Protein AF-0000000076876192 (afdb_homodimer)

Organism: Aegilops tauschii subsp. strangulata (NCBI:txid200361)

Sequence (414 aa):
RVYVVGGLIRHEGHEKGNVFTVPTNRYAEFNMFLDPLAAKTVLESNLNITLIPLTAQRKVASFGSVLEALKQTQQTPESKFAQELFSLLKELQSREKLYHHVDIFLGEVLGAVYMVQGSDLKSTVMPKRISVVANTTRSADGQIVISNQSSNLVHALSDFDGDIYYNRLANSLANKKQSAIVANFEEQKAIWSRPPDNSEPKHTKFLRVYVVGGLIRHEGHEKGNVFTVPTNRYAEFNMFLDPLAAKTVLESNLNITLIPLTAQRKVASFGSVLEALKQTQQTPESKFAQELFSLLKELQSREKLYHHVDIFLGEVLGAVYMVQGSDLKSTVMPKRISVVANTTRSADGQIVISNQSSNLVHALSDFDGDIYYNRLANSLANKKQSAIVANFEEQKAIWSRPPDNSEPKHTKFL

Radius of gyration: 24.27 Å; Cα contacts (8 Å, |Δi|>4): 724; chains: 2; bounding box: 56×61×52 Å

Secondary structure (DSSP, 8-state):
-EEEE---EE-SS------------TT--HHHHH-HHHHHHHHTSSS-EEEE-HHHHHHT--HHHHHHHHHTS---HHHHHHHHHHHHHHHHHHH-GGGTTTTHHHHHHHHHHHHHHGGGGT-EEEEEEEEE--SS-TTTTT-EEE-TT---EEEEEEE--HHHHHHHHHHHHT-GGGS-----HHHHHHHHTS---TT--------/-EEEE---EE-SS------------TT--HHHHH-HHHHHHHHTSSS-EEEE-HHHHHHT--HHHHHHHHHTS---HHHHHHHHHHHHHHHHHHH-GGGTTTTHHHHHHHHHHHHHHGGGGT-EEEEEEEEE--SS-TTTTT-EEE-TT---EEEEEEE--HHHHHHHHHHHHT-GGGS-----HHHHHHHHTS---S---------

Structure (mmCIF, N/CA/C/O backbone):
data_AF-0000000076876192-model_v1
#
loop_
_entity.id
_entity.type
_entity.pdbx_description
1 polymer 'Inosine/uridine-preferring nucleoside hydrolase domain-containing protein'
#
loop_
_atom_site.group_PDB
_atom_site.id
_atom_site.type_symbol
_atom_site.label_atom_id
_atom_site.label_alt_id
_atom_site.label_comp_id
_atom_site.label_asym_id
_atom_site.label_entity_id
_atom_site.label_seq_id
_atom_site.pdbx_PDB_ins_code
_atom_site.Cartn_x
_atom_site.Cartn_y
_atom_site.Cartn_z
_atom_site.occupancy
_atom_site.B_iso_or_equiv
_atom_site.auth_seq_id
_atom_site.auth_comp_id
_atom_site.auth_asym_id
_atom_site.auth_atom_id
_atom_site.pdbx_PDB_model_num
ATOM 1 N N . ARG A 1 1 ? -10.07 -23.906 5.203 1 87.62 1 ARG A N 1
ATOM 2 C CA . ARG A 1 1 ? -9.008 -23.781 4.215 1 87.62 1 ARG A CA 1
ATOM 3 C C . ARG A 1 1 ? -8.547 -22.328 4.098 1 87.62 1 ARG A C 1
ATOM 5 O O . ARG A 1 1 ? -9.359 -21.406 4.086 1 87.62 1 ARG A O 1
ATOM 12 N N . VAL A 1 2 ? -7.219 -22.078 4.086 1 93.38 2 VAL A N 1
ATOM 13 C CA . VAL A 1 2 ? -6.633 -20.734 4.008 1 93.38 2 VAL A CA 1
ATOM 14 C C . VAL A 1 2 ? -5.723 -20.641 2.785 1 93.38 2 VAL A C 1
ATOM 16 O O . VAL A 1 2 ? -4.887 -21.516 2.557 1 93.38 2 VAL A O 1
ATOM 19 N N . TYR A 1 3 ? -5.992 -19.656 1.974 1 94.56 3 TYR A N 1
ATOM 20 C CA . TYR A 1 3 ? -5.113 -19.344 0.853 1 94.56 3 TYR A CA 1
ATOM 21 C C . TYR A 1 3 ? -4.184 -18.188 1.193 1 94.56 3 TYR A C 1
ATOM 23 O O . TYR A 1 3 ? -4.637 -17.125 1.624 1 94.56 3 TYR A O 1
ATOM 31 N N . VAL A 1 4 ? -2.957 -18.406 1.062 1 95.88 4 VAL A N 1
ATOM 32 C CA . VAL A 1 4 ? -1.964 -17.359 1.294 1 95.88 4 VAL A CA 1
ATOM 33 C C . VAL A 1 4 ? -1.262 -17.016 -0.016 1 95.88 4 VAL A C 1
ATOM 35 O O . VAL A 1 4 ? -0.673 -17.891 -0.662 1 95.88 4 VAL A O 1
ATOM 38 N N . VAL A 1 5 ? -1.389 -15.812 -0.389 1 95.62 5 VAL A N 1
ATOM 39 C CA . VAL A 1 5 ? -0.702 -15.32 -1.579 1 95.62 5 VAL A CA 1
ATOM 40 C C . VAL A 1 5 ? 0.553 -14.555 -1.171 1 95.62 5 VAL A C 1
ATOM 42 O O . VAL A 1 5 ? 0.47 -13.547 -0.464 1 95.62 5 VAL A O 1
ATOM 45 N N . GLY A 1 6 ? 1.636 -15.086 -1.621 1 94.19 6 GLY A N 1
ATOM 46 C CA . GLY A 1 6 ? 2.902 -14.461 -1.276 1 94.19 6 GLY A CA 1
ATOM 47 C C . GLY A 1 6 ? 3.953 -15.453 -0.818 1 94.19 6 GLY A C 1
ATOM 48 O O . GLY A 1 6 ? 3.713 -16.656 -0.816 1 94.19 6 GLY A O 1
ATOM 49 N N . GLY A 1 7 ? 5.133 -14.914 -0.518 1 92.62 7 GLY A N 1
ATOM 50 C CA . GLY A 1 7 ? 6.238 -15.734 -0.058 1 92.62 7 GLY A CA 1
ATOM 51 C C . GLY A 1 7 ? 7.082 -16.281 -1.191 1 92.62 7 GLY A C 1
ATOM 52 O O . GLY A 1 7 ? 6.605 -16.422 -2.32 1 92.62 7 GLY A O 1
ATOM 53 N N . LEU A 1 8 ? 8.258 -16.516 -0.906 1 94.31 8 LEU A N 1
ATOM 54 C CA . LEU A 1 8 ? 9.211 -17.219 -1.766 1 94.31 8 LEU A CA 1
ATOM 55 C C . LEU A 1 8 ? 9.883 -18.359 -1.017 1 94.31 8 LEU A C 1
ATOM 57 O O . LEU A 1 8 ? 10.609 -18.125 -0.044 1 94.31 8 LEU A O 1
ATOM 61 N N . ILE A 1 9 ? 9.484 -19.5 -1.394 1 93 9 ILE A N 1
ATOM 62 C CA . ILE A 1 9 ? 10.156 -20.641 -0.778 1 93 9 ILE A CA 1
ATOM 63 C C . ILE A 1 9 ? 11.547 -20.797 -1.38 1 93 9 ILE A C 1
ATOM 65 O O . ILE A 1 9 ? 11.688 -21.031 -2.582 1 93 9 ILE A O 1
ATOM 69 N N . ARG A 1 10 ? 12.508 -20.547 -0.487 1 86.38 10 ARG A N 1
ATOM 70 C CA . ARG A 1 10 ? 13.883 -20.609 -0.961 1 86.38 10 ARG A CA 1
ATOM 71 C C . ARG A 1 10 ? 14.297 -22.031 -1.271 1 86.38 10 ARG A C 1
ATOM 73 O O . ARG A 1 10 ? 14.156 -22.922 -0.427 1 86.38 10 ARG A O 1
ATOM 80 N N . HIS A 1 11 ? 14.32 -22.344 -2.512 1 76.19 11 HIS A N 1
ATOM 81 C CA . HIS A 1 11 ? 14.906 -23.609 -2.967 1 76.19 11 HIS A CA 1
ATOM 82 C C . HIS A 1 11 ? 16.297 -23.391 -3.555 1 76.19 11 HIS A C 1
ATOM 84 O O . HIS A 1 11 ? 16.781 -22.25 -3.592 1 76.19 11 HIS A O 1
ATOM 90 N N . GLU A 1 12 ? 16.969 -24.484 -3.857 1 58.97 12 GLU A N 1
ATOM 91 C CA . GLU A 1 12 ? 18.266 -24.438 -4.508 1 58.97 12 GLU A CA 1
ATOM 92 C C . GLU A 1 12 ? 18.234 -23.547 -5.746 1 58.97 12 GLU A C 1
ATOM 94 O O . GLU A 1 12 ? 19.281 -23.312 -6.371 1 58.97 12 GLU A O 1
ATOM 99 N N . GLY A 1 13 ? 17.062 -22.922 -5.844 1 61.25 13 GLY A N 1
ATOM 100 C CA . GLY A 1 13 ? 17.031 -22.172 -7.09 1 61.25 13 GLY A CA 1
ATOM 101 C C . GLY A 1 13 ? 17.391 -20.703 -6.914 1 61.25 13 GLY A C 1
ATOM 102 O O . GLY A 1 13 ? 17.703 -20.266 -5.805 1 61.25 13 GLY A O 1
ATOM 103 N N . HIS A 1 14 ? 17.688 -19.938 -8 1 68.75 14 HIS A N 1
ATOM 104 C CA . HIS A 1 14 ? 18.203 -18.578 -8.18 1 68.75 14 HIS A CA 1
ATOM 105 C C . HIS A 1 14 ? 17.078 -17.547 -8.117 1 68.75 14 HIS A C 1
ATOM 107 O O . HIS A 1 14 ? 17.266 -16.391 -8.5 1 68.75 14 HIS A O 1
ATOM 113 N N . GLU A 1 15 ? 15.898 -18.047 -7.453 1 82.62 15 GLU A N 1
ATOM 114 C CA . GLU A 1 15 ? 14.828 -17.047 -7.469 1 82.62 15 GLU A CA 1
ATOM 115 C C . GLU A 1 15 ? 15.008 -16.016 -6.359 1 82.62 15 GLU A C 1
ATOM 117 O O . GLU A 1 15 ? 15.453 -16.359 -5.258 1 82.62 15 GLU A O 1
ATOM 122 N N . LYS A 1 16 ? 14.766 -14.844 -6.738 1 86.06 16 LYS A N 1
ATOM 123 C CA . LYS A 1 16 ? 14.914 -13.734 -5.797 1 86.06 16 LYS A CA 1
ATOM 124 C C . LYS A 1 16 ? 13.555 -13.195 -5.355 1 86.06 16 LYS A C 1
ATOM 126 O O . LYS A 1 16 ? 12.562 -13.328 -6.082 1 86.06 16 LYS A O 1
ATOM 131 N N . GLY A 1 17 ? 13.609 -12.789 -4.09 1 87.94 17 GLY A N 1
ATOM 132 C CA . GLY A 1 17 ? 12.414 -12.109 -3.6 1 87.94 17 GLY A CA 1
ATOM 133 C C . GLY A 1 17 ? 12.156 -10.781 -4.285 1 87.94 17 GLY A C 1
ATOM 134 O O . GLY A 1 17 ? 12.656 -10.539 -5.387 1 87.94 17 GLY A O 1
ATOM 135 N N . ASN A 1 18 ? 11.227 -10.078 -3.779 1 80.94 18 ASN A N 1
ATOM 136 C CA . ASN A 1 18 ? 10.867 -8.82 -4.43 1 80.94 18 ASN A CA 1
ATOM 137 C C . ASN A 1 18 ? 11 -7.637 -3.477 1 80.94 18 ASN A C 1
ATOM 139 O O . ASN A 1 18 ? 10.375 -6.594 -3.682 1 80.94 18 ASN A O 1
ATOM 143 N N . VAL A 1 19 ? 11.789 -7.891 -2.408 1 77.75 19 VAL A N 1
ATOM 144 C CA . VAL A 1 19 ? 12.125 -6.773 -1.533 1 77.75 19 VAL A CA 1
ATOM 145 C C . VAL A 1 19 ? 13.086 -5.824 -2.246 1 77.75 19 VAL A C 1
ATOM 147 O O . VAL A 1 19 ? 14.102 -6.262 -2.797 1 77.75 19 VAL A O 1
ATOM 150 N N . PHE A 1 20 ? 12.703 -4.57 -2.441 1 68.19 20 PHE A N 1
ATOM 151 C CA . PHE A 1 20 ? 13.562 -3.648 -3.17 1 68.19 20 PHE A CA 1
ATOM 152 C C . PHE A 1 20 ? 14.312 -2.732 -2.211 1 68.19 20 PHE A C 1
ATOM 154 O O . PHE A 1 20 ? 13.844 -2.479 -1.097 1 68.19 20 PHE A O 1
ATOM 161 N N . THR A 1 21 ? 15.547 -2.629 -2.576 1 63.03 21 THR A N 1
ATOM 162 C CA . THR A 1 21 ? 16.375 -1.671 -1.855 1 63.03 21 THR A CA 1
ATOM 163 C C . THR A 1 21 ? 16.5 -0.366 -2.637 1 63.03 21 THR A C 1
ATOM 165 O O . THR A 1 21 ? 16.672 -0.38 -3.855 1 63.03 21 THR A O 1
ATOM 168 N N . VAL A 1 22 ? 15.938 0.646 -2.107 1 62.44 22 VAL A N 1
ATOM 169 C CA . VAL A 1 22 ? 16.094 1.951 -2.74 1 62.44 22 VAL A CA 1
ATOM 170 C C . VAL A 1 22 ? 17.359 2.635 -2.217 1 62.44 22 VAL A C 1
ATOM 172 O O . VAL A 1 22 ? 17.672 2.543 -1.029 1 62.44 22 VAL A O 1
ATOM 175 N N . PRO A 1 23 ? 18.203 3.064 -3.297 1 64.12 23 PRO A N 1
ATOM 176 C CA . PRO A 1 23 ? 19.25 3.951 -2.77 1 64.12 23 PRO A CA 1
ATOM 177 C C . PRO A 1 23 ? 18.703 4.969 -1.771 1 64.12 23 PRO A C 1
ATOM 179 O O . PRO A 1 23 ? 17.516 5.27 -1.779 1 64.12 23 PRO A O 1
ATOM 182 N N . THR A 1 24 ? 19.609 5.27 -0.941 1 72.31 24 THR A N 1
ATOM 183 C CA . THR A 1 24 ? 19.234 6.199 0.118 1 72.31 24 THR A CA 1
ATOM 184 C C . THR A 1 24 ? 18.688 7.496 -0.47 1 72.31 24 THR A C 1
ATOM 186 O O . THR A 1 24 ? 19.375 8.188 -1.22 1 72.31 24 THR A O 1
ATOM 189 N N . ASN A 1 25 ? 17.484 7.664 -0.652 1 82.75 25 ASN A N 1
ATOM 190 C CA . ASN A 1 25 ? 16.797 8.922 -0.913 1 82.75 25 ASN A CA 1
ATOM 191 C C . ASN A 1 25 ? 16.281 9.555 0.376 1 82.75 25 ASN A C 1
ATOM 193 O O . ASN A 1 25 ? 15.133 9.352 0.761 1 82.75 25 ASN A O 1
ATOM 197 N N . ARG A 1 26 ? 17.094 10.383 0.998 1 84.62 26 ARG A N 1
ATOM 198 C CA . ARG A 1 26 ? 16.922 10.836 2.375 1 84.62 26 ARG A CA 1
ATOM 199 C C . ARG A 1 26 ? 15.844 11.906 2.477 1 84.62 26 ARG A C 1
ATOM 201 O O . ARG A 1 26 ? 15.312 12.156 3.561 1 84.62 26 ARG A O 1
ATOM 208 N N . TYR A 1 27 ? 15.484 12.438 1.313 1 89.75 27 TYR A N 1
ATOM 209 C CA . TYR A 1 27 ? 14.688 13.648 1.48 1 89.75 27 TYR A CA 1
ATOM 210 C C . TYR A 1 27 ? 13.367 13.539 0.729 1 89.75 27 TYR A C 1
ATOM 212 O O . TYR A 1 27 ? 12.547 14.461 0.766 1 89.75 27 TYR A O 1
ATOM 220 N N . ALA A 1 28 ? 13.141 12.438 0.085 1 91.12 28 ALA A N 1
ATOM 221 C CA . ALA A 1 28 ? 11.867 12.258 -0.612 1 91.12 28 ALA A CA 1
ATOM 222 C C . ALA A 1 28 ? 10.82 11.633 0.306 1 91.12 28 ALA A C 1
ATOM 224 O O . ALA A 1 28 ? 11.164 10.898 1.235 1 91.12 28 ALA A O 1
ATOM 225 N N . GLU A 1 29 ? 9.648 12.062 0.121 1 91.12 29 GLU A N 1
ATOM 226 C CA . GLU A 1 29 ? 8.516 11.336 0.678 1 91.12 29 GLU A CA 1
ATOM 227 C C . GLU A 1 29 ? 8.156 10.133 -0.186 1 91.12 29 GLU A C 1
ATOM 229 O O . GLU A 1 29 ? 8.266 10.188 -1.413 1 91.12 29 GLU A O 1
ATOM 234 N N . PHE A 1 30 ? 7.758 9.125 0.39 1 85.5 30 PHE A N 1
ATOM 235 C CA . PHE A 1 30 ? 7.672 7.809 -0.227 1 85.5 30 PHE A CA 1
ATOM 236 C C . PHE A 1 30 ? 6.773 7.844 -1.455 1 85.5 30 PHE A C 1
ATOM 238 O O . PHE A 1 30 ? 7.137 7.328 -2.514 1 85.5 30 PHE A O 1
ATOM 245 N N . ASN A 1 31 ? 5.633 8.398 -1.335 1 85.94 31 ASN A N 1
ATOM 246 C CA . ASN A 1 31 ? 4.703 8.414 -2.459 1 85.94 31 ASN A CA 1
ATOM 247 C C . ASN A 1 31 ? 5.215 9.281 -3.602 1 85.94 31 ASN A C 1
ATOM 249 O O . ASN A 1 31 ? 5.008 8.969 -4.773 1 85.94 31 ASN A O 1
ATOM 253 N N . MET A 1 32 ? 5.824 10.367 -3.213 1 92 32 MET A N 1
ATOM 254 C CA . MET A 1 32 ? 6.438 11.211 -4.238 1 92 32 MET A CA 1
ATOM 255 C C . MET A 1 32 ? 7.578 10.477 -4.93 1 92 32 MET A C 1
ATOM 257 O O . MET A 1 32 ? 7.789 10.641 -6.133 1 92 32 MET A O 1
ATOM 261 N N . PHE A 1 33 ? 8.266 9.703 -4.133 1 88.19 33 PHE A N 1
ATOM 262 C CA . PHE A 1 33 ? 9.367 8.906 -4.668 1 88.19 33 PHE A CA 1
ATOM 263 C C . PHE A 1 33 ? 8.844 7.836 -5.621 1 88.19 33 PHE A C 1
ATOM 265 O O . PHE A 1 33 ? 9.461 7.574 -6.66 1 88.19 33 PHE A O 1
ATOM 272 N N . LEU A 1 34 ? 7.754 7.289 -5.293 1 80.62 34 LEU A N 1
ATOM 273 C CA . LEU A 1 34 ? 7.207 6.191 -6.082 1 80.62 34 LEU A CA 1
ATOM 274 C C . LEU A 1 34 ? 6.773 6.676 -7.461 1 80.62 34 LEU A C 1
ATOM 276 O O . LEU A 1 34 ? 6.859 5.934 -8.438 1 80.62 34 LEU A O 1
ATOM 280 N N . ASP A 1 35 ? 6.277 7.879 -7.543 1 84.38 35 ASP A N 1
ATOM 281 C CA . ASP A 1 35 ? 5.863 8.422 -8.828 1 84.38 35 ASP A CA 1
ATOM 282 C C . ASP A 1 35 ? 6.199 9.906 -8.938 1 84.38 35 ASP A C 1
ATOM 284 O O . ASP A 1 35 ? 5.305 10.75 -8.961 1 84.38 35 ASP A O 1
ATOM 288 N N . PRO A 1 36 ? 7.457 10.141 -9.117 1 90.5 36 PRO A N 1
ATOM 289 C CA . PRO A 1 36 ? 7.918 11.531 -9.141 1 90.5 36 PRO A CA 1
ATOM 290 C C . PRO A 1 36 ? 7.352 12.32 -10.312 1 90.5 36 PRO A C 1
ATOM 292 O O . PRO A 1 36 ? 7.117 13.523 -10.195 1 90.5 36 PRO A O 1
ATOM 295 N N . LEU A 1 37 ? 7.07 11.672 -11.414 1 86.69 37 LEU A N 1
ATOM 296 C CA . LEU A 1 37 ? 6.555 12.359 -12.586 1 86.69 37 LEU A CA 1
ATOM 297 C C . LEU A 1 37 ? 5.133 12.852 -12.352 1 86.69 37 LEU A C 1
ATOM 299 O O . LEU A 1 37 ? 4.793 13.984 -12.695 1 86.69 37 LEU A O 1
ATOM 303 N N . ALA A 1 38 ? 4.32 11.961 -11.836 1 87.81 38 ALA A N 1
ATOM 304 C CA . ALA A 1 38 ? 2.963 12.383 -11.5 1 87.81 38 ALA A CA 1
ATOM 305 C C . ALA A 1 38 ? 2.98 13.523 -10.484 1 87.81 38 ALA A C 1
ATOM 307 O O . ALA A 1 38 ? 2.217 14.484 -10.609 1 87.81 38 ALA A O 1
ATOM 308 N N . ALA A 1 39 ? 3.854 13.367 -9.5 1 94.31 39 ALA A N 1
ATOM 309 C CA . ALA A 1 39 ? 3.988 14.422 -8.5 1 94.31 39 ALA A CA 1
ATOM 310 C C . ALA A 1 39 ? 4.359 15.75 -9.148 1 94.31 39 ALA A C 1
ATOM 312 O O . ALA A 1 39 ? 3.76 16.781 -8.844 1 94.31 39 ALA A O 1
ATOM 313 N N . LYS A 1 40 ? 5.301 15.711 -9.992 1 93.5 40 LYS A N 1
ATOM 314 C CA . LYS A 1 40 ? 5.738 16.906 -10.711 1 93.5 40 LYS A CA 1
ATOM 315 C C . LYS A 1 40 ? 4.598 17.516 -11.531 1 93.5 40 LYS A C 1
ATOM 317 O O . LYS A 1 40 ? 4.352 18.719 -11.461 1 93.5 40 LYS A O 1
ATOM 322 N N . THR A 1 41 ? 3.928 16.688 -12.258 1 93.5 41 THR A N 1
ATOM 323 C CA . THR A 1 41 ? 2.832 17.125 -13.117 1 93.5 41 THR A CA 1
ATOM 324 C C . THR A 1 41 ? 1.757 17.844 -12.305 1 93.5 41 THR A C 1
ATOM 326 O O . THR A 1 41 ? 1.262 18.891 -12.711 1 93.5 41 THR A O 1
ATOM 329 N N . VAL A 1 42 ? 1.43 17.359 -11.156 1 95.5 42 VAL A N 1
ATOM 330 C CA . VAL A 1 42 ? 0.35 17.906 -10.352 1 95.5 42 VAL A CA 1
ATOM 331 C C . VAL A 1 42 ? 0.85 19.141 -9.594 1 95.5 42 VAL A C 1
ATOM 333 O O . VAL A 1 42 ? 0.258 20.219 -9.688 1 95.5 42 VAL A O 1
ATOM 336 N N . LEU A 1 43 ? 1.987 19.047 -8.945 1 96.19 43 LEU A N 1
ATOM 337 C CA . LEU A 1 43 ? 2.439 20.094 -8.031 1 96.19 43 LEU A CA 1
ATOM 338 C C . LEU A 1 43 ? 2.941 21.312 -8.805 1 96.19 43 LEU A C 1
ATOM 340 O O . LEU A 1 43 ? 2.979 22.422 -8.266 1 96.19 43 LEU A O 1
ATOM 344 N N . GLU A 1 44 ? 3.305 21.094 -9.984 1 95.69 44 GLU A N 1
ATOM 345 C CA . GLU A 1 44 ? 3.783 22.219 -10.781 1 95.69 44 GLU A CA 1
ATOM 346 C C . GLU A 1 44 ? 2.719 22.688 -11.773 1 95.69 44 GLU A C 1
ATOM 348 O O . GLU A 1 44 ? 3.006 23.484 -12.672 1 95.69 44 GLU A O 1
ATOM 353 N N . SER A 1 45 ? 1.592 22.219 -11.594 1 94.56 45 SER A N 1
ATOM 354 C CA . SER A 1 45 ? 0.475 22.656 -12.422 1 94.56 45 SER A CA 1
ATOM 355 C C . SER A 1 45 ? -0.045 24.016 -11.984 1 94.56 45 SER A C 1
ATOM 357 O O . SER A 1 45 ? 0.449 24.594 -11.008 1 94.56 45 SER A O 1
ATOM 359 N N . ASN A 1 46 ? -1.122 24.5 -12.711 1 93.5 46 ASN A N 1
ATOM 360 C CA . ASN A 1 46 ? -1.731 25.781 -12.391 1 93.5 46 ASN A CA 1
ATOM 361 C C . ASN A 1 46 ? -2.941 25.625 -11.477 1 93.5 46 ASN A C 1
ATOM 363 O O . ASN A 1 46 ? -3.707 26.562 -11.273 1 93.5 46 ASN A O 1
ATOM 367 N N . LEU A 1 47 ? -3.033 24.516 -10.883 1 94.5 47 LEU A N 1
ATOM 368 C CA . LEU A 1 47 ? -4.145 24.266 -9.977 1 94.5 47 LEU A CA 1
ATOM 369 C C . LEU A 1 47 ? -3.947 24.984 -8.648 1 94.5 47 LEU A C 1
ATOM 371 O O . LEU A 1 47 ? -2.818 25.328 -8.281 1 94.5 47 LEU A O 1
ATOM 375 N N . ASN A 1 48 ? -5.051 25.312 -8.039 1 95.56 48 ASN A N 1
ATOM 376 C CA . ASN A 1 48 ? -5.008 25.766 -6.648 1 95.56 48 ASN A CA 1
ATOM 377 C C . ASN A 1 48 ? -4.738 24.609 -5.688 1 95.56 48 ASN A C 1
ATOM 379 O O . ASN A 1 48 ? -5.648 23.844 -5.355 1 95.56 48 ASN A O 1
ATOM 383 N N . ILE A 1 49 ? -3.494 24.516 -5.258 1 96.75 49 ILE A N 1
ATOM 384 C CA . ILE A 1 49 ? -3.082 23.328 -4.508 1 96.75 49 ILE A CA 1
ATOM 385 C C . ILE A 1 49 ? -2.768 23.719 -3.064 1 96.75 49 ILE A C 1
ATOM 387 O O . ILE A 1 49 ? -2.023 24.672 -2.818 1 96.75 49 ILE A O 1
ATOM 391 N N . THR A 1 50 ? -3.4 23.016 -2.127 1 96.38 50 THR A N 1
ATOM 392 C CA . THR A 1 50 ? -2.961 22.984 -0.735 1 96.38 50 THR A CA 1
ATOM 393 C C . THR A 1 50 ? -2.168 21.719 -0.446 1 96.38 50 THR A C 1
ATOM 395 O O . THR A 1 50 ? -2.682 20.609 -0.613 1 96.38 50 THR A O 1
ATOM 398 N N . LEU A 1 51 ? -0.938 21.922 -0.038 1 96.81 51 LEU A N 1
ATOM 399 C CA . LEU A 1 51 ? -0.055 20.812 0.271 1 96.81 51 LEU A CA 1
ATOM 400 C C . LEU A 1 51 ? -0.016 20.547 1.772 1 96.81 51 LEU A C 1
ATOM 402 O O . LEU A 1 51 ? 0.186 21.469 2.564 1 96.81 51 LEU A O 1
ATOM 406 N N . ILE A 1 52 ? -0.34 19.375 2.184 1 96.31 52 ILE A N 1
ATOM 407 C CA . ILE A 1 52 ? -0.154 18.875 3.543 1 96.31 52 ILE A CA 1
ATOM 408 C C . ILE A 1 52 ? 1.097 18 3.607 1 96.31 52 ILE A C 1
ATOM 410 O O . ILE A 1 52 ? 1.018 16.781 3.447 1 96.31 52 ILE A O 1
ATOM 414 N N . PRO A 1 53 ? 2.217 18.641 3.924 1 95.69 53 PRO A N 1
ATOM 415 C CA . PRO A 1 53 ? 3.492 17.938 3.771 1 95.69 53 PRO A CA 1
ATOM 416 C C . PRO A 1 53 ? 3.773 16.969 4.918 1 95.69 53 PRO A C 1
ATOM 418 O O . PRO A 1 53 ? 3.082 17 5.941 1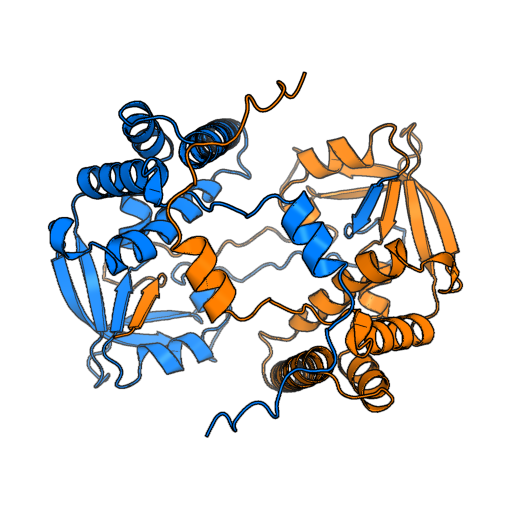 95.69 53 PRO A O 1
ATOM 421 N N . LEU A 1 54 ? 4.781 16.156 4.68 1 94.75 54 LEU A N 1
ATOM 422 C CA . LEU A 1 54 ? 5.215 15.148 5.637 1 94.75 54 LEU A CA 1
ATOM 423 C C . LEU A 1 54 ? 5.504 15.773 6.996 1 94.75 54 LEU A C 1
ATOM 425 O O . LEU A 1 54 ? 5.199 15.18 8.031 1 94.75 54 LEU A O 1
ATOM 429 N N . THR A 1 55 ? 5.988 16.969 7.039 1 93 55 THR A N 1
ATOM 430 C CA . THR A 1 55 ? 6.324 17.641 8.289 1 93 55 THR A CA 1
ATOM 431 C C . THR A 1 55 ? 5.066 17.922 9.109 1 93 55 THR A C 1
ATOM 433 O O . THR A 1 55 ? 5.07 17.766 10.328 1 93 55 THR A O 1
ATOM 436 N N . ALA A 1 56 ? 4.047 18.328 8.453 1 94.25 56 ALA A N 1
ATOM 437 C CA . ALA A 1 56 ? 2.775 18.547 9.141 1 94.25 56 ALA A CA 1
ATOM 438 C C . ALA A 1 56 ? 2.18 17.234 9.625 1 94.25 56 ALA A C 1
ATOM 440 O O . ALA A 1 56 ? 1.649 17.156 10.734 1 94.25 56 ALA A O 1
ATOM 441 N N . GLN A 1 57 ? 2.252 16.266 8.844 1 94.25 57 GLN A N 1
ATOM 442 C CA . GLN A 1 57 ? 1.714 14.961 9.18 1 94.25 57 GLN A CA 1
ATOM 443 C C . GLN A 1 57 ? 2.389 14.391 10.43 1 94.25 57 GLN A C 1
ATOM 445 O O . GLN A 1 57 ? 1.721 13.852 11.312 1 94.25 57 GLN A O 1
ATOM 450 N N . ARG A 1 58 ? 3.689 14.562 10.477 1 92.38 58 ARG A N 1
ATOM 451 C CA . ARG A 1 58 ? 4.48 14.008 11.57 1 92.38 58 ARG A CA 1
ATOM 452 C C . ARG A 1 58 ? 4.098 14.648 12.906 1 92.38 58 ARG A C 1
ATOM 454 O O . ARG A 1 58 ? 4.199 14.016 13.953 1 92.38 58 ARG A O 1
ATOM 461 N N . LYS A 1 59 ? 3.582 15.828 12.844 1 93.19 59 LYS A N 1
ATOM 462 C CA . LYS A 1 59 ? 3.203 16.547 14.062 1 93.19 59 LYS A CA 1
ATOM 463 C C . LYS A 1 59 ? 2.039 15.852 14.766 1 93.19 59 LYS A C 1
ATOM 465 O O . LYS A 1 59 ? 1.857 16 15.977 1 93.19 59 LYS A O 1
ATOM 470 N N . VAL A 1 60 ? 1.314 15.094 14.016 1 94.38 60 VAL A N 1
ATOM 471 C CA . VAL A 1 60 ? 0.116 14.523 14.625 1 94.38 60 VAL A CA 1
ATOM 472 C C . VAL A 1 60 ? 0.136 13.008 14.484 1 94.38 60 VAL A C 1
ATOM 474 O O . VAL A 1 60 ? -0.916 12.359 14.492 1 94.38 60 VAL A O 1
ATOM 477 N N . ALA A 1 61 ? 1.292 12.461 14.305 1 91.75 61 ALA A N 1
ATOM 478 C CA . ALA A 1 61 ? 1.448 11.016 14.25 1 91.75 61 ALA A CA 1
ATOM 479 C C . ALA A 1 61 ? 1.609 10.422 15.641 1 91.75 61 ALA A C 1
ATOM 481 O O . ALA A 1 61 ? 2.697 9.977 16.016 1 91.75 61 ALA A O 1
ATOM 482 N N . SER A 1 62 ? 0.535 10.438 16.422 1 92.31 62 SER A N 1
ATOM 483 C CA . SER A 1 62 ? 0.586 9.922 17.797 1 92.31 62 SER A CA 1
ATOM 484 C C . SER A 1 62 ? -0.648 9.086 18.109 1 92.31 62 SER A C 1
ATOM 486 O O . SER A 1 62 ? -1.752 9.617 18.234 1 92.31 62 SER A O 1
ATOM 488 N N . PHE A 1 63 ? -0.371 7.801 18.297 1 92.75 63 PHE A N 1
ATOM 489 C CA . PHE A 1 63 ? -1.464 6.93 18.703 1 92.75 63 PHE A CA 1
ATOM 490 C C . PHE A 1 63 ? -1.993 7.336 20.078 1 92.75 63 PHE A C 1
ATOM 492 O O . PHE A 1 63 ? -3.201 7.293 20.312 1 92.75 63 PHE A O 1
ATOM 499 N N . GLY A 1 64 ? -1.066 7.723 20.938 1 93.88 64 GLY A N 1
ATOM 500 C CA . GLY A 1 64 ? -1.478 8.133 22.281 1 93.88 64 GLY A CA 1
ATOM 501 C C . GLY A 1 64 ? -2.463 9.289 22.266 1 93.88 64 GLY A C 1
ATOM 502 O O . GLY A 1 64 ? -3.482 9.242 22.953 1 93.88 64 GLY A O 1
ATOM 503 N N . SER A 1 65 ? -2.236 10.258 21.5 1 95.56 65 SER A N 1
ATOM 504 C CA . SER A 1 65 ? -3.064 11.461 21.453 1 95.56 65 SER A CA 1
ATOM 505 C C . SER A 1 65 ? -4.445 11.156 20.875 1 95.56 65 SER A C 1
ATOM 507 O O . SER A 1 65 ? -5.457 11.633 21.391 1 95.56 65 SER A O 1
ATOM 509 N N . VAL A 1 66 ? -4.484 10.367 19.859 1 95.19 66 VAL A N 1
ATOM 510 C CA . VAL A 1 66 ? -5.777 10.078 19.25 1 95.19 66 VAL A CA 1
ATOM 511 C C . VAL A 1 66 ? -6.598 9.18 20.172 1 95.19 66 VAL A C 1
ATOM 513 O O . VAL A 1 66 ? -7.816 9.344 20.281 1 95.19 66 VAL A O 1
ATOM 516 N N . LEU A 1 67 ? -5.914 8.242 20.797 1 96.19 67 LEU A N 1
ATOM 517 C CA . LEU A 1 67 ? -6.609 7.367 21.734 1 96.19 67 LEU A CA 1
ATOM 518 C C . LEU A 1 67 ? -7.18 8.164 22.906 1 96.19 67 LEU A C 1
ATOM 520 O O . LEU A 1 67 ? -8.297 7.902 23.359 1 96.19 67 LEU A O 1
ATOM 524 N N . GLU A 1 68 ? -6.438 9.102 23.375 1 97 68 GLU A N 1
ATOM 525 C CA . GLU A 1 68 ? -6.914 9.969 24.453 1 97 68 GLU A CA 1
ATOM 526 C C . GLU A 1 68 ? -8.141 10.766 24.016 1 97 68 GLU A C 1
ATOM 528 O O . GLU A 1 68 ? -9.109 10.891 24.766 1 97 68 GLU A O 1
ATOM 533 N N . ALA A 1 69 ? -8.164 11.258 22.859 1 96.25 69 ALA A N 1
ATOM 534 C CA . ALA A 1 69 ? -9.305 12.008 22.328 1 96.25 69 ALA A CA 1
ATOM 535 C C . ALA A 1 69 ? -10.531 11.109 22.188 1 96.25 69 ALA A C 1
ATOM 537 O O . ALA A 1 69 ? -11.648 11.523 22.5 1 96.25 69 ALA A O 1
ATOM 538 N N . LEU A 1 70 ? -10.258 9.906 21.688 1 95.5 70 LEU A N 1
ATOM 539 C CA . LEU A 1 70 ? -11.352 8.977 21.469 1 95.5 70 LEU A CA 1
ATOM 540 C C . LEU A 1 70 ? -12.016 8.594 22.797 1 95.5 70 LEU A C 1
ATOM 542 O O . LEU A 1 70 ? -13.227 8.352 22.828 1 95.5 70 LEU A O 1
ATOM 546 N N . LYS A 1 71 ? -11.203 8.531 23.781 1 94.56 71 LYS A N 1
ATOM 547 C CA . LYS A 1 71 ? -11.727 8.188 25.094 1 94.56 71 LYS A CA 1
ATOM 548 C C . LYS A 1 71 ? -12.734 9.227 25.578 1 94.56 71 LYS A C 1
ATOM 550 O O . LYS A 1 71 ? -13.594 8.93 26.406 1 94.56 71 LYS A O 1
ATOM 555 N N . GLN A 1 72 ? -12.695 10.383 25.031 1 93.44 72 GLN A N 1
ATOM 556 C CA . GLN A 1 72 ? -13.531 11.492 25.484 1 93.44 72 GLN A CA 1
ATOM 557 C C . GLN A 1 72 ? -14.797 11.602 24.656 1 93.44 72 GLN A C 1
ATOM 559 O O . GLN A 1 72 ? -15.562 12.555 24.797 1 93.44 72 GLN A O 1
ATOM 564 N N . THR A 1 73 ? -14.977 10.688 23.75 1 90.69 73 THR A N 1
ATOM 565 C CA . THR A 1 73 ? -16.125 10.789 22.859 1 90.69 73 THR A CA 1
ATOM 566 C C . THR A 1 73 ? -17.078 9.617 23.078 1 90.69 73 THR A C 1
ATOM 568 O O . THR A 1 73 ? -16.734 8.641 23.75 1 90.69 73 THR A O 1
ATOM 571 N N . GLN A 1 74 ? -18.266 9.797 22.516 1 83.38 74 GLN A N 1
ATOM 572 C CA . GLN A 1 74 ? -19.25 8.711 22.562 1 83.38 74 GLN A CA 1
ATOM 573 C C . GLN A 1 74 ? -18.781 7.52 21.719 1 83.38 74 GLN A C 1
ATOM 575 O O . GLN A 1 74 ? -18.062 7.695 20.734 1 83.38 74 GLN A O 1
ATOM 580 N N . GLN A 1 75 ? -19.328 6.398 22.172 1 84.62 75 GLN A N 1
ATOM 581 C CA . GLN A 1 75 ? -18.891 5.191 21.469 1 84.62 75 GLN A CA 1
ATOM 582 C C . GLN A 1 75 ? -19.859 4.848 20.328 1 84.62 75 GLN A C 1
ATOM 584 O O . GLN A 1 75 ? -21.078 4.867 20.516 1 84.62 75 GLN A O 1
ATOM 589 N N . THR A 1 76 ? -19.328 4.816 19.203 1 83.44 76 THR A N 1
ATOM 590 C CA . THR A 1 76 ? -19.969 4.227 18.031 1 83.44 76 THR A CA 1
ATOM 591 C C . THR A 1 76 ? -19.188 3 17.562 1 83.44 76 THR A C 1
ATOM 593 O O . THR A 1 76 ? -18.062 2.756 18 1 83.44 76 THR A O 1
ATOM 596 N N . PRO A 1 77 ? -19.844 2.223 16.766 1 81.25 77 PRO A N 1
ATOM 597 C CA . PRO A 1 77 ? -19.078 1.103 16.219 1 81.25 77 PRO A CA 1
ATOM 598 C C . PRO A 1 77 ? -17.781 1.552 15.523 1 81.25 77 PRO A C 1
ATOM 600 O O . PRO A 1 77 ? -16.75 0.888 15.648 1 81.25 77 PRO A O 1
ATOM 603 N N . GLU A 1 78 ? -17.875 2.682 14.93 1 83 78 GLU A N 1
ATOM 604 C CA . GLU A 1 78 ? -16.703 3.211 14.219 1 83 78 GLU A CA 1
ATOM 605 C C . GLU A 1 78 ? -15.625 3.65 15.195 1 83 78 GLU A C 1
ATOM 607 O O . GLU A 1 78 ? -14.445 3.338 15.008 1 83 78 GLU A O 1
ATOM 612 N N . SER A 1 79 ? -16.047 4.359 16.188 1 88.69 79 SER A N 1
ATOM 613 C CA . SER A 1 79 ? -15.062 4.832 17.156 1 88.69 79 SER A CA 1
ATOM 614 C C . SER A 1 79 ? -14.453 3.676 17.938 1 88.69 79 SER A C 1
ATOM 616 O O . SER A 1 79 ? -13.258 3.689 18.25 1 88.69 79 SER A O 1
ATOM 618 N N . LYS A 1 80 ? -15.266 2.678 18.172 1 87.88 80 LYS A N 1
ATOM 619 C CA . LYS A 1 80 ? -14.758 1.503 18.875 1 87.88 80 LYS A CA 1
ATOM 620 C C . LYS A 1 80 ? -13.75 0.743 18.016 1 87.88 80 LYS A C 1
ATOM 622 O O . LYS A 1 80 ? -12.688 0.347 18.516 1 87.88 80 LYS A O 1
ATOM 627 N N . PHE A 1 81 ? -14.195 0.577 16.828 1 87.44 81 PHE A N 1
ATOM 628 C CA . PHE A 1 81 ? -13.281 -0.099 15.906 1 87.44 81 PHE A CA 1
ATOM 629 C C . PHE A 1 81 ? -11.953 0.644 15.812 1 87.44 81 PHE A C 1
ATOM 631 O O . PHE A 1 81 ? -10.891 0.036 15.93 1 87.44 81 PHE A O 1
ATOM 638 N N . ALA A 1 82 ? -12 1.908 15.648 1 91.31 82 ALA A N 1
ATOM 639 C CA . ALA A 1 82 ? -10.797 2.727 15.516 1 91.31 82 ALA A CA 1
ATOM 640 C C . ALA A 1 82 ? -9.961 2.676 16.797 1 91.31 82 ALA A C 1
ATOM 642 O O . ALA A 1 82 ? -8.734 2.578 16.734 1 91.31 82 ALA A O 1
ATOM 643 N N . GLN A 1 83 ? -10.617 2.736 17.891 1 93.44 83 GLN A N 1
ATOM 644 C CA . GLN A 1 83 ? -9.922 2.67 19.172 1 93.44 83 GLN A CA 1
ATOM 645 C C . GLN A 1 83 ? -9.156 1.357 19.312 1 93.44 83 GLN A C 1
ATOM 647 O O . GLN A 1 83 ? -7.996 1.351 19.734 1 93.44 83 GLN A O 1
ATOM 652 N N . GLU A 1 84 ? -9.805 0.325 18.969 1 91.75 84 GLU A N 1
ATOM 653 C CA . GLU A 1 84 ? -9.164 -0.984 19.062 1 91.75 84 GLU A CA 1
ATOM 654 C C . GLU A 1 84 ? -7.977 -1.08 18.094 1 91.75 84 GLU A C 1
ATOM 656 O O . GLU A 1 84 ? -6.914 -1.586 18.469 1 91.75 84 GLU A O 1
ATOM 661 N N . LEU A 1 85 ? -8.211 -0.609 16.969 1 89.44 85 LEU A N 1
ATOM 662 C CA . LEU A 1 85 ? -7.156 -0.633 15.969 1 89.44 85 LEU A CA 1
ATOM 663 C C . LEU A 1 85 ? -5.953 0.182 16.422 1 89.44 85 LEU A C 1
ATOM 665 O O . LEU A 1 85 ? -4.82 -0.31 16.406 1 89.44 85 LEU A O 1
ATOM 669 N N . PHE A 1 86 ? -6.16 1.411 16.875 1 92.5 86 PHE A N 1
ATOM 670 C CA . PHE A 1 86 ? -5.07 2.293 17.281 1 92.5 86 PHE A CA 1
ATOM 671 C C . PHE A 1 86 ? -4.363 1.745 18.516 1 92.5 86 PHE A C 1
ATOM 673 O O . PHE A 1 86 ? -3.143 1.861 18.641 1 92.5 86 PHE A O 1
ATOM 680 N N . SER A 1 87 ? -5.129 1.147 19.328 1 92.56 87 SER A N 1
ATOM 681 C CA . SER A 1 87 ? -4.531 0.541 20.516 1 92.56 87 SER A CA 1
A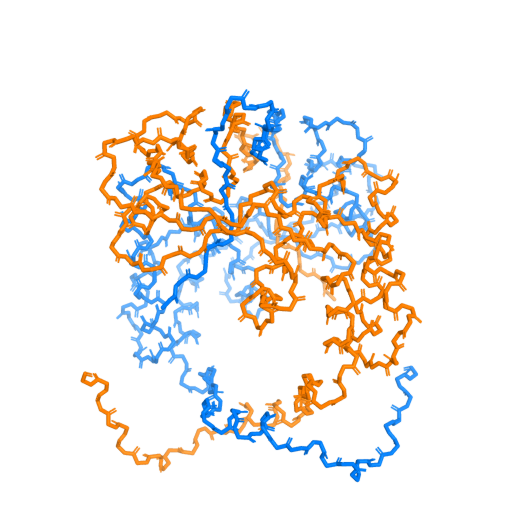TOM 682 C C . SER A 1 87 ? -3.602 -0.608 20.141 1 92.56 87 SER A C 1
ATOM 684 O O . SER A 1 87 ? -2.494 -0.713 20.656 1 92.56 87 SER A O 1
ATOM 686 N N . LEU A 1 88 ? -4.098 -1.397 19.266 1 86.19 88 LEU A N 1
ATOM 687 C CA . LEU A 1 88 ? -3.289 -2.52 18.797 1 86.19 88 LEU A CA 1
ATOM 688 C C . LEU A 1 88 ? -2.016 -2.029 18.125 1 86.19 88 LEU A C 1
ATOM 690 O O . LEU A 1 88 ? -0.926 -2.539 18.391 1 86.19 88 LEU A O 1
ATOM 694 N N . LEU A 1 89 ? -2.162 -1.111 17.312 1 85.06 89 LEU A N 1
ATOM 695 C CA . LEU A 1 89 ? -1.012 -0.59 16.594 1 85.06 89 LEU A CA 1
ATOM 696 C C . LEU A 1 89 ? -0.016 0.065 17.547 1 85.06 89 LEU A C 1
ATOM 698 O O . LEU A 1 89 ? 1.197 -0.059 17.359 1 85.06 89 LEU A O 1
ATOM 702 N N . LYS A 1 90 ? -0.512 0.755 18.469 1 89.75 90 LYS A N 1
ATOM 703 C CA . LYS A 1 90 ? 0.349 1.349 19.484 1 89.75 90 LYS A CA 1
ATOM 704 C C . LYS A 1 90 ? 1.158 0.279 20.219 1 89.75 90 LYS A C 1
ATOM 706 O O . LYS A 1 90 ? 2.359 0.445 20.438 1 89.75 90 LYS A O 1
ATOM 711 N N . GLU A 1 91 ? 0.529 -0.718 20.5 1 87.44 91 GLU A N 1
ATOM 712 C CA . GLU A 1 91 ? 1.19 -1.826 21.188 1 87.44 91 GLU A CA 1
ATOM 713 C C . GLU A 1 91 ? 2.268 -2.455 20.312 1 87.44 91 GLU A C 1
ATOM 715 O O . GLU A 1 91 ? 3.393 -2.678 20.766 1 87.44 91 GLU A O 1
ATOM 720 N N . LEU A 1 92 ? 1.864 -2.682 19.141 1 76.62 92 LEU A N 1
ATOM 721 C CA . LEU A 1 92 ? 2.814 -3.283 18.203 1 76.62 92 LEU A CA 1
ATOM 722 C C . LEU A 1 92 ? 4.012 -2.365 17.984 1 76.62 92 LEU A C 1
ATOM 724 O O . LEU A 1 92 ? 5.148 -2.83 17.891 1 76.62 92 LEU A O 1
ATOM 728 N N . GLN A 1 93 ? 3.709 -1.131 17.859 1 81 93 GLN A N 1
ATOM 729 C CA . GLN A 1 93 ? 4.766 -0.143 17.672 1 81 93 GLN A CA 1
ATOM 730 C C . GLN A 1 93 ? 5.75 -0.16 18.828 1 81 93 GLN A C 1
ATOM 732 O O . GLN A 1 93 ? 6.961 -0.03 18.625 1 81 93 GLN A O 1
ATOM 737 N N . SER A 1 94 ? 5.297 -0.338 19.953 1 83.69 94 SER A N 1
ATOM 738 C CA . SER A 1 94 ? 6.129 -0.321 21.141 1 83.69 94 SER A CA 1
ATOM 739 C C . SER A 1 94 ? 6.941 -1.605 21.266 1 83.69 94 SER A C 1
ATOM 741 O O . SER A 1 94 ? 8.055 -1.594 21.812 1 83.69 94 SER A O 1
ATOM 743 N N . ARG A 1 95 ? 6.504 -2.609 20.672 1 76.62 95 ARG A N 1
ATOM 744 C CA . ARG A 1 95 ? 7.105 -3.916 20.906 1 76.62 95 ARG A CA 1
ATOM 745 C C . ARG A 1 95 ? 8.039 -4.305 19.75 1 76.62 95 ARG A C 1
ATOM 747 O O . ARG A 1 95 ? 9.023 -5.012 19.969 1 76.62 95 ARG A O 1
ATOM 754 N N . GLU A 1 96 ? 7.621 -3.896 18.625 1 69.38 96 GLU A N 1
ATOM 755 C CA . GLU A 1 96 ? 8.297 -4.422 17.438 1 69.38 96 GLU A CA 1
ATOM 756 C C . GLU A 1 96 ? 8.906 -3.297 16.609 1 69.38 96 GLU A C 1
ATOM 758 O O . GLU A 1 96 ? 8.195 -2.379 16.188 1 69.38 96 GLU A O 1
ATOM 763 N N . LYS A 1 97 ? 10.117 -3.447 16.25 1 67.12 97 LYS A N 1
ATOM 764 C CA . LYS A 1 97 ? 10.859 -2.432 15.508 1 67.12 97 LYS A CA 1
ATOM 765 C C . LYS A 1 97 ? 10.281 -2.232 14.109 1 67.12 97 LYS A C 1
ATOM 767 O O . LYS A 1 97 ? 10.266 -1.114 13.594 1 67.12 97 LYS A O 1
ATOM 772 N N . LEU A 1 98 ? 9.742 -3.312 13.578 1 63.56 98 LEU A N 1
ATOM 773 C CA . LEU A 1 98 ? 9.203 -3.25 12.219 1 63.56 98 LEU A CA 1
ATOM 774 C C . LEU A 1 98 ? 7.969 -2.359 12.164 1 63.56 98 LEU A C 1
ATOM 776 O O . LEU A 1 98 ? 7.602 -1.869 11.094 1 63.56 98 LEU A O 1
ATOM 780 N N . TYR A 1 99 ? 7.461 -2.068 13.328 1 65.56 99 TYR A N 1
ATOM 781 C CA . TYR A 1 99 ? 6.23 -1.29 13.367 1 65.56 99 TYR A CA 1
ATOM 782 C C . TYR A 1 99 ? 6.508 0.152 13.773 1 65.56 99 TYR A C 1
ATOM 784 O O . TYR A 1 99 ? 5.578 0.925 14.016 1 65.56 99 TYR A O 1
ATOM 792 N N . HIS A 1 100 ? 7.668 0.524 13.695 1 70 100 HIS A N 1
ATOM 793 C CA . HIS A 1 100 ? 8.031 1.848 14.188 1 70 100 HIS A CA 1
ATOM 794 C C . HIS A 1 100 ? 7.422 2.945 13.32 1 70 100 HIS A C 1
ATOM 796 O O . HIS A 1 100 ? 7.168 4.055 13.805 1 70 100 HIS A O 1
ATOM 802 N N . HIS A 1 101 ? 7.035 2.602 12.102 1 68.94 101 HIS A N 1
ATOM 803 C CA . HIS A 1 101 ? 6.594 3.639 11.18 1 68.94 101 HIS A CA 1
ATOM 804 C C . HIS A 1 101 ? 5.086 3.588 10.969 1 68.94 101 HIS A C 1
ATOM 806 O O . HIS A 1 101 ? 4.543 4.328 10.148 1 68.94 101 HIS A O 1
ATOM 812 N N . VAL A 1 102 ? 4.453 2.758 11.727 1 72.56 102 VAL A N 1
ATOM 813 C CA . VAL A 1 102 ? 3.049 2.5 11.422 1 72.56 102 VAL A CA 1
ATOM 814 C C . VAL A 1 102 ? 2.205 3.717 11.789 1 72.56 102 VAL A C 1
ATOM 816 O O . VAL A 1 102 ? 1.068 3.854 11.336 1 72.56 102 VAL A O 1
ATOM 819 N N . ASP A 1 103 ? 2.697 4.645 12.539 1 76 103 ASP A N 1
ATOM 820 C CA . ASP A 1 103 ? 1.914 5.809 12.938 1 76 103 ASP A CA 1
ATOM 821 C C . ASP A 1 103 ? 1.844 6.832 11.805 1 76 103 ASP A C 1
ATOM 823 O O . ASP A 1 103 ? 1.121 7.828 11.906 1 76 103 ASP A O 1
ATOM 827 N N . ILE A 1 104 ? 2.547 6.512 10.734 1 76.19 104 ILE A N 1
ATOM 828 C CA . ILE A 1 104 ? 2.576 7.426 9.594 1 76.19 104 ILE A CA 1
ATOM 829 C C . ILE A 1 104 ? 1.172 7.574 9.016 1 76.19 104 ILE A C 1
ATOM 831 O O . ILE A 1 104 ? 0.815 8.641 8.5 1 76.19 104 ILE A O 1
ATOM 835 N N . PHE A 1 105 ? 0.397 6.609 9.18 1 79.31 105 PHE A N 1
ATOM 836 C CA . PHE A 1 105 ? -0.931 6.652 8.578 1 79.31 105 PHE A CA 1
ATOM 837 C C . PHE A 1 105 ? -1.806 7.691 9.273 1 79.31 105 PHE A C 1
ATOM 839 O O . PHE A 1 105 ? -2.715 8.258 8.664 1 79.31 105 PHE A O 1
ATOM 846 N N . LEU A 1 106 ? -1.536 7.938 10.586 1 81.44 106 LEU A N 1
ATOM 847 C CA . LEU A 1 106 ? -2.311 8.945 11.305 1 81.44 106 LEU A CA 1
ATOM 848 C C . LEU A 1 106 ? -2.107 10.328 10.688 1 81.44 106 LEU A C 1
ATOM 850 O O . LEU A 1 106 ? -3.037 11.133 10.641 1 81.44 106 LEU A O 1
ATOM 854 N N . GLY A 1 107 ? -0.957 10.516 10.156 1 83.62 107 GLY A N 1
ATOM 855 C CA . GLY A 1 107 ? -0.688 11.766 9.461 1 83.62 107 GLY A CA 1
ATOM 856 C C . GLY A 1 107 ? -1.45 11.898 8.156 1 83.62 107 GLY A C 1
ATOM 857 O O . GLY A 1 107 ? -1.842 13 7.77 1 83.62 107 GLY A O 1
ATOM 858 N N . GLU A 1 108 ? -1.667 10.781 7.605 1 87.25 108 GLU A N 1
ATOM 859 C CA . GLU A 1 108 ? -2.377 10.812 6.332 1 87.25 108 GLU A CA 1
ATOM 860 C C . GLU A 1 108 ? -3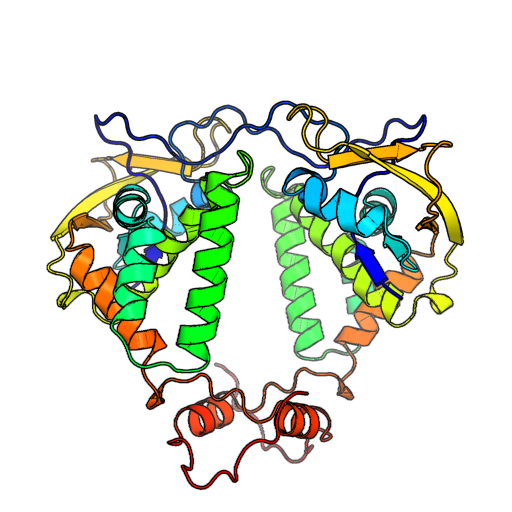.83 11.242 6.52 1 87.25 108 GLU A C 1
ATOM 862 O O . GLU A 1 108 ? -4.414 11.875 5.637 1 87.25 108 GLU A O 1
ATOM 867 N N . VAL A 1 109 ? -4.395 10.992 7.672 1 92.69 109 VAL A N 1
ATOM 868 C CA . VAL A 1 109 ? -5.777 11.344 7.977 1 92.69 109 VAL A CA 1
ATOM 869 C C . VAL A 1 109 ? -5.902 12.859 8.109 1 92.69 109 VAL A C 1
ATOM 871 O O . VAL A 1 109 ? -6.984 13.422 7.93 1 92.69 109 VAL A O 1
ATOM 874 N N . LEU A 1 110 ? -4.781 13.492 8.367 1 94.44 110 LEU A N 1
ATOM 875 C CA . LEU A 1 110 ? -4.77 14.938 8.516 1 94.44 110 LEU A CA 1
ATOM 876 C C . LEU A 1 110 ? -5.328 15.617 7.27 1 94.44 110 LEU A C 1
ATOM 878 O O . LEU A 1 110 ? -6.043 16.625 7.367 1 94.44 110 LEU A O 1
ATOM 882 N N . GLY A 1 111 ? -5.027 15.07 6.133 1 93.38 111 GLY A N 1
ATOM 883 C CA . GLY A 1 111 ? -5.559 15.617 4.895 1 93.38 111 GLY A CA 1
ATOM 884 C C . GLY A 1 111 ? -7.074 15.656 4.863 1 93.38 111 GLY A C 1
ATOM 885 O O . GLY A 1 111 ? -7.664 16.672 4.473 1 93.38 111 GLY A O 1
ATOM 886 N N . ALA A 1 112 ? -7.68 14.578 5.309 1 90.88 112 ALA A N 1
ATOM 887 C CA . ALA A 1 112 ? -9.141 14.5 5.32 1 90.88 112 ALA A CA 1
ATOM 888 C C . ALA A 1 112 ? -9.734 15.477 6.332 1 90.88 112 ALA A C 1
ATOM 890 O O . ALA A 1 112 ? -10.703 16.172 6.031 1 90.88 112 ALA A O 1
ATOM 891 N N . VAL A 1 113 ? -9.172 15.508 7.5 1 92.5 113 VAL A N 1
ATOM 892 C CA . VAL A 1 113 ? -9.656 16.406 8.539 1 92.5 113 VAL A CA 1
ATOM 893 C C . VAL A 1 113 ? -9.516 17.859 8.07 1 92.5 113 VAL A C 1
ATOM 895 O O . VAL A 1 113 ? -10.445 18.656 8.227 1 92.5 113 VAL A O 1
ATOM 898 N N . TYR A 1 114 ? -8.383 18.141 7.449 1 93.94 114 TYR A N 1
ATOM 899 C CA . TYR A 1 114 ? -8.133 19.5 6.977 1 93.94 114 TYR A CA 1
ATOM 900 C C . TYR A 1 114 ? -9.109 19.875 5.867 1 93.94 114 TYR A C 1
ATOM 902 O O . TYR A 1 114 ? -9.586 21.016 5.82 1 93.94 114 TYR A O 1
ATOM 910 N N . MET A 1 115 ? -9.359 18.984 4.977 1 91.69 115 MET A N 1
ATOM 911 C CA . MET A 1 115 ? -10.273 19.25 3.867 1 91.69 115 MET A CA 1
ATOM 912 C C . MET A 1 115 ? -11.664 19.594 4.375 1 91.69 115 MET A C 1
ATOM 914 O O . MET A 1 115 ? -12.336 20.469 3.818 1 91.69 115 MET A O 1
ATOM 918 N N . VAL A 1 116 ? -12.078 18.938 5.43 1 85.62 116 VAL A N 1
ATOM 919 C CA . VAL A 1 116 ? -13.438 19.094 5.914 1 85.62 116 VAL A CA 1
ATOM 920 C C . VAL A 1 116 ? -13.508 20.281 6.879 1 85.62 116 VAL A C 1
ATOM 922 O O . VAL A 1 116 ? -14.461 21.062 6.848 1 85.62 116 VAL A O 1
ATOM 925 N N . GLN A 1 117 ? -12.539 20.484 7.734 1 84.81 117 GLN A N 1
ATOM 926 C CA . GLN A 1 117 ? -12.625 21.484 8.797 1 84.81 117 GLN A CA 1
ATOM 927 C C . GLN A 1 117 ? -11.289 22.188 9 1 84.81 117 GLN A C 1
ATOM 929 O O . GLN A 1 117 ? -10.875 22.438 10.133 1 84.81 117 GLN A O 1
ATOM 934 N N . GLY A 1 118 ? -10.664 22.484 7.984 1 83.19 118 GLY A N 1
ATOM 935 C CA . GLY A 1 118 ? -9.344 23.078 8.062 1 83.19 118 GLY A CA 1
ATOM 936 C C . GLY A 1 118 ? -9.344 24.438 8.75 1 83.19 118 GLY A C 1
ATOM 937 O O . GLY A 1 118 ? -8.398 24.766 9.477 1 83.19 118 GLY A O 1
ATOM 938 N N . SER A 1 119 ? -10.391 25.156 8.539 1 83.5 119 SER A N 1
ATOM 939 C CA . SER A 1 119 ? -10.5 26.5 9.102 1 83.5 119 SER A CA 1
ATOM 940 C C . SER A 1 119 ? -10.531 26.453 10.625 1 83.5 119 SER A C 1
ATOM 942 O O . SER A 1 119 ? -10.117 27.406 11.289 1 83.5 119 SER A O 1
ATOM 944 N N . ASP A 1 120 ? -10.93 25.391 11.164 1 90.06 120 ASP A N 1
ATOM 945 C CA . ASP A 1 120 ? -11.086 25.281 12.609 1 90.06 120 ASP A CA 1
ATOM 946 C C . ASP A 1 120 ? -9.781 24.812 13.266 1 90.06 120 ASP A C 1
ATOM 948 O O . ASP A 1 120 ? -9.648 24.859 14.484 1 90.06 120 ASP A O 1
ATOM 952 N N . LEU A 1 121 ? -8.805 24.484 12.492 1 94.62 121 LEU A N 1
ATOM 953 C CA . LEU A 1 121 ? -7.57 23.906 13.023 1 94.62 121 LEU A CA 1
ATOM 954 C C . LEU A 1 121 ? -6.574 25.016 13.383 1 94.62 121 LEU A C 1
ATOM 956 O O . LEU A 1 121 ? -5.434 24.719 13.75 1 94.62 121 LEU A O 1
ATOM 960 N N . LYS A 1 122 ? -6.953 26.312 13.336 1 95.31 122 LYS A N 1
ATOM 961 C CA . LYS A 1 122 ? -6.02 27.422 13.539 1 95.31 122 LYS A CA 1
ATOM 962 C C . LYS A 1 122 ? -4.762 27.234 12.695 1 95.31 122 LYS A C 1
ATOM 964 O O . LYS A 1 122 ? -3.646 27.312 13.211 1 95.31 122 LYS A O 1
ATOM 969 N N . SER A 1 123 ? -4.98 26.938 11.453 1 95 123 SER A N 1
ATOM 970 C CA . SER A 1 123 ? -3.893 26.516 10.57 1 95 123 SER A CA 1
ATOM 971 C C . SER A 1 123 ? -3.172 27.719 9.977 1 95 123 SER A C 1
ATOM 973 O O . SER A 1 123 ? -3.762 28.797 9.82 1 95 123 SER A O 1
ATOM 975 N N . THR A 1 124 ? -1.923 27.578 9.758 1 96.06 124 THR A N 1
ATOM 976 C CA . THR A 1 124 ? -1.107 28.484 8.969 1 96.06 124 THR A CA 1
ATOM 977 C C . THR A 1 124 ? -0.669 27.844 7.66 1 96.06 124 THR A C 1
ATOM 979 O O . THR A 1 124 ? -0.132 26.734 7.664 1 96.06 124 THR A O 1
ATOM 982 N N . VAL A 1 125 ? -0.995 28.531 6.609 1 95.38 125 VAL A N 1
ATOM 983 C CA . VAL A 1 125 ? -0.613 28.062 5.281 1 95.38 125 VAL A CA 1
ATOM 984 C C . VAL A 1 125 ? 0.292 29.094 4.609 1 95.38 125 VAL A C 1
ATOM 986 O O . VAL A 1 125 ? 0.05 30.297 4.711 1 95.38 125 VAL A O 1
ATOM 989 N N . MET A 1 126 ? 1.391 28.594 3.979 1 95.44 126 MET A N 1
ATOM 990 C CA . MET A 1 126 ? 2.367 29.484 3.363 1 95.44 126 MET A CA 1
ATOM 991 C C . MET A 1 126 ? 2.51 29.203 1.873 1 95.44 126 MET A C 1
ATOM 993 O O . MET A 1 126 ? 2.629 28.047 1.471 1 95.44 126 MET A O 1
ATOM 997 N N . PRO A 1 127 ? 2.484 30.266 1.144 1 95.5 127 PRO A N 1
ATOM 998 C CA . PRO A 1 127 ? 2.779 30.062 -0.276 1 95.5 127 PRO A CA 1
ATOM 999 C C . PRO A 1 127 ? 4.234 29.672 -0.526 1 95.5 127 PRO A C 1
ATOM 1001 O O . PRO A 1 127 ? 5.141 30.25 0.091 1 95.5 127 PRO A O 1
ATOM 1004 N N . LYS A 1 128 ? 4.406 28.688 -1.315 1 94.5 128 LYS A N 1
ATOM 1005 C CA . LYS A 1 128 ? 5.742 28.219 -1.669 1 94.5 128 LYS A CA 1
ATOM 1006 C C . LYS A 1 128 ? 5.871 28 -3.174 1 94.5 128 LYS A C 1
ATOM 1008 O O . LYS A 1 128 ? 4.953 27.469 -3.811 1 94.5 128 LYS A O 1
ATOM 1013 N N . ARG A 1 129 ? 7.039 28.484 -3.686 1 95.12 129 ARG A N 1
ATOM 1014 C CA . ARG A 1 129 ? 7.43 28.094 -5.039 1 95.12 129 ARG A CA 1
ATOM 1015 C C . ARG A 1 129 ? 8.305 26.844 -5.023 1 95.12 129 ARG A C 1
ATOM 1017 O O . ARG A 1 129 ? 9.406 26.859 -4.465 1 95.12 129 ARG A O 1
ATOM 1024 N N . ILE A 1 130 ? 7.695 25.844 -5.633 1 95.12 130 ILE A N 1
ATOM 1025 C CA . ILE A 1 130 ? 8.422 24.578 -5.465 1 95.12 130 ILE A CA 1
ATOM 1026 C C . ILE A 1 130 ? 8.602 23.906 -6.824 1 95.12 130 ILE A C 1
ATOM 1028 O O . ILE A 1 130 ? 7.926 24.266 -7.793 1 95.12 130 ILE A O 1
ATOM 1032 N N . SER A 1 131 ? 9.578 23 -6.844 1 95.25 131 SER A N 1
ATOM 1033 C CA . SER A 1 131 ? 9.797 22.078 -7.961 1 95.25 131 SER A CA 1
ATOM 1034 C C . SER A 1 131 ? 10.031 20.656 -7.477 1 95.25 131 SER A C 1
ATOM 1036 O O . SER A 1 131 ? 10.633 20.438 -6.422 1 95.25 131 SER A O 1
ATOM 1038 N N . VAL A 1 132 ? 9.492 19.766 -8.25 1 95.19 132 VAL A N 1
ATOM 1039 C CA . VAL A 1 132 ? 9.664 18.344 -7.926 1 95.19 132 VAL A CA 1
ATOM 1040 C C . VAL A 1 132 ? 10.773 17.75 -8.797 1 95.19 132 VAL A C 1
ATOM 1042 O O . VAL A 1 132 ? 10.773 17.922 -10.016 1 95.19 132 VAL A O 1
ATOM 1045 N N . VAL A 1 133 ? 11.719 17.062 -8.141 1 93.75 133 VAL A N 1
ATOM 1046 C CA . VAL A 1 133 ? 12.773 16.375 -8.859 1 93.75 133 VAL A CA 1
ATOM 1047 C C . VAL A 1 133 ? 12.234 15.07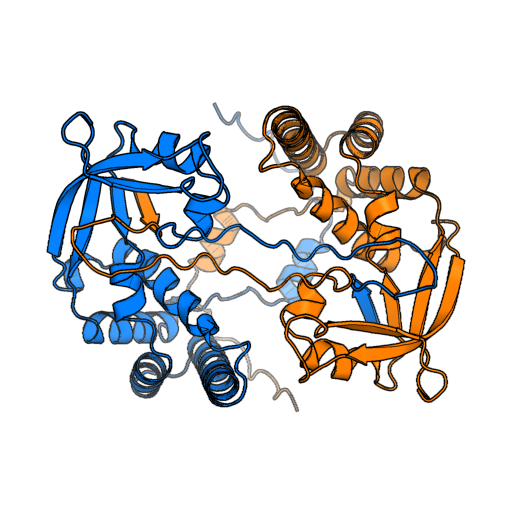8 -9.461 1 93.75 133 VAL A C 1
ATOM 1049 O O . VAL A 1 133 ? 11.719 14.219 -8.734 1 93.75 133 VAL A O 1
ATOM 1052 N N . ALA A 1 134 ? 12.234 14.984 -10.75 1 91 134 ALA A N 1
ATOM 1053 C CA . ALA A 1 134 ? 11.75 13.781 -11.422 1 91 134 ALA A CA 1
ATOM 1054 C C . ALA A 1 134 ? 12.672 13.383 -12.57 1 91 134 ALA A C 1
ATOM 1056 O O . ALA A 1 134 ? 13.281 14.25 -13.203 1 91 134 ALA A O 1
ATOM 1057 N N . ASN A 1 135 ? 12.773 12.055 -12.844 1 82.69 135 ASN A N 1
ATOM 1058 C CA . ASN A 1 135 ? 13.516 11.469 -13.961 1 82.69 135 ASN A CA 1
ATOM 1059 C C . ASN A 1 135 ? 15 11.805 -13.891 1 82.69 135 ASN A C 1
ATOM 1061 O O . ASN A 1 135 ? 15.617 12.133 -14.898 1 82.69 135 ASN A O 1
ATOM 1065 N N . THR A 1 136 ? 15.57 11.812 -12.742 1 86.38 136 THR A N 1
ATOM 1066 C CA . THR A 1 136 ? 17 12.031 -12.547 1 86.38 136 THR A CA 1
ATOM 1067 C C . THR A 1 136 ? 17.656 10.789 -11.953 1 86.38 136 THR A C 1
ATOM 1069 O O . THR A 1 136 ? 17.906 9.812 -12.664 1 86.38 136 THR A O 1
ATOM 1072 N N . THR A 1 137 ? 17.828 10.766 -10.625 1 81.88 137 THR A N 1
ATOM 1073 C CA . THR A 1 137 ? 18.375 9.602 -9.938 1 81.88 137 THR A CA 1
ATOM 1074 C C . THR A 1 137 ? 17.422 9.125 -8.844 1 81.88 137 THR A C 1
ATOM 1076 O O . THR A 1 137 ? 16.672 9.922 -8.281 1 81.88 137 THR A O 1
ATOM 1079 N N . ARG A 1 138 ? 17.594 7.859 -8.586 1 79 138 ARG A N 1
ATOM 1080 C CA . ARG A 1 138 ? 16.781 7.277 -7.523 1 79 138 ARG A CA 1
ATOM 1081 C C . ARG A 1 138 ? 17.062 7.938 -6.184 1 79 138 ARG A C 1
ATOM 1083 O O . ARG A 1 138 ? 16.219 7.938 -5.285 1 79 138 ARG A O 1
ATOM 1090 N N . SER A 1 139 ? 18.172 8.484 -6.078 1 83.31 139 SER A N 1
ATOM 1091 C CA . SER A 1 139 ? 18.578 9.109 -4.816 1 83.31 139 SER A CA 1
ATOM 1092 C C . SER A 1 139 ? 17.969 10.5 -4.676 1 83.31 139 SER A C 1
ATOM 1094 O O . SER A 1 139 ? 17.984 11.086 -3.594 1 83.31 139 SER A O 1
ATOM 1096 N N . ALA A 1 140 ? 17.297 10.969 -5.742 1 88.5 140 ALA A N 1
ATOM 1097 C CA . ALA A 1 140 ? 16.797 12.336 -5.668 1 88.5 140 ALA A CA 1
ATOM 1098 C C . ALA A 1 140 ? 15.344 12.414 -6.133 1 88.5 140 ALA A C 1
ATOM 1100 O O . ALA A 1 140 ? 14.617 13.336 -5.754 1 88.5 140 ALA A O 1
ATOM 1101 N N . ASP A 1 141 ? 14.93 11.469 -6.914 1 90.12 141 ASP A N 1
ATOM 1102 C CA . ASP A 1 141 ? 13.586 11.5 -7.477 1 90.12 141 ASP A CA 1
ATOM 1103 C C . ASP A 1 141 ? 12.531 11.586 -6.375 1 90.12 141 ASP A C 1
ATOM 1105 O O . ASP A 1 141 ? 12.625 10.898 -5.363 1 90.12 141 ASP A O 1
ATOM 1109 N N . GLY A 1 142 ? 11.586 12.516 -6.57 1 93.56 142 GLY A N 1
ATOM 1110 C CA . GLY A 1 142 ? 10.5 12.68 -5.617 1 93.56 142 GLY A CA 1
ATOM 1111 C C . GLY A 1 142 ? 10.758 13.773 -4.605 1 93.56 142 GLY A C 1
ATOM 1112 O O . GLY A 1 142 ? 9.844 14.172 -3.875 1 93.56 142 GLY A O 1
ATOM 1113 N N . GLN A 1 143 ? 11.984 14.273 -4.57 1 93.81 143 GLN A N 1
ATOM 1114 C CA . GLN A 1 143 ? 12.273 15.391 -3.674 1 93.81 143 GLN A CA 1
ATOM 1115 C C . GLN A 1 143 ? 11.578 16.672 -4.141 1 93.81 143 GLN A C 1
ATOM 1117 O O . GLN A 1 143 ? 11.398 16.875 -5.344 1 93.81 143 GLN A O 1
ATOM 1122 N N . ILE A 1 144 ? 11.188 17.422 -3.215 1 95.56 144 ILE A N 1
ATOM 1123 C CA . ILE A 1 144 ? 10.602 18.734 -3.496 1 95.56 144 ILE A CA 1
ATOM 1124 C C . ILE A 1 144 ? 11.555 19.828 -3.025 1 95.56 144 ILE A C 1
ATOM 1126 O O . ILE A 1 144 ? 11.953 19.859 -1.858 1 95.56 144 ILE A O 1
ATOM 1130 N N . VAL A 1 145 ? 11.859 20.734 -3.955 1 93.38 145 VAL A N 1
ATOM 1131 C CA . VAL A 1 145 ? 12.789 21.812 -3.629 1 93.38 145 VAL A CA 1
ATOM 1132 C C . VAL A 1 145 ? 12.117 23.172 -3.865 1 93.38 145 VAL A C 1
ATOM 1134 O O . VAL A 1 145 ? 11.203 23.281 -4.688 1 93.38 145 VAL A O 1
ATOM 1137 N N . ILE A 1 146 ? 12.547 24.109 -3.043 1 93.31 146 ILE A N 1
ATOM 1138 C CA . ILE A 1 146 ? 12.125 25.484 -3.305 1 93.31 146 ILE A CA 1
ATOM 1139 C C . ILE A 1 146 ? 12.797 26 -4.578 1 93.31 146 ILE A C 1
ATOM 1141 O O . ILE A 1 146 ? 14 25.797 -4.777 1 93.31 146 ILE A O 1
ATOM 1145 N N . SER A 1 147 ? 11.984 26.469 -5.414 1 91.81 147 SER A N 1
ATOM 1146 C CA . SER A 1 147 ? 12.508 26.953 -6.684 1 91.81 147 SER A CA 1
ATOM 1147 C C . SER A 1 147 ? 11.914 28.312 -7.039 1 91.81 147 SER A C 1
ATOM 1149 O O . SER A 1 147 ? 10.719 28.422 -7.34 1 91.81 147 SER A O 1
ATOM 1151 N N . ASN A 1 148 ? 12.75 29.281 -7.074 1 86.31 148 ASN A N 1
ATOM 1152 C CA . ASN A 1 148 ? 12.305 30.609 -7.453 1 86.31 148 ASN A CA 1
ATOM 1153 C C . ASN A 1 148 ? 11.969 30.688 -8.938 1 86.31 148 ASN A C 1
ATOM 1155 O O . ASN A 1 148 ? 11.312 31.641 -9.383 1 86.31 148 ASN A O 1
ATOM 1159 N N . GLN A 1 149 ? 12.375 29.734 -9.688 1 85.25 149 GLN A N 1
ATOM 1160 C CA . GLN A 1 149 ? 12.109 29.703 -11.125 1 85.25 149 GLN A CA 1
ATOM 1161 C C . GLN A 1 149 ? 10.719 29.156 -11.414 1 85.25 149 GLN A C 1
ATOM 1163 O O . GLN A 1 149 ? 10.203 29.297 -12.523 1 85.25 149 GLN A O 1
ATOM 1168 N N . SER A 1 150 ? 10.25 28.531 -10.391 1 82.94 150 SER A N 1
ATOM 1169 C CA . SER A 1 150 ? 8.906 27.984 -10.586 1 82.94 150 SER A CA 1
ATOM 1170 C C . SER A 1 150 ? 7.859 29.094 -10.594 1 82.94 150 SER A C 1
ATOM 1172 O O . SER A 1 150 ? 7.91 30 -9.773 1 82.94 150 SER A O 1
ATOM 1174 N N . SER A 1 151 ? 6.98 29.047 -11.539 1 81.88 151 SER A N 1
ATOM 1175 C CA . SER A 1 151 ? 5.941 30.062 -11.656 1 81.88 151 SER A CA 1
ATOM 1176 C C . SER A 1 151 ? 4.73 29.703 -10.797 1 81.88 151 SER A C 1
ATOM 1178 O O . SER A 1 151 ? 3.908 30.578 -10.484 1 81.88 151 SER A O 1
ATOM 1180 N N . ASN A 1 152 ? 4.73 28.469 -10.445 1 86.44 152 ASN A N 1
ATOM 1181 C CA . ASN A 1 152 ? 3.518 28.047 -9.75 1 86.44 152 ASN A CA 1
ATOM 1182 C C . ASN A 1 152 ? 3.729 28 -8.234 1 86.44 152 ASN A C 1
ATOM 1184 O O . ASN A 1 152 ? 4.812 27.656 -7.766 1 86.44 152 ASN A O 1
ATOM 1188 N N . LEU A 1 153 ? 2.67 28.484 -7.582 1 92.69 153 LEU A N 1
ATOM 1189 C CA . LEU A 1 153 ? 2.678 28.5 -6.125 1 92.69 153 LEU A CA 1
ATOM 1190 C C . LEU A 1 153 ? 1.799 27.391 -5.562 1 92.69 153 LEU A C 1
ATOM 1192 O O . LEU A 1 153 ? 0.716 27.125 -6.086 1 92.69 153 LEU A O 1
ATOM 1196 N N . VAL A 1 154 ? 2.311 26.75 -4.57 1 95.62 154 VAL A N 1
ATOM 1197 C CA . VAL A 1 154 ? 1.484 25.859 -3.756 1 95.62 154 VAL A CA 1
ATOM 1198 C C . VAL A 1 154 ? 1.344 26.438 -2.348 1 95.62 154 VAL A C 1
ATOM 1200 O O . VAL A 1 154 ? 2.219 27.172 -1.882 1 95.62 154 VAL A O 1
ATOM 1203 N N . HIS A 1 155 ? 0.225 26.203 -1.736 1 96.19 155 HIS A N 1
ATOM 1204 C CA . HIS A 1 155 ? 0.016 26.609 -0.351 1 96.19 155 HIS A CA 1
ATOM 1205 C C . HIS A 1 155 ? 0.26 25.438 0.606 1 96.19 155 HIS A C 1
ATOM 1207 O O . HIS A 1 155 ? -0.541 24.5 0.671 1 96.19 155 HIS A O 1
ATOM 1213 N N . ALA A 1 156 ? 1.327 25.547 1.353 1 96.44 156 ALA A N 1
ATOM 1214 C CA . ALA A 1 156 ? 1.744 24.438 2.211 1 96.44 156 ALA A CA 1
ATOM 1215 C C . ALA A 1 156 ? 1.297 24.672 3.652 1 96.44 156 ALA A C 1
ATOM 1217 O O . ALA A 1 156 ? 1.521 25.734 4.219 1 96.44 156 ALA A O 1
ATOM 1218 N N . LEU A 1 157 ? 0.638 23.672 4.242 1 96.44 157 LEU A N 1
ATOM 1219 C CA . LEU A 1 157 ? 0.301 23.719 5.664 1 96.44 157 LEU A CA 1
ATOM 1220 C C . LEU A 1 157 ? 1.561 23.719 6.52 1 96.44 157 LEU A C 1
ATOM 1222 O O . LEU A 1 157 ? 2.361 22.781 6.453 1 96.44 157 LEU A O 1
ATOM 1226 N N . SER A 1 158 ? 1.718 24.766 7.277 1 94.31 158 SER A N 1
ATOM 1227 C CA . SER A 1 158 ? 2.961 24.922 8.031 1 94.31 158 SER A CA 1
ATOM 1228 C C . SER A 1 158 ? 2.729 24.734 9.523 1 94.31 158 SER A C 1
ATOM 1230 O O . SER A 1 158 ? 3.645 24.375 10.266 1 94.31 158 SER A O 1
ATOM 1232 N N . ASP A 1 159 ? 1.556 25.047 9.969 1 95.75 159 ASP A N 1
ATOM 1233 C CA . ASP A 1 159 ? 1.24 24.906 11.383 1 95.75 159 ASP A CA 1
ATOM 1234 C C . ASP A 1 159 ? -0.263 24.734 11.594 1 95.75 159 ASP A C 1
ATOM 1236 O O . ASP A 1 159 ? -1.063 25.141 10.75 1 95.75 159 ASP A O 1
ATOM 1240 N N . PHE A 1 160 ? -0.596 24.141 12.68 1 96.75 160 PHE A N 1
ATOM 1241 C CA . PHE A 1 160 ? -1.975 23.906 13.102 1 96.75 160 PHE A CA 1
ATOM 1242 C C . PHE A 1 160 ? -2.027 23.391 14.531 1 96.75 160 PHE A C 1
ATOM 1244 O O . PHE A 1 160 ? -0.992 23.062 15.117 1 96.75 160 PHE A O 1
ATOM 1251 N N . ASP A 1 161 ? -3.178 23.344 15.102 1 97.5 161 ASP A N 1
ATOM 1252 C CA . ASP A 1 161 ? -3.346 22.859 16.469 1 97.5 161 ASP A CA 1
ATOM 1253 C C . ASP A 1 161 ? -3.619 21.359 16.484 1 97.5 161 ASP A C 1
ATOM 1255 O O . ASP A 1 161 ? -4.711 20.922 16.125 1 97.5 161 ASP A O 1
ATOM 1259 N N . GLY A 1 162 ? -2.688 20.609 16.953 1 96.12 162 GLY A N 1
ATOM 1260 C CA . GLY A 1 162 ? -2.775 19.156 16.969 1 96.12 162 GLY A CA 1
ATOM 1261 C C . GLY A 1 162 ? -3.896 18.625 17.844 1 96.12 162 GLY A C 1
ATOM 1262 O O . GLY A 1 162 ? -4.535 17.625 17.516 1 96.12 162 GLY A O 1
ATOM 1263 N N . ASP A 1 163 ? -4.133 19.312 18.922 1 95.75 163 ASP A N 1
ATOM 1264 C CA . ASP A 1 163 ? -5.191 18.875 19.828 1 95.75 163 ASP A CA 1
ATOM 1265 C C . ASP A 1 163 ? -6.566 19.031 19.172 1 95.75 163 ASP A C 1
ATOM 1267 O O . ASP A 1 163 ? -7.418 18.156 19.312 1 95.75 163 ASP A O 1
ATOM 1271 N N . ILE A 1 164 ? -6.734 20.156 18.5 1 96 164 ILE A N 1
ATOM 1272 C CA . ILE A 1 164 ? -7.992 20.344 17.781 1 96 164 ILE A CA 1
ATOM 1273 C C . ILE A 1 164 ? -8.156 19.266 16.719 1 96 164 ILE A C 1
ATOM 1275 O O . ILE A 1 164 ? -9.25 18.719 16.531 1 96 164 ILE A O 1
ATOM 1279 N N . TYR A 1 165 ? -7.105 18.953 16.062 1 95.69 165 TYR A N 1
ATOM 1280 C CA . TYR A 1 165 ? -7.125 17.906 15.062 1 95.69 165 TYR A CA 1
ATOM 1281 C C . TYR A 1 165 ? -7.613 16.594 15.656 1 95.69 165 TYR A C 1
ATOM 1283 O O . TYR A 1 165 ? -8.539 15.969 15.141 1 95.69 165 TYR A O 1
ATOM 1291 N N . TYR A 1 166 ? -6.965 16.141 16.766 1 95.81 166 TYR A N 1
ATOM 1292 C CA . TYR A 1 166 ? -7.332 14.867 17.375 1 95.81 166 TYR A CA 1
ATOM 1293 C C . TYR A 1 166 ? -8.789 14.875 17.828 1 95.81 166 TYR A C 1
ATOM 1295 O O . TYR A 1 166 ? -9.508 13.883 17.656 1 95.81 166 TYR A O 1
ATOM 1303 N N . ASN A 1 167 ? -9.203 15.961 18.344 1 94.56 167 ASN A N 1
ATOM 1304 C CA . ASN A 1 167 ? -10.586 16.078 18.812 1 94.56 167 ASN A CA 1
ATOM 1305 C C . ASN A 1 167 ? -11.57 16 17.656 1 94.56 167 ASN A C 1
ATOM 1307 O O . ASN A 1 167 ? -12.617 15.352 17.766 1 94.56 167 ASN A O 1
ATOM 1311 N N . ARG A 1 168 ? -11.258 16.609 16.641 1 93.19 168 ARG A N 1
ATOM 1312 C CA . ARG A 1 168 ? -12.125 16.578 15.477 1 93.19 168 ARG A CA 1
ATOM 1313 C C . ARG A 1 168 ? -12.219 15.164 14.898 1 93.19 168 ARG A C 1
ATOM 1315 O O . ARG A 1 168 ? -13.297 14.711 14.523 1 93.19 168 ARG A O 1
ATOM 1322 N N . LEU A 1 169 ? -11.039 14.586 14.75 1 93.12 169 LEU A N 1
ATOM 1323 C CA . LEU A 1 169 ? -11.016 13.211 14.258 1 93.12 169 LEU A CA 1
ATOM 1324 C C . LEU A 1 169 ? -11.867 12.305 15.141 1 93.12 169 LEU A C 1
ATOM 1326 O O . LEU A 1 169 ? -12.719 11.57 14.641 1 93.12 169 LEU A O 1
ATOM 1330 N N . ALA A 1 170 ? -11.688 12.391 16.406 1 94 170 ALA A N 1
ATOM 1331 C CA . ALA A 1 170 ? -12.43 11.57 17.359 1 94 170 ALA A CA 1
ATOM 1332 C C . ALA A 1 170 ? -13.93 11.844 17.281 1 94 170 ALA A C 1
ATOM 1334 O O . ALA A 1 170 ? -14.734 10.914 17.25 1 94 170 ALA A O 1
ATOM 1335 N N . ASN A 1 171 ? -14.297 13.055 17.188 1 91.06 171 ASN A N 1
ATOM 1336 C CA . ASN A 1 171 ? -15.703 13.43 17.109 1 91.06 171 ASN A CA 1
ATOM 1337 C C . ASN A 1 171 ? -16.344 12.945 15.82 1 91.06 171 ASN A C 1
ATOM 1339 O O . ASN A 1 171 ? -17.516 12.562 15.812 1 91.06 171 ASN A O 1
ATOM 1343 N N . SER A 1 172 ? -15.57 13.039 14.781 1 89 172 SER A N 1
ATOM 1344 C CA . SER A 1 172 ? -16.094 12.539 13.508 1 89 172 SER A CA 1
ATOM 1345 C C . SER A 1 172 ? -16.391 11.047 13.578 1 89 172 SER A C 1
ATOM 1347 O O . SER A 1 172 ? -17.406 10.586 13.055 1 89 172 SER A O 1
ATOM 1349 N N . LEU A 1 173 ? -15.539 10.289 14.203 1 88.19 173 LEU A N 1
ATOM 1350 C CA . LEU A 1 173 ? -15.719 8.844 14.336 1 88.19 173 LEU A CA 1
ATOM 1351 C C . LEU A 1 173 ? -16.859 8.523 15.297 1 88.19 173 LEU A C 1
ATOM 1353 O O . LEU A 1 173 ? -17.453 7.441 15.227 1 88.19 173 LEU A O 1
ATOM 1357 N N . ALA A 1 174 ? -17.156 9.461 16.125 1 87.19 174 ALA A N 1
ATOM 1358 C CA . ALA A 1 174 ? -18.156 9.242 17.156 1 87.19 174 ALA A CA 1
ATOM 1359 C C . ALA A 1 174 ? -19.516 9.789 16.719 1 87.19 174 ALA A C 1
ATOM 1361 O O . ALA A 1 174 ? -20.5 9.719 17.469 1 87.19 174 ALA A O 1
ATOM 1362 N N . ASN A 1 175 ? -19.453 10.367 15.508 1 81.62 175 ASN A N 1
ATOM 1363 C CA . ASN A 1 175 ? -20.703 10.938 15.016 1 81.62 175 ASN A CA 1
ATOM 1364 C C . ASN A 1 175 ? -21.688 9.852 14.602 1 81.62 175 ASN A C 1
ATOM 1366 O O . ASN A 1 175 ? -21.469 9.141 13.617 1 81.62 175 ASN A O 1
ATOM 1370 N N . LYS A 1 176 ? -22.719 9.664 15.219 1 71.56 176 LYS A N 1
ATOM 1371 C CA . LYS A 1 176 ? -23.719 8.617 15 1 71.56 176 LYS A CA 1
ATOM 1372 C C . LYS A 1 176 ? -24.406 8.797 13.656 1 71.56 176 LYS A C 1
ATOM 1374 O O . LYS A 1 176 ? -24.938 7.832 13.086 1 71.56 176 LYS A O 1
ATOM 1379 N N . LYS A 1 177 ? -24.484 10 13.211 1 65.62 177 LYS A N 1
ATOM 1380 C CA . LYS A 1 177 ? -25.156 10.273 11.953 1 65.62 177 LYS A CA 1
ATOM 1381 C C . LYS A 1 177 ? -24.297 9.891 10.758 1 65.62 177 LYS A C 1
ATOM 1383 O O . LYS A 1 177 ? -24.797 9.703 9.648 1 65.62 177 LYS A O 1
ATOM 1388 N N . GLN A 1 178 ? -23 9.797 11.062 1 58.12 178 GLN A N 1
ATOM 1389 C CA . GLN A 1 178 ? -22.062 9.531 9.977 1 58.12 178 GLN A CA 1
ATOM 1390 C C . GLN A 1 178 ? -21.609 8.078 9.984 1 58.12 178 GLN A C 1
ATOM 1392 O O . GLN A 1 178 ? -20.641 7.723 9.312 1 58.12 178 GLN A O 1
ATOM 1397 N N . SER A 1 179 ? -22.156 7.297 10.805 1 50.38 179 SER A N 1
ATOM 1398 C CA . SER A 1 179 ? -21.75 5.898 10.836 1 50.38 179 SER A CA 1
ATOM 1399 C C . SER A 1 179 ? -21.969 5.23 9.484 1 50.38 179 SER A C 1
ATOM 1401 O O . SER A 1 179 ? -22.969 5.496 8.805 1 50.38 179 SER A O 1
ATOM 1403 N N . ALA A 1 180 ? -20.828 4.879 8.969 1 49 180 ALA A N 1
ATOM 1404 C CA . ALA A 1 180 ? -20.938 4.105 7.738 1 49 180 ALA A CA 1
ATOM 1405 C C . ALA A 1 180 ? -22.047 3.066 7.844 1 49 180 ALA A C 1
ATOM 1407 O O . ALA A 1 180 ? -22.031 2.217 8.734 1 49 180 ALA A O 1
ATOM 1408 N N . ILE A 1 181 ? -23.203 3.449 7.949 1 40.25 181 ILE A N 1
ATOM 1409 C CA . ILE A 1 181 ? -24.25 2.432 7.883 1 40.25 181 ILE A CA 1
ATOM 1410 C C . ILE A 1 181 ? -23.984 1.494 6.707 1 40.25 181 ILE A C 1
ATOM 1412 O O . ILE A 1 181 ? -24.047 1.909 5.547 1 40.25 181 ILE A O 1
ATOM 1416 N N . VAL A 1 182 ? -22.906 0.821 6.84 1 39.75 182 VAL A N 1
ATOM 1417 C CA . VAL A 1 182 ? -22.922 -0.268 5.867 1 39.75 182 VAL A CA 1
ATOM 1418 C C . VAL A 1 182 ? -24.328 -0.865 5.785 1 39.75 182 VAL A C 1
ATOM 1420 O O . VAL A 1 182 ? -24.891 -1.28 6.801 1 39.75 182 VAL A O 1
ATOM 1423 N N . ALA A 1 183 ? -25.172 -0.55 5.027 1 39.38 183 ALA A N 1
ATOM 1424 C CA . ALA A 1 183 ? -26.391 -1.335 4.875 1 39.38 183 ALA A CA 1
ATOM 1425 C C . ALA A 1 183 ? -26.156 -2.795 5.254 1 39.38 183 ALA A C 1
ATOM 1427 O O . ALA A 1 183 ? -25.031 -3.279 5.215 1 39.38 183 ALA A O 1
ATOM 1428 N N . ASN A 1 184 ? -27.094 -3.451 5.949 1 40.22 184 ASN A N 1
ATOM 1429 C CA . ASN A 1 184 ? -27.047 -4.844 6.383 1 40.22 184 ASN A CA 1
ATOM 1430 C C . ASN A 1 184 ? -26.266 -5.715 5.406 1 40.22 184 ASN A C 1
ATOM 1432 O O . ASN A 1 184 ? -26.578 -5.754 4.215 1 40.22 184 ASN A O 1
ATOM 1436 N N . PHE A 1 185 ? -25.094 -6.027 5.73 1 43.12 185 PHE A N 1
ATOM 1437 C CA . PHE A 1 185 ? -24.344 -6.941 4.875 1 43.12 185 PHE A CA 1
ATOM 1438 C C . PHE A 1 185 ? -25.281 -7.926 4.188 1 43.12 185 PHE A C 1
ATOM 1440 O O . PHE A 1 185 ? -25.125 -8.219 3.002 1 43.12 185 PHE A O 1
ATOM 1447 N N . GLU A 1 186 ? -26.125 -8.422 4.902 1 45.88 186 GLU A N 1
ATOM 1448 C CA . GLU A 1 186 ? -27.141 -9.328 4.348 1 45.88 186 GLU A CA 1
ATOM 1449 C C . GLU A 1 186 ? -28.016 -8.609 3.324 1 45.88 186 GLU A C 1
ATOM 1451 O O . GLU A 1 186 ? -28.328 -9.164 2.271 1 45.88 186 GLU A O 1
ATOM 1456 N N . GLU A 1 187 ? -28.375 -7.488 3.586 1 46.47 187 GLU A N 1
ATOM 1457 C CA . GLU A 1 187 ? -29.125 -6.719 2.604 1 46.47 187 GLU A CA 1
ATOM 1458 C C . GLU A 1 187 ? -28.25 -6.316 1.422 1 46.47 187 GLU A C 1
ATOM 1460 O O . GLU A 1 187 ? -28.688 -6.379 0.27 1 46.47 187 GLU A O 1
ATOM 1465 N N . GLN A 1 188 ? -27.141 -6 1.665 1 44.19 188 GLN A N 1
ATOM 1466 C CA . GLN A 1 188 ? -26.172 -5.75 0.592 1 44.19 188 GLN A CA 1
ATOM 1467 C C . GLN A 1 188 ? -25.859 -7.031 -0.171 1 44.19 188 GLN A C 1
ATOM 1469 O O . GLN A 1 188 ? -25.781 -7.023 -1.401 1 44.19 188 GLN A O 1
ATOM 1474 N N . LYS A 1 189 ? -25.578 -8.055 0.519 1 46.53 189 LYS A N 1
ATOM 1475 C CA . LYS A 1 189 ? -25.453 -9.375 -0.092 1 46.53 189 LYS A CA 1
ATOM 1476 C C . LYS A 1 189 ? -26.703 -9.742 -0.876 1 46.53 189 LYS A C 1
ATOM 1478 O O . LYS A 1 189 ? -26.625 -10.281 -1.979 1 46.53 189 LYS A O 1
ATOM 1483 N N . ALA A 1 190 ? -27.906 -9.555 -0.382 1 48.59 190 ALA A N 1
ATOM 1484 C CA . ALA A 1 190 ? -29.172 -9.781 -1.075 1 48.59 190 ALA A CA 1
ATOM 1485 C C . ALA A 1 190 ? -29.297 -8.883 -2.301 1 48.59 190 ALA A C 1
ATOM 1487 O O . ALA A 1 190 ? -29.781 -9.312 -3.35 1 48.59 190 ALA A O 1
ATOM 1488 N N . ILE A 1 191 ? -28.891 -7.777 -2.303 1 46 191 ILE A N 1
ATOM 1489 C CA . ILE A 1 191 ? -28.891 -6.844 -3.422 1 46 191 ILE A CA 1
ATOM 1490 C C . ILE A 1 191 ? -27.859 -7.281 -4.461 1 46 191 ILE A C 1
ATOM 1492 O O . ILE A 1 191 ? -28.125 -7.273 -5.66 1 46 191 ILE A O 1
ATOM 1496 N N . TRP A 1 192 ? -26.766 -7.59 -3.953 1 44.09 192 TRP A N 1
ATOM 1497 C CA . TRP A 1 192 ? -25.734 -8.102 -4.859 1 44.09 192 TRP A CA 1
ATOM 1498 C C . TRP A 1 192 ? -26.172 -9.422 -5.48 1 44.09 192 TRP A C 1
ATOM 1500 O O . TRP A 1 192 ? -25.719 -9.773 -6.574 1 44.09 192 TRP A O 1
ATOM 1510 N N . SER A 1 193 ? -26.891 -10.133 -4.801 1 42.75 193 SER A N 1
ATOM 1511 C CA . SER A 1 193 ? -27.375 -11.43 -5.273 1 42.75 193 SER A CA 1
ATOM 1512 C C . SER A 1 193 ? -28.609 -11.273 -6.148 1 42.75 193 SER A C 1
ATOM 1514 O O . SER A 1 193 ? -29.125 -12.258 -6.672 1 42.75 193 SER A O 1
ATOM 1516 N N . ARG A 1 194 ? -29.234 -10.109 -6.117 1 45.06 194 ARG A N 1
ATOM 1517 C CA . ARG A 1 194 ? -30.375 -9.906 -6.988 1 45.06 194 ARG A CA 1
ATOM 1518 C C . ARG A 1 194 ? -29.953 -9.758 -8.445 1 45.06 194 ARG A C 1
ATOM 1520 O O . ARG A 1 194 ? -29 -9.031 -8.742 1 45.06 194 ARG A O 1
ATOM 1527 N N . PRO A 1 195 ? -30.469 -10.57 -9.328 1 41.25 195 PRO A N 1
ATOM 1528 C CA . PRO A 1 195 ? -30.125 -10.453 -10.75 1 41.25 195 PRO A CA 1
ATOM 1529 C C . PRO A 1 195 ? -30.359 -9.047 -11.289 1 41.25 195 PRO A C 1
ATOM 1531 O O . PRO A 1 195 ? -31.234 -8.32 -10.797 1 41.25 195 PRO A O 1
ATOM 1534 N N . PRO A 1 196 ? -29.469 -8.383 -11.984 1 41.53 196 PRO A N 1
ATOM 1535 C CA . PRO A 1 196 ? -29.688 -7.07 -12.594 1 41.53 196 PRO A CA 1
ATOM 1536 C C . PRO A 1 196 ? -31.078 -6.922 -13.195 1 41.53 196 PRO A C 1
ATOM 1538 O O . PRO A 1 196 ? -31.594 -7.863 -13.805 1 41.53 196 PRO A O 1
ATOM 1541 N N . ASP A 1 197 ? -31.891 -6.188 -12.578 1 39.03 197 ASP A N 1
ATOM 1542 C CA . ASP A 1 197 ? -33.125 -5.926 -13.297 1 39.03 197 ASP A CA 1
ATOM 1543 C C . ASP A 1 197 ? -32.844 -5.355 -14.688 1 39.03 197 ASP A C 1
ATOM 1545 O O . ASP A 1 197 ? -32.156 -4.336 -14.82 1 39.03 197 ASP A O 1
ATOM 1549 N N . ASN A 1 198 ? -32.719 -6.098 -15.695 1 37.88 198 ASN A N 1
ATOM 1550 C CA . ASN A 1 198 ? -32.656 -5.766 -17.109 1 37.88 198 ASN A CA 1
ATOM 1551 C C . ASN A 1 198 ? -33.562 -4.574 -17.453 1 37.88 198 ASN A C 1
ATOM 1553 O O . ASN A 1 198 ? -33.688 -4.211 -18.609 1 37.88 198 ASN A O 1
ATOM 1557 N N . SER A 1 199 ? -34.469 -4.164 -16.609 1 38.03 199 SER A N 1
ATOM 1558 C CA . SER A 1 199 ? -35.344 -3.143 -17.172 1 38.03 199 SER A CA 1
ATOM 1559 C C . SER A 1 199 ? -34.719 -1.753 -17.031 1 38.03 199 SER A C 1
ATOM 1561 O O . SER A 1 199 ? -35.438 -0.77 -16.828 1 38.03 199 SER A O 1
ATOM 1563 N N . GLU A 1 200 ? -33.5 -1.535 -16.656 1 36.34 200 GLU A N 1
ATOM 1564 C CA . GLU A 1 200 ? -33.094 -0.149 -16.438 1 36.34 200 GLU A CA 1
ATOM 1565 C C . GLU A 1 200 ? -33.094 0.645 -17.75 1 36.34 200 GLU A C 1
ATOM 1567 O O . GLU A 1 200 ? -32.688 0.139 -18.781 1 36.34 200 GLU A O 1
ATOM 1572 N N . PRO A 1 201 ? -33.844 1.783 -17.812 1 33.62 201 PRO A N 1
ATOM 1573 C CA . PRO A 1 201 ? -33.812 2.641 -19 1 33.62 201 PRO A CA 1
ATOM 1574 C C . PRO A 1 201 ? -32.375 3.004 -19.406 1 33.62 201 PRO A C 1
ATOM 1576 O O . PRO A 1 201 ? -31.453 2.93 -18.594 1 33.62 201 PRO A O 1
ATOM 1579 N N . LYS A 1 202 ? -32.125 3.359 -20.672 1 36.38 202 LYS A N 1
ATOM 1580 C CA . LYS A 1 202 ? -31.031 3.832 -21.516 1 36.38 202 LYS A CA 1
ATOM 1581 C C . LYS A 1 202 ? -30.25 4.93 -20.812 1 36.38 202 LYS A C 1
ATOM 1583 O O . LYS A 1 202 ? -30.797 5.977 -20.469 1 36.38 202 LYS A O 1
ATOM 1588 N N . HIS A 1 203 ? -29.219 4.602 -19.984 1 30.61 203 HIS A N 1
ATOM 1589 C CA . HIS A 1 203 ? -28.328 5.469 -19.234 1 30.61 203 HIS A CA 1
ATOM 1590 C C . HIS A 1 203 ? -27.797 6.609 -20.109 1 30.61 203 HIS A C 1
ATOM 1592 O O . HIS A 1 203 ? -27.281 6.375 -21.203 1 30.61 203 HIS A O 1
ATOM 1598 N N . THR A 1 204 ? -28.281 7.758 -19.922 1 26.02 204 THR A N 1
ATOM 1599 C CA . THR A 1 204 ? -27.859 9.016 -20.531 1 26.02 204 THR A CA 1
ATOM 1600 C C . THR A 1 204 ? -26.344 9.164 -20.438 1 26.02 204 THR A C 1
ATOM 1602 O O . THR A 1 204 ? -25.734 8.828 -19.422 1 26.02 204 THR A O 1
ATOM 1605 N N . LYS A 1 205 ? -25.672 9.562 -21.609 1 25.53 205 LYS A N 1
ATOM 1606 C CA . LYS A 1 205 ? -24.328 9.844 -22.078 1 25.53 205 LYS A CA 1
ATOM 1607 C C . LYS A 1 205 ? -23.562 10.719 -21.078 1 25.53 205 LYS A C 1
ATOM 1609 O O . LYS A 1 205 ? -24.047 11.789 -20.703 1 25.53 205 LYS A O 1
ATOM 1614 N N . PHE A 1 206 ? -22.75 10.195 -20.266 1 21.92 206 PHE A N 1
ATOM 1615 C CA . PHE A 1 206 ? -21.75 11.047 -19.625 1 21.92 206 PHE A CA 1
ATOM 1616 C C . PHE A 1 206 ? -21.078 11.953 -20.656 1 21.92 206 PHE A C 1
ATOM 1618 O O . PHE A 1 206 ? -20.297 11.484 -21.484 1 21.92 206 PHE A O 1
ATOM 1625 N N . LEU A 1 207 ? -21.797 12.859 -21.297 1 19.27 207 LEU A N 1
ATOM 1626 C CA . LEU A 1 207 ? -21.141 13.953 -22 1 19.27 207 LEU A CA 1
ATOM 1627 C C . LEU A 1 207 ? -20.188 14.695 -21.062 1 19.27 207 LEU A C 1
ATOM 1629 O O . LEU A 1 207 ? -20.5 14.938 -19.906 1 19.27 207 LEU A O 1
ATOM 1633 N N . ARG B 1 1 ? -10.211 23.281 -6.176 1 87.69 1 ARG B N 1
ATOM 1634 C CA . ARG B 1 1 ? -9.195 23.188 -5.133 1 87.69 1 ARG B CA 1
ATOM 1635 C C . ARG B 1 1 ? -8.711 21.75 -4.977 1 87.69 1 ARG B C 1
ATOM 1637 O O . ARG B 1 1 ? -9.508 20.812 -5.012 1 87.69 1 ARG B O 1
ATOM 1644 N N . VAL B 1 2 ? -7.391 21.516 -4.883 1 93.56 2 VAL B N 1
ATOM 1645 C CA . VAL B 1 2 ? -6.785 20.188 -4.77 1 93.56 2 VAL B CA 1
ATOM 1646 C C . VAL B 1 2 ? -5.945 20.109 -3.496 1 93.56 2 VAL B C 1
ATOM 1648 O O . VAL B 1 2 ? -5.141 21 -3.219 1 93.56 2 VAL B O 1
ATOM 1651 N N . TYR B 1 3 ? -6.238 19.109 -2.705 1 94.69 3 TYR B N 1
ATOM 1652 C CA . TYR B 1 3 ? -5.418 18.812 -1.533 1 94.69 3 TYR B CA 1
ATOM 1653 C C . TYR B 1 3 ? -4.445 17.672 -1.814 1 94.69 3 TYR B C 1
ATOM 1655 O O . TYR B 1 3 ? -4.852 16.609 -2.271 1 94.69 3 TYR B O 1
ATOM 1663 N N . VAL B 1 4 ? -3.229 17.938 -1.602 1 95.94 4 VAL B N 1
ATOM 1664 C CA . VAL B 1 4 ? -2.201 16.906 -1.771 1 95.94 4 VAL B CA 1
ATOM 1665 C C . VAL B 1 4 ? -1.573 16.578 -0.419 1 95.94 4 VAL B C 1
ATOM 1667 O O . VAL B 1 4 ? -1.041 17.469 0.258 1 95.94 4 VAL B O 1
ATOM 1670 N N . VAL B 1 5 ? -1.702 15.367 -0.047 1 95.69 5 VAL B N 1
ATOM 1671 C CA . VAL B 1 5 ? -1.08 14.898 1.185 1 95.69 5 VAL B CA 1
ATOM 1672 C C . VAL B 1 5 ? 0.215 14.156 0.857 1 95.69 5 VAL B C 1
ATOM 1674 O O . VAL B 1 5 ? 0.201 13.156 0.136 1 95.69 5 VAL B O 1
ATOM 1677 N N . GLY B 1 6 ? 1.253 14.703 1.376 1 94.31 6 GLY B N 1
ATOM 1678 C CA . GLY B 1 6 ? 2.551 14.102 1.113 1 94.31 6 GLY B CA 1
ATOM 1679 C C . GLY B 1 6 ? 3.609 15.117 0.729 1 94.31 6 GLY B C 1
ATOM 1680 O O . GLY B 1 6 ? 3.354 16.328 0.74 1 94.31 6 GLY B O 1
ATOM 1681 N N . GLY B 1 7 ? 4.816 14.594 0.494 1 92.81 7 GLY B N 1
ATOM 1682 C CA . GLY B 1 7 ? 5.93 15.445 0.104 1 92.81 7 GLY B CA 1
ATOM 1683 C C . GLY B 1 7 ? 6.688 16.016 1.288 1 92.81 7 GLY B C 1
ATOM 1684 O O . GLY B 1 7 ? 6.145 16.125 2.387 1 92.81 7 GLY B O 1
ATOM 1685 N N . LEU B 1 8 ? 7.875 16.281 1.067 1 94.56 8 LEU B N 1
ATOM 1686 C CA . LEU B 1 8 ? 8.758 17 1.98 1 94.56 8 LEU B CA 1
ATOM 1687 C C . LEU B 1 8 ? 9.453 18.156 1.27 1 94.56 8 LEU B C 1
ATOM 1689 O O . LEU B 1 8 ? 10.234 17.938 0.344 1 94.56 8 LEU B O 1
ATOM 1693 N N . ILE B 1 9 ? 9.008 19.297 1.627 1 93.25 9 ILE B N 1
ATOM 1694 C CA . ILE B 1 9 ? 9.688 20.438 1.051 1 93.25 9 ILE B CA 1
ATOM 1695 C C . ILE B 1 9 ? 11.039 20.641 1.734 1 93.25 9 ILE B C 1
ATOM 1697 O O . ILE B 1 9 ? 11.102 20.891 2.941 1 93.25 9 ILE B O 1
ATOM 1701 N N . ARG B 1 10 ? 12.062 20.422 0.899 1 86.75 10 ARG B N 1
ATOM 1702 C CA . ARG B 1 10 ? 13.406 20.516 1.456 1 86.75 10 ARG B CA 1
ATOM 1703 C C . ARG B 1 10 ? 13.766 21.953 1.793 1 86.75 10 ARG B C 1
ATOM 1705 O O . ARG B 1 10 ? 13.641 22.844 0.947 1 86.75 10 ARG B O 1
ATOM 1712 N N . HIS B 1 11 ? 13.711 22.25 3.031 1 76.38 11 HIS B N 1
ATOM 1713 C CA . HIS B 1 11 ? 14.234 23.516 3.521 1 76.38 11 HIS B CA 1
ATOM 1714 C C . HIS B 1 11 ? 15.594 23.328 4.188 1 76.38 11 HIS B C 1
ATOM 1716 O O . HIS B 1 11 ? 16.109 22.219 4.266 1 76.38 11 HIS B O 1
ATOM 1722 N N . GLU B 1 12 ? 16.219 24.453 4.523 1 58.59 12 GLU B N 1
ATOM 1723 C CA . GLU B 1 12 ? 17.484 24.438 5.25 1 58.59 12 GLU B CA 1
ATOM 1724 C C . GLU B 1 12 ? 17.406 23.547 6.48 1 58.59 12 GLU B C 1
ATOM 1726 O O . GLU B 1 12 ? 18.406 23.328 7.164 1 58.59 12 GLU B O 1
ATOM 1731 N N . GLY B 1 13 ? 16.25 22.875 6.512 1 61.28 13 GLY B N 1
ATOM 1732 C CA . GLY B 1 13 ? 16.156 22.125 7.754 1 61.28 13 GLY B CA 1
ATOM 1733 C C . GLY B 1 13 ? 16.547 20.672 7.598 1 61.28 13 GLY B C 1
ATOM 1734 O O . GLY B 1 13 ? 16.953 20.234 6.516 1 61.28 13 GLY B O 1
ATOM 1735 N N . HIS B 1 14 ? 16.797 19.891 8.703 1 68.69 14 HIS B N 1
ATOM 1736 C CA . HIS B 1 14 ? 17.328 18.547 8.914 1 68.69 14 HIS B CA 1
ATOM 1737 C C . HIS B 1 14 ? 16.219 17.5 8.789 1 68.69 14 HIS B C 1
ATOM 1739 O O . HIS B 1 14 ? 16.422 16.344 9.172 1 68.69 14 HIS B O 1
ATOM 1745 N N . GLU B 1 15 ? 15.07 17.969 8.047 1 82.75 15 GLU B N 1
ATOM 1746 C CA . GLU B 1 15 ? 14.016 16.969 8 1 82.75 15 GLU B CA 1
ATOM 1747 C C . GLU B 1 15 ? 14.289 15.93 6.914 1 82.75 15 GLU B C 1
ATOM 1749 O O . GLU B 1 15 ? 14.789 16.266 5.84 1 82.75 15 GLU B O 1
ATOM 1754 N N . LYS B 1 16 ? 14.039 14.75 7.285 1 86.12 16 LYS B N 1
ATOM 1755 C CA . LYS B 1 16 ? 14.266 13.641 6.359 1 86.12 16 LYS B CA 1
ATOM 1756 C C . LYS B 1 16 ? 12.953 13.078 5.836 1 86.12 16 LYS B C 1
ATOM 1758 O O . LYS B 1 16 ? 11.914 13.195 6.5 1 86.12 16 LYS B O 1
ATOM 1763 N N . GLY B 1 17 ? 13.094 12.664 4.582 1 88 17 GLY B N 1
ATOM 1764 C CA . GLY B 1 17 ? 11.945 11.969 4.02 1 88 17 GLY B CA 1
ATOM 1765 C C . GLY B 1 17 ? 11.672 10.633 4.691 1 88 17 GLY B C 1
ATOM 1766 O O . GLY B 1 17 ? 12.117 10.398 5.816 1 88 17 GLY B O 1
ATOM 1767 N N . ASN B 1 18 ? 10.773 9.906 4.129 1 81.25 18 ASN B N 1
ATOM 1768 C CA . ASN B 1 18 ? 10.406 8.648 4.758 1 81.25 18 ASN B CA 1
ATOM 1769 C C . ASN B 1 18 ? 10.633 7.465 3.816 1 81.25 18 ASN B C 1
ATOM 1771 O O . ASN B 1 18 ? 10.023 6.406 3.988 1 81.25 18 ASN B O 1
ATOM 1775 N N . VAL B 1 19 ? 11.469 7.738 2.803 1 77.88 19 VAL B N 1
ATOM 1776 C CA . VAL B 1 19 ? 11.883 6.625 1.953 1 77.88 19 VAL B CA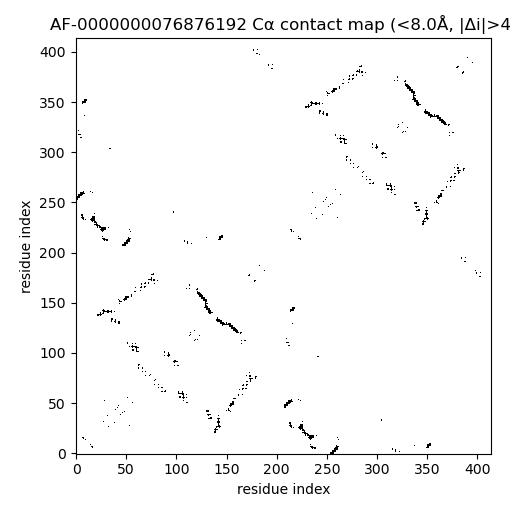 1
ATOM 1777 C C . VAL B 1 19 ? 12.828 5.707 2.725 1 77.88 19 VAL B C 1
ATOM 1779 O O . VAL B 1 19 ? 13.805 6.168 3.322 1 77.88 19 VAL B O 1
ATOM 1782 N N . PHE B 1 20 ? 12.469 4.445 2.9 1 68.69 20 PHE B N 1
ATOM 1783 C CA . PHE B 1 20 ? 13.312 3.541 3.67 1 68.69 20 PHE B CA 1
ATOM 1784 C C . PHE B 1 20 ? 14.102 2.621 2.748 1 68.69 20 PHE B C 1
ATOM 1786 O O . PHE B 1 20 ? 13.695 2.371 1.612 1 68.69 20 PHE B O 1
ATOM 1793 N N . THR B 1 21 ? 15.32 2.516 3.164 1 63.19 21 THR B N 1
ATOM 1794 C CA . THR B 1 21 ? 16.188 1.561 2.475 1 63.19 21 THR B CA 1
ATOM 1795 C C . THR B 1 21 ? 16.266 0.252 3.256 1 63.19 21 THR B C 1
ATOM 1797 O O . THR B 1 21 ? 16.375 0.262 4.484 1 63.19 21 THR B O 1
ATOM 1800 N N . VAL B 1 22 ? 15.727 -0.768 2.703 1 62.16 22 VAL B N 1
ATOM 1801 C CA . VAL B 1 22 ? 15.859 -2.074 3.34 1 62.16 22 VAL B CA 1
ATOM 1802 C C . VAL B 1 22 ? 17.156 -2.734 2.9 1 62.16 22 VAL B C 1
ATOM 1804 O O . VAL B 1 22 ? 17.547 -2.648 1.731 1 62.16 22 VAL B O 1
ATOM 1807 N N . PRO B 1 23 ? 17.969 -3.125 4.035 1 64.06 23 PRO B N 1
ATOM 1808 C CA . PRO B 1 23 ? 19.078 -3.984 3.588 1 64.06 23 PRO B CA 1
ATOM 1809 C C . PRO B 1 23 ? 18.625 -5.02 2.557 1 64.06 23 PRO B C 1
ATOM 1811 O O . PRO B 1 23 ? 17.438 -5.34 2.469 1 64.06 23 PRO B O 1
ATOM 1814 N N . THR B 1 24 ? 19.609 -5.305 1.78 1 72.19 24 THR B N 1
ATOM 1815 C CA . THR B 1 24 ? 19.344 -6.238 0.689 1 72.19 24 THR B CA 1
ATOM 1816 C C . THR B 1 24 ? 18.781 -7.551 1.225 1 72.19 24 THR B C 1
ATOM 1818 O O . THR B 1 24 ? 19.453 -8.258 1.982 1 72.19 24 THR B O 1
ATOM 1821 N N . ASN B 1 25 ? 17.594 -7.719 1.419 1 82.75 25 ASN B N 1
ATOM 1822 C CA . ASN B 1 25 ? 16.891 -8.984 1.629 1 82.75 25 ASN B CA 1
ATOM 1823 C C . ASN B 1 25 ? 16.484 -9.625 0.306 1 82.75 25 ASN B C 1
ATOM 1825 O O . ASN B 1 25 ? 15.352 -9.43 -0.154 1 82.75 25 ASN B O 1
ATOM 1829 N N . ARG B 1 26 ? 17.328 -10.438 -0.264 1 84.75 26 ARG B N 1
ATOM 1830 C CA . ARG B 1 26 ? 17.266 -10.898 -1.649 1 84.75 26 ARG B CA 1
ATOM 1831 C C . ARG B 1 26 ? 16.203 -11.984 -1.819 1 84.75 26 ARG B C 1
ATOM 1833 O O . ARG B 1 26 ? 15.742 -12.234 -2.934 1 84.75 26 ARG B O 1
ATOM 1840 N N . TYR B 1 27 ? 15.781 -12.523 -0.686 1 89.81 27 TYR B N 1
ATOM 1841 C CA . TYR B 1 27 ? 15.023 -13.742 -0.904 1 89.81 27 TYR B CA 1
ATOM 1842 C C . TYR B 1 27 ? 13.656 -13.664 -0.235 1 89.81 27 TYR B C 1
ATOM 1844 O O . TYR B 1 27 ? 12.859 -14.602 -0.314 1 89.81 27 TYR B O 1
ATOM 1852 N N . ALA B 1 28 ? 13.367 -12.578 0.388 1 91.12 28 ALA B N 1
ATOM 1853 C CA . ALA B 1 28 ? 12.055 -12.422 1.007 1 91.12 28 ALA B CA 1
ATOM 1854 C C . ALA B 1 28 ? 11.055 -11.82 0.028 1 91.12 28 ALA B C 1
ATOM 1856 O O . ALA B 1 28 ? 11.438 -11.07 -0.873 1 91.12 28 ALA B O 1
ATOM 1857 N N . GLU B 1 29 ? 9.883 -12.266 0.135 1 91.12 29 GLU B N 1
ATOM 1858 C CA . GLU B 1 29 ? 8.773 -11.562 -0.486 1 91.12 29 GLU B CA 1
ATOM 1859 C C . GLU B 1 29 ? 8.336 -10.367 0.357 1 91.12 29 GLU B C 1
ATOM 1861 O O . GLU B 1 29 ? 8.375 -10.422 1.588 1 91.12 29 GLU B O 1
ATOM 1866 N N . PHE B 1 30 ? 7.969 -9.359 -0.241 1 85.19 30 PHE B N 1
ATOM 1867 C CA . PHE B 1 30 ? 7.816 -8.047 0.372 1 85.19 30 PHE B CA 1
ATOM 1868 C C . PHE B 1 30 ? 6.848 -8.109 1.547 1 85.19 30 PHE B C 1
ATOM 1870 O O . PHE B 1 30 ? 7.145 -7.594 2.627 1 85.19 30 PHE B O 1
ATOM 1877 N N . ASN B 1 31 ? 5.723 -8.695 1.36 1 85.88 31 ASN B N 1
ATOM 1878 C CA . ASN B 1 31 ? 4.727 -8.727 2.426 1 85.88 31 ASN B CA 1
ATOM 1879 C C . ASN B 1 31 ? 5.188 -9.586 3.598 1 85.88 31 ASN B C 1
ATOM 1881 O O . ASN B 1 31 ? 4.898 -9.273 4.754 1 85.88 31 ASN B O 1
ATOM 1885 N N . MET B 1 32 ? 5.84 -10.656 3.244 1 92 32 MET B N 1
ATOM 1886 C CA . MET B 1 32 ? 6.406 -11.484 4.305 1 92 32 MET B CA 1
ATOM 1887 C C . MET B 1 32 ? 7.488 -10.727 5.07 1 92 32 MET B C 1
ATOM 1889 O O . MET B 1 32 ? 7.625 -10.891 6.285 1 92 32 MET B O 1
ATOM 1893 N N . PHE B 1 33 ? 8.203 -9.945 4.32 1 88.19 33 PHE B N 1
ATOM 1894 C CA . PHE B 1 33 ? 9.258 -9.133 4.922 1 88.19 33 PHE B CA 1
ATOM 1895 C C . PHE B 1 33 ? 8.656 -8.07 5.844 1 88.19 33 PHE B C 1
ATOM 1897 O O . PHE B 1 33 ? 9.195 -7.801 6.918 1 88.19 33 PHE B O 1
ATOM 1904 N N . LEU B 1 34 ? 7.57 -7.539 5.445 1 80.62 34 LEU B N 1
ATOM 1905 C CA . LEU B 1 34 ? 6.953 -6.453 6.199 1 80.62 34 LEU B CA 1
ATOM 1906 C C . LEU B 1 34 ? 6.441 -6.949 7.547 1 80.62 34 LEU B C 1
ATOM 1908 O O . LEU B 1 34 ? 6.438 -6.203 8.531 1 80.62 34 LEU B O 1
ATOM 1912 N N . ASP B 1 35 ? 5.961 -8.156 7.594 1 84.19 35 ASP B N 1
ATOM 1913 C CA . ASP B 1 35 ? 5.477 -8.711 8.852 1 84.19 35 ASP B CA 1
ATOM 1914 C C . ASP B 1 35 ? 5.84 -10.188 8.977 1 84.19 35 ASP B C 1
ATOM 1916 O O . ASP B 1 35 ? 4.961 -11.055 8.953 1 84.19 35 ASP B O 1
ATOM 1920 N N . PRO B 1 36 ? 7.094 -10.391 9.242 1 90.38 36 PRO B N 1
ATOM 1921 C CA . PRO B 1 36 ? 7.586 -11.766 9.289 1 90.38 36 PRO B CA 1
ATOM 1922 C C . PRO B 1 36 ? 6.965 -12.578 10.43 1 90.38 36 PRO B C 1
ATOM 1924 O O . PRO B 1 36 ? 6.766 -13.789 10.289 1 90.38 36 PRO B O 1
ATOM 1927 N N . LEU B 1 37 ? 6.586 -11.938 11.508 1 86.62 37 LEU B N 1
ATOM 1928 C CA . LEU B 1 37 ? 6.012 -12.641 12.648 1 86.62 37 LEU B CA 1
ATOM 1929 C C . LEU B 1 37 ? 4.617 -13.164 12.32 1 86.62 37 LEU B C 1
ATOM 1931 O O . LEU B 1 37 ? 4.285 -14.305 12.648 1 86.62 37 LEU B O 1
ATOM 1935 N N . ALA B 1 38 ? 3.818 -12.289 11.75 1 87.56 38 ALA B N 1
ATOM 1936 C CA . ALA B 1 38 ? 2.496 -12.742 11.32 1 87.56 38 ALA B CA 1
ATOM 1937 C C . ALA B 1 38 ? 2.605 -13.883 10.312 1 87.56 38 ALA B C 1
ATOM 1939 O O . ALA B 1 38 ? 1.855 -14.859 10.383 1 87.56 38 ALA B O 1
ATOM 1940 N N . ALA B 1 39 ? 3.537 -13.711 9.383 1 94.38 39 ALA B N 1
ATOM 1941 C CA . ALA B 1 39 ? 3.762 -14.758 8.391 1 94.38 39 ALA B CA 1
ATOM 1942 C C . ALA B 1 39 ? 4.121 -16.078 9.062 1 94.38 39 ALA B C 1
ATOM 1944 O O . ALA B 1 39 ? 3.564 -17.125 8.727 1 94.38 39 ALA B O 1
ATOM 1945 N N . LYS B 1 40 ? 5.008 -16.016 9.977 1 93.5 40 LYS B N 1
ATOM 1946 C CA . LYS B 1 40 ? 5.426 -17.203 10.719 1 93.5 40 LYS B CA 1
ATOM 1947 C C . LYS B 1 40 ? 4.25 -17.828 11.461 1 93.5 40 LYS B C 1
ATOM 1949 O O . LYS B 1 40 ? 4.031 -19.031 11.375 1 93.5 40 LYS B O 1
ATOM 1954 N N . THR B 1 41 ? 3.518 -17.031 12.148 1 93.44 41 THR B N 1
ATOM 1955 C CA . THR B 1 41 ? 2.381 -17.5 12.93 1 93.44 41 THR B CA 1
ATOM 1956 C C . THR B 1 41 ? 1.374 -18.234 12.055 1 93.44 41 THR B C 1
ATOM 1958 O O . THR B 1 41 ? 0.884 -19.297 12.422 1 93.44 41 THR B O 1
ATOM 1961 N N . VAL B 1 42 ? 1.093 -17.734 10.883 1 95.44 42 VAL B N 1
ATOM 1962 C CA . VAL B 1 42 ? 0.078 -18.312 10.008 1 95.44 42 VAL B CA 1
ATOM 1963 C C . VAL B 1 42 ? 0.65 -19.531 9.289 1 95.44 42 VAL B C 1
ATOM 1965 O O . VAL B 1 42 ? 0.076 -20.625 9.344 1 95.44 42 VAL B O 1
ATOM 1968 N N . LEU B 1 43 ? 1.826 -19.422 8.711 1 96.25 43 LEU B N 1
ATOM 1969 C CA . LEU B 1 43 ? 2.357 -20.469 7.824 1 96.25 43 LEU B CA 1
ATOM 1970 C C . LEU B 1 43 ? 2.836 -21.672 8.625 1 96.25 43 LEU B C 1
ATOM 1972 O O . LEU B 1 43 ? 2.936 -22.781 8.086 1 96.25 43 LEU B O 1
ATOM 1976 N N . GLU B 1 44 ? 3.115 -21.438 9.836 1 95.69 44 GLU B N 1
ATOM 1977 C CA . GLU B 1 44 ? 3.566 -22.547 10.656 1 95.69 44 GLU B CA 1
ATOM 1978 C C . GLU B 1 44 ? 2.453 -23.047 11.578 1 95.69 44 GLU B C 1
ATOM 1980 O O . GLU B 1 44 ? 2.701 -23.828 12.492 1 95.69 44 GLU B O 1
ATOM 1985 N N . SER B 1 45 ? 1.337 -22.609 11.336 1 94.56 45 SER B N 1
ATOM 1986 C CA . SER B 1 45 ? 0.179 -23.062 12.094 1 94.56 45 SER B CA 1
ATOM 1987 C C . SER B 1 45 ? -0.282 -24.438 11.617 1 94.56 45 SER B C 1
ATOM 1989 O O . SER B 1 45 ? 0.282 -25 10.68 1 94.56 45 SER B O 1
ATOM 1991 N N . ASN B 1 46 ? -1.397 -24.938 12.281 1 93.56 46 ASN B N 1
ATOM 1992 C CA . ASN B 1 46 ? -1.957 -26.234 11.922 1 93.56 46 ASN B CA 1
ATOM 1993 C C . ASN B 1 46 ? -3.113 -26.094 10.93 1 93.56 46 ASN B C 1
ATOM 1995 O O . ASN B 1 46 ? -3.846 -27.062 10.688 1 93.56 46 ASN B O 1
ATOM 1999 N N . LEU B 1 47 ? -3.193 -25 10.336 1 94.44 47 LEU B N 1
ATOM 2000 C CA . LEU B 1 47 ? -4.254 -24.766 9.367 1 94.44 47 LEU B CA 1
ATOM 2001 C C . LEU B 1 47 ? -3.959 -25.469 8.047 1 94.44 47 LEU B C 1
ATOM 2003 O O . LEU B 1 47 ? -2.803 -25.781 7.754 1 94.44 47 LEU B O 1
ATOM 2007 N N . ASN B 1 48 ? -5.016 -25.812 7.371 1 95.5 48 ASN B N 1
ATOM 2008 C CA . ASN B 1 48 ? -4.875 -26.266 5.992 1 95.5 48 ASN B CA 1
ATOM 2009 C C . ASN B 1 48 ? -4.57 -25.109 5.051 1 95.5 48 ASN B C 1
ATOM 2011 O O . ASN B 1 48 ? -5.473 -24.359 4.664 1 95.5 48 ASN B O 1
ATOM 2015 N N . ILE B 1 49 ? -3.309 -24.984 4.707 1 96.75 49 ILE B N 1
ATOM 2016 C CA . ILE B 1 49 ? -2.875 -23.797 3.982 1 96.75 49 ILE B CA 1
ATOM 2017 C C . ILE B 1 49 ? -2.471 -24.188 2.561 1 96.75 49 ILE B C 1
ATOM 2019 O O . ILE B 1 49 ? -1.694 -25.125 2.359 1 96.75 49 ILE B O 1
ATOM 2023 N N . THR B 1 50 ? -3.049 -23.484 1.575 1 96.38 50 THR B N 1
ATOM 2024 C CA . THR B 1 50 ? -2.527 -23.453 0.213 1 96.38 50 THR B CA 1
ATOM 2025 C C . THR B 1 50 ? -1.745 -22.156 -0.027 1 96.38 50 THR B C 1
ATOM 2027 O O . THR B 1 50 ? -2.289 -21.062 0.11 1 96.38 50 THR B O 1
ATOM 2030 N N . LEU B 1 51 ? -0.49 -22.344 -0.356 1 96.75 51 LEU B N 1
ATOM 2031 C CA . LEU B 1 51 ? 0.389 -21.203 -0.606 1 96.75 51 LEU B CA 1
ATOM 2032 C C . LEU B 1 51 ? 0.519 -20.938 -2.102 1 96.75 51 LEU B C 1
ATOM 2034 O O . LEU B 1 51 ? 0.793 -21.859 -2.881 1 96.75 51 LEU B O 1
ATOM 2038 N N . ILE B 1 52 ? 0.197 -19.781 -2.531 1 96.31 52 ILE B N 1
ATOM 2039 C CA . ILE B 1 52 ? 0.456 -19.281 -3.875 1 96.31 52 ILE B CA 1
ATOM 2040 C C . ILE B 1 52 ? 1.688 -18.375 -3.861 1 96.31 52 ILE B C 1
ATOM 2042 O O . ILE B 1 52 ? 1.572 -17.156 -3.707 1 96.31 52 ILE B O 1
ATOM 2046 N N . PRO B 1 53 ? 2.836 -18.984 -4.109 1 95.69 53 PRO B N 1
ATOM 2047 C CA . PRO B 1 53 ? 4.086 -18.25 -3.877 1 95.69 53 PRO B CA 1
ATOM 2048 C C . PRO B 1 53 ? 4.414 -17.281 -5.004 1 95.69 53 PRO B C 1
ATOM 2050 O O . PRO B 1 53 ? 3.789 -17.328 -6.066 1 95.69 53 PRO B O 1
ATOM 2053 N N . LEU B 1 54 ? 5.387 -16.453 -4.699 1 94.62 54 LEU B N 1
ATOM 2054 C CA . LEU B 1 54 ? 5.859 -15.43 -5.625 1 94.62 54 LEU B CA 1
ATOM 2055 C C . LEU B 1 54 ? 6.246 -16.047 -6.965 1 94.62 54 LEU B C 1
ATOM 2057 O O . LEU B 1 54 ? 5.992 -15.461 -8.023 1 94.62 54 LEU B O 1
ATOM 2061 N N . THR B 1 55 ? 6.762 -17.234 -6.984 1 92.88 55 THR B N 1
ATOM 2062 C CA . THR B 1 55 ? 7.191 -17.891 -8.211 1 92.88 55 THR B CA 1
ATOM 2063 C C . THR B 1 55 ? 5.992 -18.203 -9.109 1 92.88 55 THR B C 1
ATOM 2065 O O . THR B 1 55 ? 6.066 -18.031 -10.328 1 92.88 55 THR B O 1
ATOM 2068 N N . ALA B 1 56 ? 4.953 -18.641 -8.523 1 94.19 56 ALA B N 1
ATOM 2069 C CA . ALA B 1 56 ? 3.732 -18.891 -9.289 1 94.19 56 ALA B CA 1
ATOM 2070 C C . ALA B 1 56 ? 3.141 -17.578 -9.812 1 94.19 56 ALA B C 1
ATOM 2072 O O . ALA B 1 56 ? 2.678 -17.516 -10.953 1 94.19 56 ALA B O 1
ATOM 2073 N N . GLN B 1 57 ? 3.135 -16.609 -9.023 1 94.25 57 GLN B N 1
ATOM 2074 C CA . GLN B 1 57 ? 2.592 -15.312 -9.391 1 94.25 57 GLN B CA 1
ATOM 2075 C C . GLN B 1 57 ? 3.332 -14.727 -10.594 1 94.25 57 GLN B C 1
ATOM 2077 O O . GLN B 1 57 ? 2.709 -14.203 -11.516 1 94.25 57 GLN B O 1
ATOM 2082 N N . ARG B 1 58 ? 4.633 -14.875 -10.555 1 92.31 58 ARG B N 1
ATOM 2083 C CA . ARG B 1 58 ? 5.48 -14.312 -11.602 1 92.31 58 ARG B CA 1
ATOM 2084 C C . ARG B 1 58 ? 5.191 -14.953 -12.953 1 92.31 58 ARG B C 1
ATOM 2086 O O . ARG B 1 58 ? 5.348 -14.32 -13.992 1 92.31 58 ARG B O 1
ATOM 2093 N N . LYS B 1 59 ? 4.711 -16.141 -12.922 1 93.12 59 LYS B N 1
ATOM 2094 C CA . LYS B 1 59 ? 4.418 -16.875 -14.156 1 93.12 59 LYS B CA 1
ATOM 2095 C C . LYS B 1 59 ? 3.293 -16.203 -14.938 1 93.12 59 LYS B C 1
ATOM 2097 O O . LYS B 1 59 ? 3.195 -16.359 -16.156 1 93.12 59 LYS B O 1
ATOM 2102 N N . VAL B 1 60 ? 2.506 -15.461 -14.242 1 94.25 60 VAL B N 1
ATOM 2103 C CA . VAL B 1 60 ? 1.337 -14.914 -14.922 1 94.25 60 VAL B CA 1
ATOM 2104 C C . VAL B 1 60 ? 1.313 -13.398 -14.781 1 94.25 60 VAL B C 1
ATOM 2106 O O . VAL B 1 60 ? 0.251 -12.773 -14.859 1 94.25 60 VAL B O 1
ATOM 2109 N N . ALA B 1 61 ? 2.441 -12.828 -14.539 1 91.62 61 ALA B N 1
ATOM 2110 C CA . ALA B 1 61 ? 2.562 -11.375 -14.469 1 91.62 61 ALA B CA 1
ATOM 2111 C C . ALA B 1 61 ? 2.795 -10.781 -15.852 1 91.62 61 ALA B C 1
ATOM 2113 O O . ALA B 1 61 ? 3.895 -10.312 -16.156 1 91.62 61 ALA B O 1
ATOM 2114 N N . SER B 1 62 ? 1.766 -10.82 -16.703 1 92.06 62 SER B N 1
ATOM 2115 C CA . SER B 1 62 ? 1.887 -10.305 -18.062 1 92.06 62 SER B CA 1
ATOM 2116 C C . SER B 1 62 ? 0.654 -9.5 -18.469 1 92.06 62 SER B C 1
ATOM 2118 O O . SER B 1 62 ? -0.427 -10.062 -18.656 1 92.06 62 SER B O 1
ATOM 2120 N N . PHE B 1 63 ? 0.919 -8.219 -18.625 1 92.62 63 PHE B N 1
ATOM 2121 C CA . PHE B 1 63 ? -0.168 -7.371 -19.109 1 92.62 63 PHE B CA 1
ATOM 2122 C C . PHE B 1 63 ? -0.6 -7.785 -20.5 1 92.62 63 PHE B C 1
ATOM 2124 O O . PHE B 1 63 ? -1.791 -7.773 -20.828 1 92.62 63 PHE B O 1
ATOM 2131 N N . GLY B 1 64 ? 0.388 -8.148 -21.312 1 93.69 64 GLY B N 1
ATOM 2132 C CA . GLY B 1 64 ? 0.071 -8.562 -22.672 1 93.69 64 GLY B CA 1
ATOM 2133 C C . GLY B 1 64 ? -0.884 -9.742 -22.734 1 93.69 64 GLY B C 1
ATOM 2134 O O . GLY B 1 64 ? -1.858 -9.719 -23.484 1 93.69 64 GLY B O 1
ATOM 2135 N N . SER B 1 65 ? -0.689 -10.703 -21.938 1 95.44 65 SER B N 1
ATOM 2136 C CA . SER B 1 65 ? -1.49 -11.922 -21.938 1 95.44 65 SER B CA 1
ATOM 2137 C C . SER B 1 65 ? -2.91 -11.656 -21.453 1 95.44 65 SER B C 1
ATOM 2139 O O . SER B 1 65 ? -3.875 -12.156 -22.047 1 95.44 65 SER B O 1
ATOM 2141 N N . VAL B 1 66 ? -3.027 -10.867 -20.438 1 95.12 66 VAL B N 1
ATOM 2142 C CA . VAL B 1 66 ? -4.363 -10.609 -19.906 1 95.12 66 VAL B CA 1
ATOM 2143 C C . VAL B 1 66 ? -5.145 -9.734 -20.891 1 95.12 66 VAL B C 1
ATOM 2145 O O . VAL B 1 66 ? -6.348 -9.922 -21.078 1 95.12 66 VAL B O 1
ATOM 2148 N N . LEU B 1 67 ? -4.449 -8.773 -21.484 1 96.19 67 LEU B N 1
ATOM 2149 C CA . LEU B 1 67 ? -5.105 -7.914 -22.453 1 96.19 67 LEU B CA 1
ATOM 2150 C C . LEU B 1 67 ? -5.582 -8.727 -23.656 1 96.19 67 LEU B C 1
ATOM 2152 O O . LEU B 1 67 ? -6.676 -8.492 -24.172 1 96.19 67 LEU B O 1
ATOM 2156 N N . GLU B 1 68 ? -4.793 -9.656 -24.078 1 97.06 68 GLU B N 1
ATOM 2157 C CA . GLU B 1 68 ? -5.18 -10.531 -25.188 1 97.06 68 GLU B CA 1
ATOM 2158 C C . GLU B 1 68 ? -6.418 -11.352 -24.828 1 97.06 68 GLU B C 1
ATOM 2160 O O . GLU B 1 68 ? -7.328 -11.5 -25.641 1 97.06 68 GLU B O 1
ATOM 2165 N N . ALA B 1 69 ? -6.492 -11.844 -23.672 1 96.25 69 ALA B N 1
ATOM 2166 C CA . ALA B 1 69 ? -7.645 -12.617 -23.203 1 96.25 69 ALA B CA 1
ATOM 2167 C C . ALA B 1 69 ? -8.898 -11.758 -23.156 1 96.25 69 ALA B C 1
ATOM 2169 O O . ALA B 1 69 ? -9.984 -12.195 -23.531 1 96.25 69 ALA B O 1
ATOM 2170 N N . LEU B 1 70 ? -8.688 -10.539 -22.625 1 95.5 70 LEU B N 1
ATOM 2171 C CA . LEU B 1 70 ? -9.82 -9.633 -22.484 1 95.5 70 LEU B CA 1
ATOM 2172 C C . LEU B 1 70 ? -10.406 -9.273 -23.844 1 95.5 70 LEU B C 1
ATOM 2174 O O . LEU B 1 70 ? -11.617 -9.055 -23.953 1 95.5 70 LEU B O 1
ATOM 2178 N N . LYS B 1 71 ? -9.539 -9.203 -24.781 1 94.62 71 LYS B N 1
ATOM 2179 C CA . LYS B 1 71 ? -9.984 -8.875 -26.141 1 94.62 71 LYS B CA 1
ATOM 2180 C C . LYS B 1 71 ? -10.945 -9.938 -26.672 1 94.62 71 LYS B C 1
ATOM 2182 O O . LYS B 1 71 ? -11.75 -9.656 -27.562 1 94.62 71 LYS B O 1
ATOM 2187 N N . GLN B 1 72 ? -10.914 -11.078 -26.125 1 93.5 72 GLN B N 1
ATOM 2188 C CA . GLN B 1 72 ? -11.695 -12.203 -26.625 1 93.5 72 GLN B CA 1
ATOM 2189 C C . GLN B 1 72 ? -13.008 -12.352 -25.859 1 93.5 72 GLN B C 1
ATOM 2191 O O . GLN B 1 72 ? -13.75 -13.32 -26.062 1 93.5 72 GLN B O 1
ATOM 2196 N N . THR B 1 73 ? -13.258 -11.445 -24.984 1 90.88 73 THR B N 1
ATOM 2197 C CA . THR B 1 73 ? -14.453 -11.57 -24.172 1 90.88 73 THR B CA 1
ATOM 2198 C C . THR B 1 73 ? -15.422 -10.422 -24.438 1 90.88 73 THR B C 1
ATOM 2200 O O . THR B 1 73 ? -15.062 -9.445 -25.094 1 90.88 73 THR B O 1
ATOM 2203 N N . GLN B 1 74 ? -16.641 -10.625 -23.953 1 83.56 74 GLN B N 1
ATOM 2204 C CA . GLN B 1 74 ? -17.641 -9.562 -24.062 1 83.56 74 GLN B CA 1
ATOM 2205 C C . GLN B 1 74 ? -17.266 -8.367 -23.188 1 83.56 74 GLN B C 1
ATOM 2207 O O . GLN B 1 74 ? -16.594 -8.523 -22.172 1 83.56 74 GLN B O 1
ATOM 2212 N N . GLN B 1 75 ? -17.797 -7.254 -23.672 1 84.81 75 GLN B N 1
ATOM 2213 C CA . GLN B 1 75 ? -17.438 -6.039 -22.953 1 84.81 75 GLN B CA 1
ATOM 2214 C C . GLN B 1 75 ? -18.484 -5.715 -21.875 1 84.81 75 GLN B C 1
ATOM 2216 O O . GLN B 1 75 ? -19.688 -5.766 -22.141 1 84.81 75 GLN B O 1
ATOM 2221 N N . THR B 1 76 ? -18.016 -5.668 -20.734 1 83.19 76 THR B N 1
ATOM 2222 C CA . THR B 1 76 ? -18.734 -5.094 -19.594 1 83.19 76 THR B CA 1
ATOM 2223 C C . THR B 1 76 ? -18.031 -3.846 -19.078 1 83.19 76 THR B C 1
ATOM 2225 O O . THR B 1 76 ? -16.891 -3.574 -19.453 1 83.19 76 THR B O 1
ATOM 2228 N N . PRO B 1 77 ? -18.75 -3.098 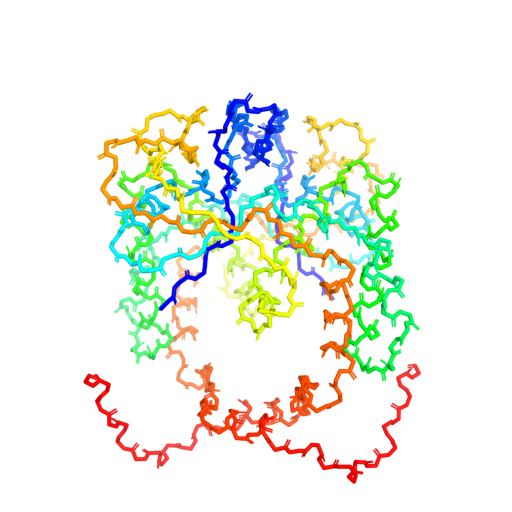-18.312 1 81.06 77 PRO B N 1
ATOM 2229 C CA . PRO B 1 77 ? -18.031 -1.96 -17.719 1 81.06 77 PRO B CA 1
ATOM 2230 C C . PRO B 1 77 ? -16.781 -2.379 -16.953 1 81.06 77 PRO B C 1
ATOM 2232 O O . PRO B 1 77 ? -15.766 -1.691 -17.016 1 81.06 77 PRO B O 1
ATOM 2235 N N . GLU B 1 78 ? -16.891 -3.521 -16.375 1 82.88 78 GLU B N 1
ATOM 2236 C CA . GLU B 1 78 ? -15.75 -4.02 -15.594 1 82.88 78 GLU B CA 1
ATOM 2237 C C . GLU B 1 78 ? -14.602 -4.434 -16.5 1 82.88 78 GLU B C 1
ATOM 2239 O O . GLU B 1 78 ? -13.445 -4.094 -16.234 1 82.88 78 GLU B O 1
ATOM 2244 N N . SER B 1 79 ? -14.945 -5.145 -17.5 1 88.75 79 SER B N 1
ATOM 2245 C CA . SER B 1 79 ? -13.891 -5.598 -18.406 1 88.75 79 SER B CA 1
ATOM 2246 C C . SER B 1 79 ? -13.266 -4.426 -19.156 1 88.75 79 SER B C 1
ATOM 2248 O O . SER B 1 79 ? -12.055 -4.41 -19.391 1 88.75 79 SER B O 1
ATOM 2250 N N . LYS B 1 80 ? -14.07 -3.449 -19.438 1 87.94 80 LYS B N 1
ATOM 2251 C CA . LYS B 1 80 ? -13.555 -2.262 -20.109 1 87.94 80 LYS B CA 1
ATOM 2252 C C . LYS B 1 80 ? -12.617 -1.478 -19.203 1 87.94 80 LYS B C 1
ATOM 2254 O O . LYS B 1 80 ? -11.539 -1.058 -19.625 1 87.94 80 LYS B O 1
ATOM 2259 N N . PHE B 1 81 ? -13.133 -1.315 -18.031 1 87.31 81 PHE B N 1
ATOM 2260 C CA . PHE B 1 81 ? -12.297 -0.618 -17.062 1 87.31 81 PHE B CA 1
ATOM 2261 C C . PHE B 1 81 ? -10.961 -1.33 -16.891 1 87.31 81 PHE B C 1
ATOM 2263 O O . PHE B 1 81 ? -9.898 -0.698 -16.938 1 87.31 81 PHE B O 1
ATOM 2270 N N . ALA B 1 82 ? -10.992 -2.602 -16.719 1 91.12 82 ALA B N 1
ATOM 2271 C CA . ALA B 1 82 ? -9.781 -3.393 -16.516 1 91.12 82 ALA B CA 1
ATOM 2272 C C . ALA B 1 82 ? -8.867 -3.32 -17.734 1 91.12 82 ALA B C 1
ATOM 2274 O O . ALA B 1 82 ? -7.648 -3.188 -17.594 1 91.12 82 ALA B O 1
ATOM 2275 N N . GLN B 1 83 ? -9.445 -3.398 -18.859 1 93.44 83 GLN B N 1
ATOM 2276 C CA . GLN B 1 83 ? -8.68 -3.312 -20.094 1 93.44 83 GLN B CA 1
ATOM 2277 C C . GLN B 1 83 ? -7.938 -1.982 -20.203 1 93.44 83 GLN B C 1
ATOM 2279 O O . GLN B 1 83 ? -6.754 -1.947 -20.547 1 93.44 83 GLN B O 1
ATOM 2284 N N . GLU B 1 84 ? -8.625 -0.96 -19.906 1 91.75 84 GLU B N 1
ATOM 2285 C CA . GLU B 1 84 ? -8.008 0.364 -19.953 1 91.75 84 GLU B CA 1
ATOM 2286 C C . GLU B 1 84 ? -6.891 0.49 -18.922 1 91.75 84 GLU B C 1
ATOM 2288 O O . GLU B 1 84 ? -5.82 1.021 -19.219 1 91.75 84 GLU B O 1
ATOM 2293 N N . LEU B 1 85 ? -7.191 0.002 -17.797 1 89.25 85 LEU B N 1
ATOM 2294 C CA . LEU B 1 85 ? -6.199 0.052 -16.734 1 89.25 85 LEU B CA 1
ATOM 2295 C C . LEU B 1 85 ? -4.949 -0.732 -17.109 1 89.25 85 LEU B C 1
ATOM 2297 O O . LEU B 1 85 ? -3.834 -0.214 -17.016 1 89.25 85 LEU B O 1
ATOM 2301 N N . PHE B 1 86 ? -5.09 -1.963 -17.594 1 92.5 86 PHE B N 1
ATOM 2302 C CA . PHE B 1 86 ? -3.959 -2.818 -17.922 1 92.5 86 PHE B CA 1
ATOM 2303 C C . PHE B 1 86 ? -3.189 -2.252 -19.109 1 92.5 86 PHE B C 1
ATOM 2305 O O . PHE B 1 86 ? -1.96 -2.342 -19.156 1 92.5 86 PHE B O 1
ATOM 2312 N N . SER B 1 87 ? -3.92 -1.667 -19.969 1 92.5 87 SER B N 1
ATOM 2313 C CA . SER B 1 87 ? -3.268 -1.041 -21.109 1 92.5 87 SER B CA 1
ATOM 2314 C C . SER B 1 87 ? -2.391 0.128 -20.672 1 92.5 87 SER B C 1
ATOM 2316 O O . SER B 1 87 ? -1.252 0.26 -21.125 1 92.5 87 SER B O 1
ATOM 2318 N N . LEU B 1 88 ? -2.957 0.901 -19.844 1 86.06 88 LEU B N 1
ATOM 2319 C CA . LEU B 1 88 ? -2.209 2.041 -19.328 1 86.06 88 LEU B CA 1
ATOM 2320 C C . LEU B 1 88 ? -0.967 1.579 -18.562 1 86.06 88 LEU B C 1
ATOM 2322 O O . LEU B 1 88 ? 0.124 2.115 -18.766 1 86.06 88 LEU B O 1
ATOM 2326 N N . LEU B 1 89 ? -1.143 0.649 -17.781 1 84.94 89 LEU B N 1
ATOM 2327 C CA . LEU B 1 89 ? -0.027 0.156 -16.969 1 84.94 89 LEU B CA 1
ATOM 2328 C C . LEU B 1 89 ? 1.041 -0.474 -17.859 1 84.94 89 LEU B C 1
ATOM 2330 O O . LEU B 1 89 ? 2.238 -0.322 -17.609 1 84.94 89 LEU B O 1
ATOM 2334 N N . LYS B 1 90 ? 0.618 -1.175 -18.812 1 89.5 90 LYS B N 1
ATOM 2335 C CA . LYS B 1 90 ? 1.554 -1.748 -19.766 1 89.5 90 LYS B CA 1
ATOM 2336 C C . LYS B 1 90 ? 2.381 -0.659 -20.453 1 89.5 90 LYS B C 1
ATOM 2338 O O . LYS B 1 90 ? 3.598 -0.798 -20.594 1 89.5 90 LYS B O 1
ATOM 2343 N N . GLU B 1 91 ? 1.76 0.328 -20.781 1 87.31 91 GLU B N 1
ATOM 2344 C CA . GLU B 1 91 ? 2.438 1.451 -21.438 1 87.31 91 GLU B CA 1
ATOM 2345 C C . GLU B 1 91 ? 3.443 2.102 -20.484 1 87.31 91 GLU B C 1
ATOM 2347 O O . GLU B 1 91 ? 4.586 2.354 -20.859 1 87.31 91 GLU B O 1
ATOM 2352 N N . LEU B 1 92 ? 2.955 2.314 -19.344 1 76.69 92 LEU B N 1
ATOM 2353 C CA . LEU B 1 92 ? 3.832 2.938 -18.359 1 76.69 92 LEU B CA 1
ATOM 2354 C C . LEU B 1 92 ? 5.031 2.047 -18.062 1 76.69 92 LEU B C 1
ATOM 2356 O O . LEU B 1 92 ? 6.148 2.539 -17.891 1 76.69 92 LEU B O 1
ATOM 2360 N N . GLN B 1 93 ? 4.75 0.809 -17.953 1 81 93 GLN B N 1
ATOM 2361 C CA . GLN B 1 93 ? 5.816 -0.154 -17.688 1 81 93 GLN B CA 1
ATOM 2362 C C . GLN B 1 93 ? 6.871 -0.113 -18.797 1 81 93 GLN B C 1
ATOM 2364 O O . GLN B 1 93 ? 8.07 -0.214 -18.516 1 81 93 GLN B O 1
ATOM 2369 N N . SER B 1 94 ? 6.488 0.052 -19.938 1 83.38 94 SER B N 1
ATOM 2370 C CA . SER B 1 94 ? 7.395 0.058 -21.078 1 83.38 94 SER B CA 1
ATOM 2371 C C . SER B 1 94 ? 8.18 1.362 -21.156 1 83.38 94 SER B C 1
ATOM 2373 O O . SER B 1 94 ? 9.32 1.378 -21.609 1 83.38 94 SER B O 1
ATOM 2375 N N . ARG B 1 95 ? 7.688 2.354 -20.578 1 76.5 95 ARG B N 1
ATOM 2376 C CA . ARG B 1 95 ? 8.273 3.676 -20.781 1 76.5 95 ARG B CA 1
ATOM 2377 C C . ARG B 1 95 ? 9.117 4.082 -19.578 1 76.5 95 ARG B C 1
ATOM 2379 O O . ARG B 1 95 ? 10.102 4.816 -19.719 1 76.5 95 ARG B O 1
ATOM 2386 N N . GLU B 1 96 ? 8.641 3.67 -18.484 1 69.25 96 GLU B N 1
ATOM 2387 C CA . GLU B 1 96 ? 9.234 4.207 -17.266 1 69.25 96 GLU B CA 1
ATOM 2388 C C . GLU B 1 96 ? 9.82 3.096 -16.391 1 69.25 96 GLU B C 1
ATOM 2390 O O . GLU B 1 96 ? 9.117 2.16 -16.016 1 69.25 96 GLU B O 1
ATOM 2395 N N . LYS B 1 97 ? 11.008 3.26 -15.977 1 67.06 97 LYS B N 1
ATOM 2396 C CA . LYS B 1 97 ? 11.734 2.262 -15.203 1 67.06 97 LYS B CA 1
ATOM 2397 C C . LYS B 1 97 ? 11.078 2.049 -13.836 1 67.06 97 LYS B C 1
ATOM 2399 O O . LYS B 1 97 ? 11.062 0.931 -13.32 1 67.06 97 LYS B O 1
ATOM 2404 N N . LEU B 1 98 ? 10.492 3.123 -13.328 1 63.47 98 LEU B N 1
ATOM 2405 C CA . LEU B 1 98 ? 9.891 3.053 -12.008 1 63.47 98 LEU B CA 1
ATOM 2406 C C . LEU B 1 98 ? 8.672 2.139 -12.016 1 63.47 98 LEU B C 1
ATOM 2408 O O . LEU B 1 98 ? 8.25 1.646 -10.961 1 63.47 98 LEU B O 1
ATOM 2412 N N . TYR B 1 99 ? 8.227 1.832 -13.211 1 65.44 99 TYR B N 1
ATOM 2413 C CA . TYR B 1 99 ? 7.016 1.029 -13.32 1 65.44 99 TYR B CA 1
ATOM 2414 C C . TYR B 1 99 ? 7.348 -0.407 -13.703 1 65.44 99 TYR B C 1
ATOM 2416 O O . TYR B 1 99 ? 6.445 -1.198 -14 1 65.44 99 TYR B O 1
ATOM 2424 N N . HIS B 1 100 ? 8.508 -0.756 -13.547 1 69.69 100 HIS B N 1
ATOM 2425 C CA . HIS B 1 100 ? 8.922 -2.074 -14.016 1 69.69 100 HIS B CA 1
ATOM 2426 C C . HIS B 1 100 ? 8.281 -3.182 -13.18 1 69.69 100 HIS B C 1
ATOM 2428 O O . HIS B 1 100 ? 8.086 -4.297 -13.672 1 69.69 100 HIS B O 1
ATOM 2434 N N . HIS B 1 101 ? 7.816 -2.842 -11.992 1 68.75 101 HIS B N 1
ATOM 2435 C CA . HIS B 1 101 ? 7.336 -3.883 -11.094 1 68.75 101 HIS B CA 1
ATOM 2436 C C . HIS B 1 101 ? 5.816 -3.865 -10.984 1 68.75 101 HIS B C 1
ATOM 2438 O O . HIS B 1 101 ? 5.234 -4.617 -10.195 1 68.75 101 HIS B O 1
ATOM 2444 N N . VAL B 1 102 ? 5.211 -3.061 -11.789 1 72.44 102 VAL B N 1
ATOM 2445 C CA . VAL B 1 102 ? 3.785 -2.828 -11.578 1 72.44 102 VAL B CA 1
ATOM 2446 C C . VAL B 1 102 ? 2.99 -4.062 -11.992 1 72.44 102 VAL B C 1
ATOM 2448 O O . VAL B 1 102 ? 1.828 -4.219 -11.609 1 72.44 102 VAL B O 1
ATOM 2451 N N . ASP B 1 103 ? 3.551 -4.988 -12.703 1 76.06 103 ASP B N 1
ATOM 2452 C CA . ASP B 1 103 ? 2.816 -6.168 -13.141 1 76.06 103 ASP B CA 1
ATOM 2453 C C . ASP B 1 103 ? 2.707 -7.195 -12.023 1 76.06 103 ASP B C 1
ATOM 2455 O O . ASP B 1 103 ? 2.021 -8.211 -12.164 1 76.06 103 ASP B O 1
ATOM 2459 N N . ILE B 1 104 ? 3.332 -6.855 -10.898 1 76.25 104 ILE B N 1
ATOM 2460 C CA . ILE B 1 104 ? 3.314 -7.766 -9.758 1 76.25 104 ILE B CA 1
ATOM 2461 C C . ILE B 1 104 ? 1.88 -7.949 -9.266 1 76.25 104 ILE B C 1
ATOM 2463 O O . ILE B 1 104 ? 1.518 -9.023 -8.781 1 76.25 104 ILE B O 1
ATOM 2467 N N . PHE B 1 105 ? 1.093 -7.008 -9.477 1 78.88 105 PHE B N 1
ATOM 2468 C CA . PHE B 1 105 ? -0.271 -7.078 -8.961 1 78.88 105 PHE B CA 1
ATOM 2469 C C . PHE B 1 105 ? -1.073 -8.141 -9.711 1 78.88 105 PHE B C 1
ATOM 2471 O O . PHE B 1 105 ? -2.008 -8.719 -9.156 1 78.88 105 PHE B O 1
ATOM 2478 N N . LEU B 1 106 ? -0.717 -8.367 -11.008 1 81.12 106 LEU B N 1
ATOM 2479 C CA . LEU B 1 106 ? -1.422 -9.398 -11.766 1 81.12 106 LEU B CA 1
ATOM 2480 C C . LEU B 1 106 ? -1.22 -10.773 -11.141 1 81.12 106 LEU B C 1
ATOM 2482 O O . LEU B 1 106 ? -2.133 -11.602 -11.148 1 81.12 106 LEU B O 1
ATOM 2486 N N . GLY B 1 107 ? -0.101 -10.938 -10.547 1 83.19 107 GLY B N 1
ATOM 2487 C CA . GLY B 1 107 ? 0.153 -12.18 -9.836 1 83.19 107 GLY B CA 1
ATOM 2488 C C . GLY B 1 107 ? -0.686 -12.328 -8.578 1 83.19 107 GLY B C 1
ATOM 2489 O O . GLY B 1 107 ? -1.074 -13.445 -8.219 1 83.19 107 GLY B O 1
ATOM 2490 N N . GLU B 1 108 ? -0.966 -11.234 -8.031 1 87.25 108 GLU B N 1
ATOM 2491 C CA . GLU B 1 108 ? -1.752 -11.281 -6.801 1 87.25 108 GLU B CA 1
ATOM 2492 C C . GLU B 1 108 ? -3.182 -11.734 -7.078 1 87.25 108 GLU B C 1
ATOM 2494 O O . GLU B 1 108 ? -3.807 -12.375 -6.234 1 87.25 108 GLU B O 1
ATOM 2499 N N . VAL B 1 109 ? -3.682 -11.484 -8.273 1 92.62 109 VAL B N 1
ATOM 2500 C CA . VAL B 1 109 ? -5.035 -11.867 -8.664 1 92.62 109 VAL B CA 1
ATOM 2501 C C . VAL B 1 109 ? -5.121 -13.383 -8.805 1 92.62 109 VAL B C 1
ATOM 2503 O O . VAL B 1 109 ? -6.199 -13.969 -8.688 1 92.62 109 VAL B O 1
ATOM 2506 N N . LEU B 1 110 ? -3.975 -13.992 -8.992 1 94.44 110 LEU B N 1
ATOM 2507 C CA . LEU B 1 110 ? -3.924 -15.445 -9.133 1 94.44 110 LEU B CA 1
ATOM 2508 C C . LEU B 1 110 ? -4.543 -16.125 -7.922 1 94.44 110 LEU B C 1
ATOM 2510 O O . LEU B 1 110 ? -5.23 -17.141 -8.062 1 94.44 110 LEU B O 1
ATOM 2514 N N . GLY B 1 111 ? -4.324 -15.57 -6.77 1 93.31 111 GLY B N 1
ATOM 2515 C CA . GLY B 1 111 ? -4.922 -16.125 -5.566 1 93.31 111 GLY B CA 1
ATOM 2516 C C . GLY B 1 111 ? -6.438 -16.203 -5.633 1 93.31 111 GLY B C 1
ATOM 2517 O O . GLY B 1 111 ? -7.027 -17.219 -5.27 1 93.31 111 GLY B O 1
ATOM 2518 N N . ALA B 1 112 ? -7.039 -15.141 -6.113 1 90.81 112 ALA B N 1
ATOM 2519 C CA . ALA B 1 112 ? -8.5 -15.094 -6.223 1 90.81 112 ALA B CA 1
ATOM 2520 C C . ALA B 1 112 ? -9 -16.094 -7.262 1 90.81 112 ALA B C 1
ATOM 2522 O O . ALA B 1 112 ? -9.977 -16.797 -7.023 1 90.81 112 ALA B O 1
ATOM 2523 N N . VAL B 1 113 ? -8.359 -16.109 -8.406 1 92.56 113 VAL B N 1
ATOM 2524 C CA . VAL B 1 113 ? -8.766 -17.031 -9.469 1 92.56 113 VAL B CA 1
ATOM 2525 C C . VAL B 1 113 ? -8.625 -18.469 -8.984 1 92.56 113 VAL B C 1
ATOM 2527 O O . VAL B 1 113 ? -9.523 -19.297 -9.203 1 92.56 113 VAL B O 1
ATOM 2530 N N . TYR B 1 114 ? -7.531 -18.719 -8.281 1 93.88 114 TYR B N 1
ATOM 2531 C CA . TYR B 1 114 ? -7.285 -20.078 -7.793 1 93.88 114 TYR B CA 1
ATOM 2532 C C . TYR B 1 114 ? -8.32 -20.469 -6.75 1 93.88 114 TYR B C 1
ATOM 2534 O O . TYR B 1 114 ? -8.773 -21.625 -6.727 1 93.88 114 TYR B O 1
ATOM 2542 N N . MET B 1 115 ? -8.641 -19.594 -5.887 1 91.62 115 MET B N 1
ATOM 2543 C CA . MET B 1 115 ? -9.617 -19.859 -4.836 1 91.62 115 MET B CA 1
ATOM 2544 C C . MET B 1 115 ? -10.969 -20.234 -5.434 1 91.62 115 MET B C 1
ATOM 2546 O O . MET B 1 115 ? -11.656 -21.125 -4.918 1 91.62 115 MET B O 1
ATOM 2550 N N . VAL B 1 116 ? -11.32 -19.594 -6.512 1 85.62 116 VAL B N 1
ATOM 2551 C CA . VAL B 1 116 ? -12.648 -19.781 -7.082 1 85.62 116 VAL B CA 1
ATOM 2552 C C . VAL B 1 116 ? -12.633 -20.969 -8.047 1 85.62 116 VAL B C 1
ATOM 2554 O O . VAL B 1 116 ? -13.57 -21.766 -8.078 1 85.62 116 VAL B O 1
ATOM 2557 N N . GLN B 1 117 ? -11.602 -21.156 -8.82 1 84.94 117 GLN B N 1
ATOM 2558 C CA . GLN B 1 117 ? -11.602 -22.141 -9.891 1 84.94 117 GLN B CA 1
ATOM 2559 C C . GLN B 1 117 ? -10.242 -22.828 -10.008 1 84.94 117 GLN B C 1
ATOM 2561 O O . GLN B 1 117 ? -9.758 -23.078 -11.117 1 84.94 117 GLN B O 1
ATOM 2566 N N . GLY B 1 118 ? -9.68 -23.109 -8.961 1 83.5 118 GLY B N 1
ATOM 2567 C CA . GLY B 1 118 ? -8.344 -23.688 -8.953 1 83.5 118 GLY B CA 1
ATOM 2568 C C . GLY B 1 118 ? -8.273 -25.031 -9.633 1 83.5 118 GLY B C 1
ATOM 2569 O O . GLY B 1 118 ? -7.281 -25.359 -10.289 1 83.5 118 GLY B O 1
ATOM 2570 N N . SER B 1 119 ? -9.32 -25.766 -9.484 1 83.69 119 SER B N 1
ATOM 2571 C CA . SER B 1 119 ? -9.359 -27.125 -10.047 1 83.69 119 SER B CA 1
ATOM 2572 C C . SER B 1 119 ? -9.297 -27.078 -11.57 1 83.69 119 SER B C 1
ATOM 2574 O O . SER B 1 119 ? -8.836 -28.031 -12.195 1 83.69 119 SER B O 1
ATOM 2576 N N . ASP B 1 120 ? -9.688 -26.031 -12.125 1 90.19 120 ASP B N 1
ATOM 2577 C CA . ASP B 1 120 ? -9.75 -25.938 -13.586 1 90.19 120 ASP B CA 1
ATOM 2578 C C . ASP B 1 120 ? -8.43 -25.438 -14.156 1 90.19 120 ASP B C 1
ATOM 2580 O O . ASP B 1 120 ? -8.219 -25.469 -15.367 1 90.19 120 ASP B O 1
ATOM 2584 N N . LEU B 1 121 ? -7.512 -25.078 -13.328 1 94.75 121 LEU B N 1
ATOM 2585 C CA . LEU B 1 121 ? -6.262 -24.469 -13.781 1 94.75 121 LEU B CA 1
ATOM 2586 C C . LEU B 1 121 ? -5.219 -25.547 -14.078 1 94.75 121 LEU B C 1
ATOM 2588 O O . LEU B 1 121 ? -4.066 -25.234 -14.375 1 94.75 121 LEU B O 1
ATOM 2592 N N . LYS B 1 122 ? -5.566 -26.844 -14.062 1 95.31 122 LYS B N 1
ATOM 2593 C CA . LYS B 1 122 ? -4.594 -27.922 -14.203 1 95.31 122 LYS B CA 1
ATOM 2594 C C . LYS B 1 122 ? -3.396 -27.719 -13.281 1 95.31 122 LYS B C 1
ATOM 2596 O O . LYS B 1 122 ? -2.248 -27.766 -13.734 1 95.31 122 LYS B O 1
ATOM 2601 N N . SER B 1 123 ? -3.697 -27.438 -12.062 1 95.06 123 SER B N 1
ATOM 2602 C CA . SER B 1 123 ? -2.68 -27 -11.117 1 95.06 123 SER B CA 1
ATOM 2603 C C . SER B 1 123 ? -1.974 -28.188 -10.477 1 95.06 123 SER B C 1
ATOM 2605 O O . SER B 1 123 ? -2.555 -29.266 -10.352 1 95.06 123 SER B O 1
ATOM 2607 N N . THR B 1 124 ? -0.743 -28.016 -10.18 1 96 124 THR B N 1
ATOM 2608 C CA . THR B 1 124 ? 0.036 -28.906 -9.336 1 96 124 THR B CA 1
ATOM 2609 C C . THR B 1 124 ? 0.377 -28.25 -8.008 1 96 124 THR B C 1
ATOM 2611 O O . THR B 1 124 ? 0.888 -27.125 -7.984 1 96 124 THR B O 1
ATOM 2614 N N . VAL B 1 125 ? 0.005 -28.938 -6.973 1 95.38 125 VAL B N 1
ATOM 2615 C CA . VAL B 1 125 ? 0.293 -28.469 -5.625 1 95.38 125 VAL B CA 1
ATOM 2616 C C . VAL B 1 125 ? 1.175 -29.484 -4.895 1 95.38 125 VAL B C 1
ATOM 2618 O O . VAL B 1 125 ? 0.962 -30.688 -5.004 1 95.38 125 VAL B O 1
ATOM 2621 N N . MET B 1 126 ? 2.225 -28.953 -4.211 1 95.38 126 MET B N 1
ATOM 2622 C CA . MET B 1 126 ? 3.18 -29.828 -3.537 1 95.38 126 MET B CA 1
ATOM 2623 C C . MET B 1 126 ? 3.219 -29.531 -2.041 1 95.38 126 MET B C 1
ATOM 2625 O O . MET B 1 126 ? 3.283 -28.375 -1.632 1 95.38 126 MET B O 1
ATOM 2629 N N . PRO B 1 127 ? 3.16 -30.609 -1.313 1 95.5 127 PRO B N 1
ATOM 2630 C CA . PRO B 1 127 ? 3.361 -30.391 0.122 1 95.5 127 PRO B CA 1
ATOM 2631 C C . PRO B 1 127 ? 4.789 -29.984 0.462 1 95.5 127 PRO B C 1
ATOM 2633 O O . PRO B 1 127 ? 5.746 -30.531 -0.094 1 95.5 127 PRO B O 1
ATOM 2636 N N . LYS B 1 128 ? 4.891 -28.984 1.261 1 94.44 128 LYS B N 1
ATOM 2637 C CA . LYS B 1 128 ? 6.195 -28.484 1.695 1 94.44 128 LYS B CA 1
ATOM 2638 C C . LYS B 1 128 ? 6.227 -28.266 3.205 1 94.44 128 LYS B C 1
ATOM 2640 O O . LYS B 1 128 ? 5.262 -27.766 3.785 1 94.44 128 LYS B O 1
ATOM 2645 N N . ARG B 1 129 ? 7.371 -28.719 3.787 1 95.06 129 ARG B N 1
ATOM 2646 C CA . ARG B 1 129 ? 7.672 -28.344 5.16 1 95.06 129 ARG B CA 1
ATOM 2647 C C . ARG B 1 129 ? 8.523 -27.062 5.199 1 95.06 129 ARG B C 1
ATOM 2649 O O . ARG B 1 129 ? 9.648 -27.062 4.711 1 95.06 129 ARG B O 1
ATOM 2656 N N . ILE B 1 130 ? 7.863 -26.094 5.77 1 95.12 130 ILE B N 1
ATOM 2657 C CA . ILE B 1 130 ? 8.57 -24.812 5.648 1 95.12 130 ILE B CA 1
ATOM 2658 C C . ILE B 1 130 ? 8.648 -24.141 7.016 1 95.12 130 ILE B C 1
ATOM 2660 O O . ILE B 1 130 ? 7.93 -24.516 7.941 1 95.12 130 ILE B O 1
ATOM 2664 N N . SER B 1 131 ? 9.602 -23.188 7.086 1 95.31 131 SER B N 1
ATOM 2665 C CA . SER B 1 131 ? 9.742 -22.281 8.219 1 95.31 131 SER B CA 1
ATOM 2666 C C . SER B 1 131 ? 9.969 -20.844 7.746 1 95.31 131 SER B C 1
ATOM 2668 O O . SER B 1 131 ? 10.633 -20.609 6.73 1 95.31 131 SER B O 1
ATOM 2670 N N . VAL B 1 132 ? 9.383 -19.969 8.492 1 95.19 132 VAL B N 1
ATOM 2671 C CA . VAL B 1 132 ? 9.539 -18.547 8.18 1 95.19 132 VAL B CA 1
ATOM 2672 C C . VAL B 1 132 ? 10.578 -17.938 9.109 1 95.19 132 VAL B C 1
ATOM 2674 O O . VAL B 1 132 ? 10.508 -18.109 10.328 1 95.19 132 VAL B O 1
ATOM 2677 N N . VAL B 1 133 ? 11.531 -17.219 8.523 1 93.75 133 VAL B N 1
ATOM 2678 C CA . VAL B 1 133 ? 12.539 -16.5 9.305 1 93.75 133 VAL B CA 1
ATOM 2679 C C . VAL B 1 133 ? 11.93 -15.227 9.867 1 93.75 133 VAL B C 1
ATOM 2681 O O . VAL B 1 133 ? 11.445 -14.375 9.117 1 93.75 133 VAL B O 1
ATOM 2684 N N . ALA B 1 134 ? 11.859 -15.141 11.156 1 91 134 ALA B N 1
ATOM 2685 C CA . ALA B 1 134 ? 11.312 -13.953 11.797 1 91 134 ALA B CA 1
ATOM 2686 C C . ALA B 1 134 ? 12.156 -13.547 13 1 91 134 ALA B C 1
ATOM 2688 O O . ALA B 1 134 ? 12.75 -14.398 13.672 1 91 134 ALA B O 1
ATOM 2689 N N . ASN B 1 135 ? 12.211 -12.219 13.281 1 82.56 135 ASN B N 1
ATOM 2690 C CA . ASN B 1 135 ? 12.867 -11.617 14.438 1 82.56 135 ASN B CA 1
ATOM 2691 C C . ASN B 1 135 ? 14.359 -11.93 14.453 1 82.56 135 ASN B C 1
ATOM 2693 O O . ASN B 1 135 ? 14.922 -12.25 15.508 1 82.56 135 ASN B O 1
ATOM 2697 N N . THR B 1 136 ? 14.992 -11.93 13.344 1 86.38 136 THR B N 1
ATOM 2698 C CA . THR B 1 136 ? 16.438 -12.125 13.242 1 86.38 136 THR B CA 1
ATOM 2699 C C . THR B 1 136 ? 17.109 -10.875 12.688 1 86.38 136 THR B C 1
ATOM 2701 O O . THR B 1 136 ? 17.312 -9.898 13.422 1 86.38 136 THR B O 1
ATOM 2704 N N . THR B 1 137 ? 17.328 -10.828 11.391 1 81.75 137 THR B N 1
ATOM 2705 C CA . THR B 1 137 ? 17.906 -9.656 10.742 1 81.75 137 THR B CA 1
ATOM 2706 C C . THR B 1 137 ? 17.031 -9.188 9.586 1 81.75 137 THR B C 1
ATOM 2708 O O . THR B 1 137 ? 16.312 -9.984 8.977 1 81.75 137 THR B O 1
ATOM 2711 N N . ARG B 1 138 ? 17.203 -7.926 9.336 1 78.62 138 ARG B N 1
ATOM 2712 C CA . ARG B 1 138 ? 16.453 -7.348 8.227 1 78.62 138 ARG B CA 1
ATOM 2713 C C . ARG B 1 138 ? 16.844 -8 6.902 1 78.62 138 ARG B C 1
ATOM 2715 O O . ARG B 1 138 ? 16.062 -8 5.949 1 78.62 138 ARG B O 1
ATOM 2722 N N . SER B 1 139 ? 17.953 -8.539 6.863 1 83.19 139 SER B N 1
ATOM 2723 C CA . SER B 1 139 ? 18.453 -9.148 5.633 1 83.19 139 SER B CA 1
ATOM 2724 C C . SER B 1 139 ? 17.875 -10.555 5.449 1 83.19 139 SER B C 1
ATOM 2726 O O . SER B 1 139 ? 17.984 -11.133 4.367 1 83.19 139 SER B O 1
ATOM 2728 N N . ALA B 1 140 ? 17.141 -11.023 6.477 1 88.62 140 ALA B N 1
ATOM 2729 C CA . ALA B 1 140 ? 16.672 -12.398 6.367 1 88.62 140 ALA B CA 1
ATOM 2730 C C . ALA B 1 140 ? 15.203 -12.508 6.738 1 88.62 140 ALA B C 1
ATOM 2732 O O . ALA B 1 140 ? 14.516 -13.445 6.312 1 88.62 140 ALA B O 1
ATOM 2733 N N . ASP B 1 141 ? 14.711 -11.578 7.484 1 90.12 141 ASP B N 1
ATOM 2734 C CA . ASP B 1 141 ? 13.328 -11.633 7.965 1 90.12 141 ASP B CA 1
ATOM 2735 C C . ASP B 1 141 ? 12.352 -11.742 6.801 1 90.12 141 ASP B C 1
ATOM 2737 O O . ASP B 1 141 ? 12.492 -11.055 5.789 1 90.12 141 ASP B O 1
ATOM 2741 N N . GLY B 1 142 ? 11.414 -12.68 6.941 1 93.56 142 GLY B N 1
ATOM 2742 C CA . GLY B 1 142 ? 10.391 -12.867 5.926 1 93.56 142 GLY B CA 1
ATOM 2743 C C . GLY B 1 142 ? 10.727 -13.953 4.93 1 93.56 142 GLY B C 1
ATOM 2744 O O . GLY B 1 142 ? 9.875 -14.375 4.145 1 93.56 142 GLY B O 1
ATOM 2745 N N . GLN B 1 143 ? 11.969 -14.43 4.969 1 93.69 143 GLN B N 1
ATOM 2746 C CA . GLN B 1 143 ? 12.336 -15.539 4.094 1 93.69 143 GLN B CA 1
ATOM 2747 C C . GLN B 1 143 ? 11.641 -16.828 4.52 1 93.69 143 GLN B C 1
ATOM 2749 O O . GLN B 1 143 ? 11.391 -17.047 5.707 1 93.69 143 GLN B O 1
ATOM 2754 N N . ILE B 1 144 ? 11.312 -17.594 3.561 1 95.56 144 ILE B N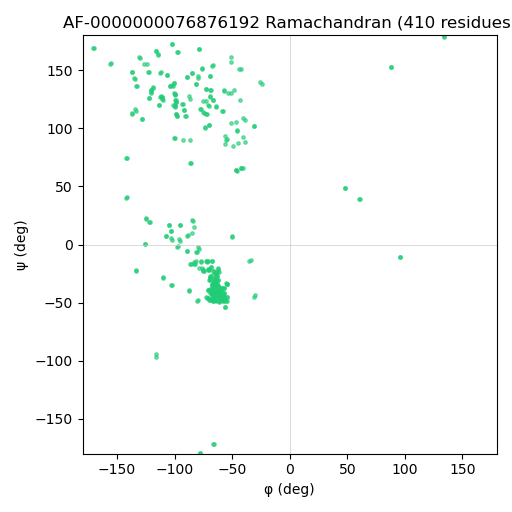 1
ATOM 2755 C CA . ILE B 1 144 ? 10.75 -18.906 3.805 1 95.56 144 ILE B CA 1
ATOM 2756 C C . ILE B 1 144 ? 11.75 -19.984 3.395 1 95.56 144 ILE B C 1
ATOM 2758 O O . ILE B 1 144 ? 12.219 -20 2.254 1 95.56 144 ILE B O 1
ATOM 2762 N N . VAL B 1 145 ? 12.016 -20.891 4.352 1 93.38 145 VAL B N 1
ATOM 2763 C CA . VAL B 1 145 ? 12.984 -21.938 4.082 1 93.38 145 VAL B CA 1
ATOM 2764 C C . VAL B 1 145 ? 12.328 -23.312 4.277 1 93.38 145 VAL B C 1
ATOM 2766 O O . VAL B 1 145 ? 11.367 -23.438 5.039 1 93.38 145 VAL B O 1
ATOM 2769 N N . ILE B 1 146 ? 12.828 -24.25 3.48 1 93.31 146 ILE B N 1
ATOM 2770 C CA . ILE B 1 146 ? 12.422 -25.625 3.717 1 93.31 146 ILE B CA 1
ATOM 2771 C C . ILE B 1 146 ? 13.023 -26.125 5.027 1 93.31 146 ILE B C 1
ATOM 2773 O O . ILE B 1 146 ? 14.203 -25.906 5.301 1 93.31 146 ILE B O 1
ATOM 2777 N N . SER B 1 147 ? 12.164 -26.625 5.809 1 91.88 147 SER B N 1
ATOM 2778 C CA . SER B 1 147 ? 12.625 -27.109 7.105 1 91.88 147 SER B CA 1
ATOM 2779 C C . SER B 1 147 ? 12.039 -28.484 7.422 1 91.88 147 SER B C 1
ATOM 2781 O O . SER B 1 147 ? 10.836 -28.609 7.648 1 91.88 147 SER B O 1
ATOM 2783 N N . ASN B 1 148 ? 12.891 -29.406 7.523 1 86.44 148 ASN B N 1
ATOM 2784 C CA . ASN B 1 148 ? 12.445 -30.75 7.875 1 86.44 148 ASN B CA 1
ATOM 2785 C C . ASN B 1 148 ? 12.016 -30.844 9.336 1 86.44 148 ASN B C 1
ATOM 2787 O O . ASN B 1 148 ? 11.367 -31.812 9.742 1 86.44 148 ASN B O 1
ATOM 2791 N N . GLN B 1 149 ? 12.352 -29.875 10.094 1 85.44 149 GLN B N 1
ATOM 2792 C CA . GLN B 1 149 ? 12 -29.859 11.508 1 85.44 149 GLN B CA 1
ATOM 2793 C C . GLN B 1 149 ? 10.578 -29.344 11.711 1 85.44 149 GLN B C 1
ATOM 2795 O O . GLN B 1 149 ? 10 -29.5 12.789 1 85.44 149 GLN B O 1
ATOM 2800 N N . SER B 1 150 ? 10.156 -28.734 10.656 1 83 150 SER B N 1
ATOM 2801 C CA . SER B 1 150 ? 8.797 -28.219 10.773 1 83 150 SER B CA 1
ATOM 2802 C C . SER B 1 150 ? 7.77 -29.344 10.727 1 83 150 SER B C 1
ATOM 2804 O O . SER B 1 150 ? 7.887 -30.25 9.906 1 83 150 SER B O 1
ATOM 2806 N N . SER B 1 151 ? 6.84 -29.312 11.617 1 82.06 151 SER B N 1
ATOM 2807 C CA . SER B 1 151 ? 5.812 -30.344 11.664 1 82.06 151 SER B CA 1
ATOM 2808 C C . SER B 1 151 ? 4.652 -30.016 10.734 1 82.06 151 SER B C 1
ATOM 2810 O O . SER B 1 151 ? 3.867 -30.906 10.375 1 82.06 151 SER B O 1
ATOM 2812 N N . ASN B 1 152 ? 4.645 -28.797 10.383 1 86.56 152 ASN B N 1
ATOM 2813 C CA . ASN B 1 152 ? 3.475 -28.406 9.609 1 86.56 152 ASN B CA 1
ATOM 2814 C C . ASN B 1 152 ? 3.781 -28.344 8.117 1 86.56 152 ASN B C 1
ATOM 2816 O O . ASN B 1 152 ? 4.891 -27.969 7.719 1 86.56 152 ASN B O 1
ATOM 2820 N N . LEU B 1 153 ? 2.783 -28.844 7.402 1 92.81 153 LEU B N 1
ATOM 2821 C CA . LEU B 1 153 ? 2.887 -28.859 5.949 1 92.81 153 LEU B CA 1
ATOM 2822 C C . LEU B 1 153 ? 2.018 -27.766 5.332 1 92.81 153 LEU B C 1
ATOM 2824 O O . LEU B 1 153 ? 0.897 -27.516 5.789 1 92.81 153 LEU B O 1
ATOM 2828 N N . VAL B 1 154 ? 2.578 -27.094 4.375 1 95.62 154 VAL B N 1
ATOM 2829 C CA . VAL B 1 154 ? 1.781 -26.234 3.512 1 95.62 154 VAL B CA 1
ATOM 2830 C C . VAL B 1 154 ? 1.736 -26.812 2.102 1 95.62 154 VAL B C 1
ATOM 2832 O O . VAL B 1 154 ? 2.652 -27.531 1.688 1 95.62 154 VAL B O 1
ATOM 2835 N N . HIS B 1 155 ? 0.654 -26.594 1.417 1 96.19 155 HIS B N 1
ATOM 2836 C CA . HIS B 1 155 ? 0.539 -27 0.021 1 96.19 155 HIS B CA 1
ATOM 2837 C C . HIS B 1 155 ? 0.816 -25.828 -0.919 1 96.19 155 HIS B C 1
ATOM 2839 O O . HIS B 1 155 ? -0 -24.922 -1.036 1 96.19 155 HIS B O 1
ATOM 2845 N N . ALA B 1 156 ? 1.928 -25.922 -1.588 1 96.38 156 ALA B N 1
ATOM 2846 C CA . ALA B 1 156 ? 2.373 -24.797 -2.42 1 96.38 156 ALA B CA 1
ATOM 2847 C C . ALA B 1 156 ? 2.023 -25.031 -3.887 1 96.38 156 ALA B C 1
ATOM 2849 O O . ALA B 1 156 ? 2.307 -26.109 -4.434 1 96.38 156 ALA B O 1
ATOM 2850 N N . LEU B 1 157 ? 1.382 -24.062 -4.52 1 96.38 157 LEU B N 1
ATOM 2851 C CA . LEU B 1 157 ? 1.137 -24.109 -5.957 1 96.38 157 LEU B CA 1
ATOM 2852 C C . LEU B 1 157 ? 2.449 -24.078 -6.73 1 96.38 157 LEU B C 1
ATOM 2854 O O . LEU B 1 157 ? 3.227 -23.141 -6.617 1 96.38 157 LEU B O 1
ATOM 2858 N N . SER B 1 158 ? 2.684 -25.125 -7.473 1 94.25 158 SER B N 1
ATOM 2859 C CA . SER B 1 158 ? 3.975 -25.25 -8.141 1 94.25 158 SER B CA 1
ATOM 2860 C C . SER B 1 158 ? 3.834 -25.078 -9.648 1 94.25 158 SER B C 1
ATOM 2862 O O . SER B 1 158 ? 4.789 -24.688 -10.328 1 94.25 158 SER B O 1
ATOM 2864 N N . ASP B 1 159 ? 2.688 -25.406 -10.164 1 95.69 159 ASP B N 1
ATOM 2865 C CA . ASP B 1 159 ? 2.459 -25.266 -11.602 1 95.69 159 ASP B CA 1
ATOM 2866 C C . ASP B 1 159 ? 0.969 -25.141 -11.906 1 95.69 159 ASP B C 1
ATOM 2868 O O . ASP B 1 159 ? 0.125 -25.562 -11.117 1 95.69 159 ASP B O 1
ATOM 2872 N N . PHE B 1 160 ? 0.693 -24.547 -13 1 96.69 160 PHE B N 1
ATOM 2873 C CA . PHE B 1 160 ? -0.661 -24.344 -13.508 1 96.69 160 PHE B CA 1
ATOM 2874 C C . PHE B 1 160 ? -0.635 -23.828 -14.938 1 96.69 160 PHE B C 1
ATOM 2876 O O . PHE B 1 160 ? 0.429 -23.484 -15.461 1 96.69 160 PHE B O 1
ATOM 2883 N N . ASP B 1 161 ? -1.745 -23.812 -15.578 1 97.5 161 ASP B N 1
ATOM 2884 C CA . ASP B 1 161 ? -1.839 -23.328 -16.953 1 97.5 161 ASP B CA 1
ATOM 2885 C C . ASP B 1 161 ? -2.143 -21.828 -17 1 97.5 161 ASP B C 1
ATOM 2887 O O . ASP B 1 161 ? -3.266 -21.422 -16.703 1 97.5 161 ASP B O 1
ATOM 2891 N N . GLY B 1 162 ? -1.193 -21.062 -17.422 1 96.12 162 GLY B N 1
ATOM 2892 C CA . GLY B 1 162 ? -1.312 -19.625 -17.438 1 96.12 162 GLY B CA 1
ATOM 2893 C C . GLY B 1 162 ? -2.389 -19.125 -18.391 1 96.12 162 GLY B C 1
ATOM 2894 O O . GLY B 1 162 ? -3.07 -18.141 -18.094 1 96.12 162 GLY B O 1
ATOM 2895 N N . ASP B 1 163 ? -2.549 -19.812 -19.469 1 95.75 163 ASP B N 1
ATOM 2896 C CA . ASP B 1 163 ? -3.559 -19.406 -20.438 1 95.75 163 ASP B CA 1
ATOM 2897 C C . ASP B 1 163 ? -4.965 -19.578 -19.875 1 95.75 163 ASP B C 1
ATOM 2899 O O . ASP B 1 163 ? -5.828 -18.719 -20.062 1 95.75 163 ASP B O 1
ATOM 2903 N N . ILE B 1 164 ? -5.148 -20.703 -19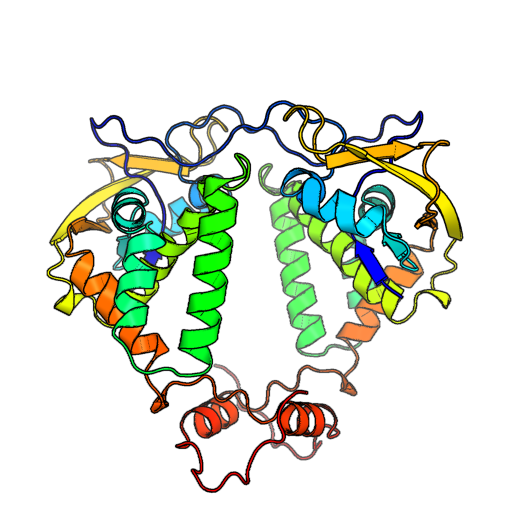.203 1 96 164 ILE B N 1
ATOM 2904 C CA . ILE B 1 164 ? -6.445 -20.922 -18.562 1 96 164 ILE B CA 1
ATOM 2905 C C . ILE B 1 164 ? -6.695 -19.844 -17.516 1 96 164 ILE B C 1
ATOM 2907 O O . ILE B 1 164 ? -7.812 -19.328 -17.391 1 96 164 ILE B O 1
ATOM 2911 N N . TYR B 1 165 ? -5.691 -19.516 -16.797 1 95.69 165 TYR B N 1
ATOM 2912 C CA . TYR B 1 165 ? -5.797 -18.453 -15.805 1 95.69 165 TYR B CA 1
ATOM 2913 C C . TYR B 1 165 ? -6.273 -17.156 -16.438 1 95.69 165 TYR B C 1
ATOM 2915 O O . TYR B 1 165 ? -7.246 -16.547 -15.977 1 95.69 165 TYR B O 1
ATOM 2923 N N . TYR B 1 166 ? -5.574 -16.688 -17.5 1 95.75 166 TYR B N 1
ATOM 2924 C CA . TYR B 1 166 ? -5.93 -15.422 -18.141 1 95.75 166 TYR B CA 1
ATOM 2925 C C . TYR B 1 166 ? -7.352 -15.469 -18.688 1 95.75 166 TYR B C 1
ATOM 2927 O O . TYR B 1 166 ? -8.102 -14.492 -18.562 1 95.75 166 TYR B O 1
ATOM 2935 N N . ASN B 1 167 ? -7.711 -16.562 -19.234 1 94.62 167 ASN B N 1
ATOM 2936 C CA . ASN B 1 167 ? -9.055 -16.719 -19.766 1 94.62 167 ASN B CA 1
ATOM 2937 C C . ASN B 1 167 ? -10.117 -16.656 -18.672 1 94.62 167 ASN B C 1
ATOM 2939 O O . ASN B 1 167 ? -11.164 -16.031 -18.859 1 94.62 167 ASN B O 1
ATOM 2943 N N . ARG B 1 168 ? -9.844 -17.266 -17.656 1 93.19 168 ARG B N 1
ATOM 2944 C CA . ARG B 1 168 ? -10.789 -17.25 -16.531 1 93.19 168 ARG B CA 1
ATOM 2945 C C . ARG B 1 168 ? -10.945 -15.836 -15.977 1 93.19 168 ARG B C 1
ATOM 2947 O O . ARG B 1 168 ? -12.055 -15.406 -15.664 1 93.19 168 ARG B O 1
ATOM 2954 N N . LEU B 1 169 ? -9.789 -15.234 -15.75 1 93.12 169 LEU B N 1
ATOM 2955 C CA . LEU B 1 169 ? -9.828 -13.859 -15.266 1 93.12 169 LEU B CA 1
ATOM 2956 C C . LEU B 1 169 ? -10.648 -12.977 -16.203 1 93.12 169 LEU B C 1
ATOM 2958 O O . LEU B 1 169 ? -11.547 -12.258 -15.758 1 93.12 169 LEU B O 1
ATOM 2962 N N . ALA B 1 170 ? -10.391 -13.062 -17.453 1 94.06 170 ALA B N 1
ATOM 2963 C CA . ALA B 1 170 ? -11.086 -12.266 -18.453 1 94.06 170 ALA B CA 1
ATOM 2964 C C . ALA B 1 170 ? -12.586 -12.578 -18.469 1 94.06 170 ALA B C 1
ATOM 2966 O O . ALA B 1 170 ? -13.414 -11.664 -18.484 1 94.06 170 ALA B O 1
ATOM 2967 N N . ASN B 1 171 ? -12.93 -13.789 -18.391 1 91.12 171 ASN B N 1
ATOM 2968 C CA . ASN B 1 171 ? -14.328 -14.195 -18.406 1 91.12 171 ASN B CA 1
ATOM 2969 C C . ASN B 1 171 ? -15.062 -13.719 -17.156 1 91.12 171 ASN B C 1
ATOM 2971 O O . ASN B 1 171 ? -16.25 -13.367 -17.219 1 91.12 171 ASN B O 1
ATOM 2975 N N . SER B 1 172 ? -14.359 -13.797 -16.062 1 89 172 SER B N 1
ATOM 2976 C CA . SER B 1 172 ? -14.969 -13.312 -14.836 1 89 172 SER B CA 1
ATOM 2977 C C . SER B 1 172 ? -15.297 -11.828 -14.93 1 89 172 SER B C 1
ATOM 2979 O O . SER B 1 172 ? -16.359 -11.391 -14.469 1 89 172 SER B O 1
ATOM 2981 N N . LEU B 1 173 ? -14.414 -11.047 -15.492 1 88.19 173 LEU B N 1
ATOM 2982 C CA . LEU B 1 173 ? -14.609 -9.609 -15.641 1 88.19 173 LEU B CA 1
ATOM 2983 C C . LEU B 1 173 ? -15.695 -9.312 -16.672 1 88.19 173 LEU B C 1
ATOM 2985 O O . LEU B 1 173 ? -16.312 -8.25 -16.625 1 88.19 173 LEU B O 1
ATOM 2989 N N . ALA B 1 174 ? -15.93 -10.266 -17.516 1 87.5 174 ALA B N 1
ATOM 2990 C CA . ALA B 1 174 ? -16.875 -10.07 -18.609 1 87.5 174 ALA B CA 1
ATOM 2991 C C . ALA B 1 174 ? -18.25 -10.648 -18.25 1 87.5 174 ALA B C 1
ATOM 2993 O O . ALA B 1 174 ? -19.188 -10.578 -19.047 1 87.5 174 ALA B O 1
ATOM 2994 N N . ASN B 1 175 ? -18.25 -11.234 -17.047 1 81.88 175 ASN B N 1
ATOM 2995 C CA . ASN B 1 175 ? -19.5 -11.836 -16.625 1 81.88 175 ASN B CA 1
ATOM 2996 C C . ASN B 1 175 ? -20.547 -10.773 -16.266 1 81.88 175 ASN B C 1
ATOM 2998 O O . ASN B 1 175 ? -20.391 -10.07 -15.273 1 81.88 175 ASN B O 1
ATOM 3002 N N . LYS B 1 176 ? -21.547 -10.617 -16.938 1 71.56 176 LYS B N 1
ATOM 3003 C CA . LYS B 1 176 ? -22.562 -9.602 -16.766 1 71.56 176 LYS B CA 1
ATOM 3004 C C . LYS B 1 176 ? -23.344 -9.797 -15.469 1 71.56 176 LYS B C 1
ATOM 3006 O O . LYS B 1 176 ? -23.906 -8.852 -14.922 1 71.56 176 LYS B O 1
ATOM 3011 N N . LYS B 1 177 ? -23.375 -11.016 -15.039 1 65.88 177 LYS B N 1
ATOM 3012 C CA . LYS B 1 177 ? -24.125 -11.312 -13.82 1 65.88 177 LYS B CA 1
ATOM 3013 C C . LYS B 1 177 ? -23.344 -10.914 -12.578 1 65.88 177 LYS B C 1
ATOM 3015 O O . LYS B 1 177 ? -23.906 -10.758 -11.5 1 65.88 177 LYS B O 1
ATOM 3020 N N . GLN B 1 178 ? -22.031 -10.789 -12.82 1 58.38 178 GLN B N 1
ATOM 3021 C CA . GLN B 1 178 ? -21.172 -10.5 -11.688 1 58.38 178 GLN B CA 1
ATOM 3022 C C . GLN B 1 178 ? -20.766 -9.023 -11.656 1 58.38 178 GLN B C 1
ATOM 3024 O O . GLN B 1 178 ? -19.859 -8.641 -10.914 1 58.38 178 GLN B O 1
ATOM 3029 N N . SER B 1 179 ? -21.281 -8.273 -12.531 1 50.53 179 SER B N 1
ATOM 3030 C CA . SER B 1 179 ? -20.922 -6.859 -12.531 1 50.53 179 SER B CA 1
ATOM 3031 C C . SER B 1 179 ? -21.25 -6.199 -11.195 1 50.53 179 SER B C 1
ATOM 3033 O O . SER B 1 179 ? -22.281 -6.496 -10.586 1 50.53 179 SER B O 1
ATOM 3035 N N . ALA B 1 180 ? -20.172 -5.816 -10.594 1 49.38 180 ALA B N 1
ATOM 3036 C CA . ALA B 1 180 ? -20.391 -5.047 -9.367 1 49.38 180 ALA B CA 1
ATOM 3037 C C . ALA B 1 180 ? -21.516 -4.031 -9.555 1 49.38 180 ALA B C 1
ATOM 3039 O O . ALA B 1 180 ? -21.453 -3.178 -10.438 1 49.38 180 ALA B O 1
ATOM 3040 N N . ILE B 1 181 ? -22.672 -4.438 -9.742 1 40.12 181 ILE B N 1
ATOM 3041 C CA . ILE B 1 181 ? -23.734 -3.436 -9.711 1 40.12 181 ILE B CA 1
ATOM 3042 C C . ILE B 1 181 ? -23.531 -2.512 -8.508 1 40.12 181 ILE B C 1
ATOM 3044 O O . ILE B 1 181 ? -23.656 -2.945 -7.363 1 40.12 181 ILE B O 1
ATOM 3048 N N . VAL B 1 182 ? -22.453 -1.83 -8.531 1 39.28 182 VAL B N 1
ATOM 3049 C CA . VAL B 1 182 ? -22.531 -0.759 -7.547 1 39.28 182 VAL B CA 1
ATOM 3050 C C . VAL B 1 182 ? -23.953 -0.174 -7.535 1 39.28 182 VAL B C 1
ATOM 3052 O O . VAL B 1 182 ? -24.438 0.296 -8.562 1 39.28 182 VAL B O 1
ATOM 3055 N N . ALA B 1 183 ? -24.859 -0.549 -6.887 1 39.09 183 ALA B N 1
ATOM 3056 C CA . ALA B 1 183 ? -26.109 0.212 -6.777 1 39.09 183 ALA B CA 1
ATOM 3057 C C . ALA B 1 183 ? -25.875 1.691 -7.066 1 39.09 183 ALA B C 1
ATOM 3059 O O . ALA B 1 183 ? -24.75 2.189 -6.918 1 39.09 183 ALA B O 1
ATOM 3060 N N . ASN B 1 184 ? -26.75 2.375 -7.809 1 40.22 184 ASN B N 1
ATOM 3061 C CA . ASN B 1 184 ? -26.703 3.781 -8.195 1 40.22 184 ASN B CA 1
ATOM 3062 C C . ASN B 1 184 ? -26.016 4.629 -7.125 1 40.22 184 ASN B C 1
ATOM 3064 O O . ASN B 1 184 ? -26.406 4.609 -5.961 1 40.22 184 ASN B O 1
ATOM 3068 N N . PHE B 1 185 ? -24.812 4.973 -7.336 1 42.69 185 PHE B N 1
ATOM 3069 C CA . PHE B 1 185 ? -24.172 5.875 -6.395 1 42.69 185 PHE B CA 1
ATOM 3070 C C . PHE B 1 185 ? -25.188 6.809 -5.75 1 42.69 185 PHE B C 1
ATOM 3072 O O . PHE B 1 185 ? -25.109 7.078 -4.547 1 42.69 185 PHE B O 1
ATOM 3079 N N . GLU B 1 186 ? -26.016 7.289 -6.512 1 45.41 186 GLU B N 1
ATOM 3080 C CA . GLU B 1 186 ? -27.109 8.117 -6.004 1 45.41 186 GLU B CA 1
ATOM 3081 C C . GLU B 1 186 ? -28 7.332 -5.055 1 45.41 186 GLU B C 1
ATOM 3083 O O . GLU B 1 186 ? -28.406 7.84 -4.008 1 45.41 186 GLU B O 1
ATOM 3088 N N . GLU B 1 187 ? -28.312 6.207 -5.375 1 46.25 187 GLU B N 1
ATOM 3089 C CA . GLU B 1 187 ? -29.094 5.371 -4.465 1 46.25 187 GLU B CA 1
ATOM 3090 C C . GLU B 1 187 ? -28.281 4.961 -3.248 1 46.25 187 GLU B C 1
ATOM 3092 O O . GLU B 1 187 ? -28.781 4.965 -2.123 1 46.25 187 GLU B O 1
ATOM 3097 N N . GLN B 1 188 ? -27.141 4.699 -3.436 1 43.75 188 GLN B N 1
ATOM 3098 C CA . GLN B 1 188 ? -26.234 4.449 -2.318 1 43.75 188 GLN B CA 1
ATOM 3099 C C . GLN B 1 188 ? -26.016 5.719 -1.5 1 43.75 188 GLN B C 1
ATOM 3101 O O . GLN B 1 188 ? -26 5.676 -0.268 1 43.75 188 GLN B O 1
ATOM 3106 N N . LYS B 1 189 ? -25.719 6.781 -2.141 1 45.81 189 LYS B N 1
ATOM 3107 C CA . LYS B 1 189 ? -25.688 8.086 -1.486 1 45.81 189 LYS B CA 1
ATOM 3108 C C . LYS B 1 189 ? -27.016 8.375 -0.779 1 45.81 189 LYS B C 1
ATOM 3110 O O . LYS B 1 189 ? -27.016 8.898 0.34 1 45.81 189 LYS B O 1
ATOM 3115 N N . ALA B 1 190 ? -28.172 8.156 -1.352 1 47.81 190 ALA B N 1
ATOM 3116 C CA . ALA B 1 190 ? -29.484 8.305 -0.742 1 47.81 190 ALA B CA 1
ATOM 3117 C C . ALA B 1 190 ? -29.656 7.363 0.446 1 47.81 190 ALA B C 1
ATOM 3119 O O . ALA B 1 190 ? -30.219 7.738 1.471 1 47.81 190 ALA B O 1
ATOM 3120 N N . ILE B 1 191 ? -29.203 6.277 0.447 1 45.84 191 ILE B N 1
ATOM 3121 C CA . ILE B 1 191 ? -29.25 5.309 1.538 1 45.84 191 ILE B CA 1
ATOM 3122 C C . ILE B 1 191 ? -28.297 5.746 2.65 1 45.84 191 ILE B C 1
ATOM 3124 O O . ILE B 1 191 ? -28.641 5.695 3.832 1 45.84 191 ILE B O 1
ATOM 3128 N N . TRP B 1 192 ? -27.188 6.109 2.225 1 43.84 192 TRP B N 1
ATOM 3129 C CA . TRP B 1 192 ? -26.234 6.621 3.205 1 43.84 192 TRP B CA 1
ATOM 3130 C C . TRP B 1 192 ? -26.75 7.918 3.826 1 43.84 192 TRP B C 1
ATOM 3132 O O . TRP B 1 192 ? -26.375 8.266 4.949 1 43.84 192 TRP B O 1
ATOM 3142 N N . SER B 1 193 ? -27.422 8.633 3.123 1 42.53 193 SER B N 1
ATOM 3143 C CA . SER B 1 193 ? -27.969 9.906 3.588 1 42.53 193 SER B CA 1
ATOM 3144 C C . SER B 1 193 ? -29.25 9.695 4.383 1 42.53 193 SER B C 1
ATOM 3146 O O . SER B 1 193 ? -29.828 10.648 4.91 1 42.53 193 SER B O 1
ATOM 3148 N N . ARG B 1 194 ? -29.828 8.5 4.305 1 44.94 194 ARG B N 1
ATOM 3149 C CA . ARG B 1 194 ? -31.031 8.25 5.094 1 44.94 194 ARG B CA 1
ATOM 3150 C C . ARG B 1 194 ? -30.688 8.055 6.566 1 44.94 194 ARG B C 1
ATOM 3152 O O . ARG B 1 194 ? -29.734 7.34 6.898 1 44.94 194 ARG B O 1
ATOM 3159 N N . PRO B 1 195 ? -31.25 8.828 7.445 1 41.28 195 PRO B N 1
ATOM 3160 C CA . PRO B 1 195 ? -31.016 8.672 8.883 1 41.28 195 PRO B CA 1
ATOM 3161 C C . PRO B 1 195 ? -31.234 7.238 9.367 1 41.28 195 PRO B C 1
ATOM 3163 O O . PRO B 1 195 ? -32.062 6.512 8.797 1 41.28 195 PRO B O 1
ATOM 3166 N N . PRO B 1 196 ? -30.375 6.598 10.102 1 41.41 196 PRO B N 1
ATOM 3167 C CA . PRO B 1 196 ? -30.594 5.262 10.656 1 41.41 196 PRO B CA 1
ATOM 3168 C C . PRO B 1 196 ? -32.031 5.066 11.172 1 41.41 196 PRO B C 1
ATOM 3170 O O . PRO B 1 196 ? -32.594 5.984 11.758 1 41.41 196 PRO B O 1
ATOM 3173 N N . ASP B 1 197 ? -32.75 4.309 10.5 1 38.91 197 ASP B N 1
ATOM 3174 C CA . ASP B 1 197 ? -34.031 3.99 11.148 1 38.91 197 ASP B CA 1
ATOM 3175 C C . ASP B 1 197 ? -33.812 3.406 12.539 1 38.91 197 ASP B C 1
ATOM 3177 O O . ASP B 1 197 ? -33.094 2.406 12.695 1 38.91 197 ASP B O 1
ATOM 3181 N N . ASN B 1 198 ? -33.75 4.129 13.578 1 37.91 198 ASN B N 1
ATOM 3182 C CA . ASN B 1 198 ? -33.75 3.777 14.992 1 37.91 198 ASN B CA 1
ATOM 3183 C C . ASN B 1 198 ? -34.625 2.549 15.25 1 37.91 198 ASN B C 1
ATOM 3185 O O . ASN B 1 198 ? -34.844 2.176 16.406 1 37.91 198 ASN B O 1
ATOM 3189 N N . SER B 1 199 ? -35.469 2.078 14.359 1 38.06 199 SER B N 1
ATOM 3190 C CA . SER B 1 199 ? -36.312 1 14.852 1 38.06 199 SER B CA 1
ATOM 3191 C C . SER B 1 199 ? -35.594 -0.348 14.766 1 38.06 199 SER B C 1
ATOM 3193 O O . SER B 1 199 ? -36.219 -1.348 14.367 1 38.06 199 SER B O 1
ATOM 3195 N N . GLU B 1 200 ? -34.312 -0.482 14.586 1 36.53 200 GLU B N 1
ATOM 3196 C CA . GLU B 1 200 ? -33.812 -1.839 14.406 1 36.53 200 GLU B CA 1
ATOM 3197 C C . GLU B 1 200 ? -33.969 -2.664 15.68 1 36.53 200 GLU B C 1
ATOM 3199 O O . GLU B 1 200 ? -33.75 -2.164 16.781 1 36.53 200 GLU B O 1
ATOM 3204 N N . PRO B 1 201 ? -34.656 -3.832 15.617 1 34.28 201 PRO B N 1
ATOM 3205 C CA . PRO B 1 201 ? -34.688 -4.746 16.766 1 34.28 201 PRO B CA 1
ATOM 3206 C C . PRO B 1 201 ? -33.281 -5.059 17.297 1 34.28 201 PRO B C 1
ATOM 3208 O O . PRO B 1 201 ? -32.312 -4.895 16.594 1 34.28 201 PRO B O 1
ATOM 3211 N N . LYS B 1 202 ? -33.125 -5.555 18.562 1 34.78 202 LYS B N 1
ATOM 3212 C CA . LYS B 1 202 ? -32.094 -6.004 19.484 1 34.78 202 LYS B CA 1
ATOM 3213 C C . LYS B 1 202 ? -31.141 -6.992 18.812 1 34.78 202 LYS B C 1
ATOM 3215 O O . LYS B 1 202 ? -31.562 -8.07 18.391 1 34.78 202 LYS B O 1
ATOM 3220 N N . HIS B 1 203 ? -30.125 -6.535 18.109 1 28.88 203 HIS B N 1
ATOM 3221 C CA . HIS B 1 203 ? -29.094 -7.32 17.438 1 28.88 203 HIS B CA 1
ATOM 3222 C C . HIS B 1 203 ? -28.469 -8.336 18.391 1 28.88 203 HIS B C 1
ATOM 3224 O O . HIS B 1 203 ? -28.078 -7.988 19.5 1 28.88 203 HIS B O 1
ATOM 3230 N N . THR B 1 204 ? -28.797 -9.555 18.281 1 26.52 204 THR B N 1
ATOM 3231 C CA . THR B 1 204 ? -28.234 -10.688 19 1 26.52 204 THR B CA 1
ATOM 3232 C C . THR B 1 204 ? -26.703 -10.586 19.062 1 26.52 204 THR B C 1
ATOM 3234 O O . THR B 1 204 ? -26.062 -10.336 18.047 1 26.52 204 THR B O 1
ATOM 3237 N N . LYS B 1 205 ? -26.125 -10.617 20.281 1 26.83 205 LYS B N 1
ATOM 3238 C CA . LYS B 1 205 ? -24.766 -10.648 20.828 1 26.83 205 LYS B CA 1
ATOM 3239 C C . LYS B 1 205 ? -23.891 -11.664 20.094 1 26.83 205 LYS B C 1
ATOM 3241 O O . LYS B 1 205 ? -24.281 -12.828 19.953 1 26.83 205 LYS B O 1
ATOM 3246 N N . PHE B 1 206 ? -23.141 -11.172 19.188 1 20.75 206 PHE B N 1
ATOM 3247 C CA . PHE B 1 206 ? -22.078 -12.039 18.703 1 20.75 206 PHE B CA 1
ATOM 3248 C C . PHE B 1 206 ? -21.438 -12.805 19.844 1 20.75 206 PHE B C 1
ATOM 3250 O O . PHE B 1 206 ? -20.703 -12.227 20.656 1 20.75 206 PHE B O 1
ATOM 3257 N N . LEU B 1 207 ? -22.156 -13.711 20.516 1 19.48 207 LEU B N 1
ATOM 3258 C CA . LEU B 1 207 ? -21.531 -14.688 21.391 1 19.48 207 LEU B CA 1
ATOM 3259 C C . LEU B 1 207 ? -20.406 -15.43 20.656 1 19.48 207 LEU B C 1
ATOM 3261 O O . LEU B 1 207 ? -20.562 -15.781 19.484 1 19.48 207 LEU B O 1
#

InterPro domains:
  IPR001910 Inosine/uridine-preferring nucleoside hydrolase domain [PF01156] (1-161)
  IPR036452 Ribonucleoside hydrolase-like [G3DSA:3.90.245.10] (1-176)
  IPR036452 Ribonucleoside hydrolase-like [SSF53590] (1-173)

Solvent-accessible surface area (backbone atoms only — not comparable to full-atom values): 22371 Å² total; per-residue (Å²): 127,44,81,43,74,47,37,26,76,56,52,101,57,92,74,63,33,66,45,68,59,44,61,74,18,58,43,11,15,46,69,25,41,65,39,18,58,62,44,28,58,58,67,58,30,90,57,59,36,38,31,42,24,45,69,50,22,59,72,49,41,43,54,68,57,40,49,55,32,39,70,74,42,59,84,30,75,56,31,48,51,49,47,50,51,44,50,49,50,45,51,43,32,74,72,32,77,81,33,64,63,63,43,55,58,52,17,59,49,46,49,58,50,38,72,74,48,36,82,76,26,68,56,39,70,41,81,39,37,42,42,51,37,46,94,75,45,73,52,46,27,14,20,28,35,71,25,88,83,39,86,32,60,32,33,31,44,72,47,58,41,56,67,53,48,30,42,50,54,26,47,56,39,29,31,76,84,64,50,78,64,66,63,53,63,64,54,48,50,51,54,65,67,43,73,78,71,82,76,67,76,85,77,79,74,87,118,126,44,78,42,74,45,34,27,76,56,52,101,58,90,74,63,33,66,44,67,60,44,61,76,18,56,43,12,15,47,69,26,41,65,39,17,58,61,43,28,57,58,66,56,30,92,57,59,37,39,32,41,22,46,70,51,22,58,72,49,41,45,53,69,56,39,50,56,33,40,69,75,41,60,83,30,75,57,30,47,51,50,46,52,51,44,49,51,49,46,51,42,32,74,72,33,78,82,33,64,62,62,44,55,58,52,18,59,48,48,50,58,51,38,73,74,48,34,82,73,26,67,56,40,69,40,81,40,37,41,42,53,37,45,94,75,46,73,52,47,26,14,21,28,37,72,25,91,83,37,87,30,58,31,32,31,45,74,46,58,40,59,66,53,46,32,41,48,54,27,46,56,39,28,31,77,85,63,50,78,68,66,62,54,63,64,55,48,49,50,54,61,65,44,73,78,72,82,75,68,76,87,76,78,73,88,118

Nearest PDB structures (foldseek):
  2ff2-assembly1_A  TM=7.975E-01  e=3.140E-05  Trypanosoma vivax
  2ff1-assembly1_A  TM=8.193E-01  e=6.487E-05  Trypanosoma vivax
  1kie-assembly1_B  TM=7.633E-01  e=6.891E-05  Trypanosoma vivax
  1kic-assembly1_B  TM=7.119E-01  e=7.321E-05  Trypanosoma vivax
  3b9g-assembly1_B  TM=7.346E-01  e=9.904E-05  Trypanosoma vivax

pLDDT: mean 81.11, std 19.14, range [19.27, 97.5]

Foldseek 3Di:
DDDDPDDDDDDVDPDDDDDDDFPAQPAADDVCLVPVPVVQPVQLDQDAAEAADLVNLVVQLDLVLLLVLLVVFADDPQSVVVNVVSVVLVVCCVPDVVSVCVSSVSSVCLVVLCVVPVVVFQWDKDKFAKGADDDDGSNRHRHIGGDPPRPHIYIYTDDGHNNVSSNSVSHCSRPPVNPPCPPPPVVVVVVVPDDPPVPDPDPDDPD/DDDDPDDDDDDVDPDDDDDDDFPAQPAADDVCLVPVPVVQPVQLDQDAAEAADLVNLVVQLDLVLLLVLLVVFADDPQSVVVNVVSVVLVVCCVPDVVSVCVSSVSSVCLVVLCVVPVVVFQWDKDKFAKGADDDDDSNRHRHIDGDPPRPHIYIYTDDGHNNVSSNSVSHCSRPPVNPPCPPPVVVVVVVVPDDPPVPDPDPPPPD